Protein AF-A0A9P1EYA3-F1 (afdb_monomer_lite)

Secondary structure (DSSP, 8-state):
---EEPPHHHHHHHHHHHHHHHHHHHHHHHHHHHHHSHHHHHHHHHHHHHHHHHHHHHIIIIITTPPPHHHHHTTEEEEETTBSSPPPHHHHHHHHIIIIIHHHHHHHHHHHHHHHHHSTT--EETTEE-SS-HHHHHHHHHHHHHIIIIIHHHHHHHHHHHHHHH-S-SSHHHHHH-EEEEES-----HHHHHHHHHHHHHHHHHHHHHHHHHHHHHHHHHHHHHHHHHHHHHHTTS---------TT----TT-B-TTT--B--EEE-TTS-EEEHHHHHHHHHHHHT--S----------------------------------HHHHHHHHHHHHHHHHHS-TTS-EEEEE-TTGGGTTSPPPHHHHHHHHHHHHHHHHHTT--TTTEEEEEGGG-HHHHHHHHHHHHT--HHHHTT-HHHHHHHTT-TTS---HHHHHHHHHHHHHHHTTT-SEEE--GGGHHHHHHHHHHHHHHHHHTT---S--PEEEPPP----PBPSS-TTSBP-SSSS-GGGS--TT--HHHHHHHHHTS---S-SB----TTT-HHHHHHHHHHHHHHT--TTT--GGG-BHHHHHHHHHHHHHHHHHHHHHHHHHHHTSTHHHHHHHHHHHHHHHHHHHHHHHHHHHHT--

Structure (mmCIF, N/CA/C/O backbone):
data_AF-A0A9P1EYA3-F1
#
_entry.id   AF-A0A9P1EYA3-F1
#
loop_
_atom_site.group_PDB
_atom_site.id
_atom_site.type_symbol
_atom_site.label_atom_id
_atom_site.label_alt_id
_atom_site.label_comp_id
_atom_site.label_asym_id
_atom_site.label_entity_id
_atom_site.label_seq_id
_atom_site.pdbx_PDB_ins_code
_atom_site.Cartn_x
_atom_site.Cartn_y
_atom_site.Cartn_z
_atom_site.occupancy
_atom_site.B_iso_or_equiv
_atom_site.auth_seq_id
_atom_site.auth_comp_id
_atom_site.auth_asym_id
_atom_site.auth_atom_id
_atom_site.pdbx_PDB_model_num
ATOM 1 N N . MET A 1 1 ? 7.251 -27.767 -47.685 1.00 55.47 1 MET A N 1
ATOM 2 C CA . MET A 1 1 ? 7.977 -27.644 -46.401 1.00 55.47 1 MET A CA 1
ATOM 3 C C . MET A 1 1 ? 7.992 -28.999 -45.717 1.00 55.47 1 MET A C 1
ATOM 5 O O . MET A 1 1 ? 7.011 -29.726 -45.844 1.00 55.47 1 MET A O 1
ATOM 9 N N . ASN A 1 2 ? 9.074 -29.337 -45.012 1.00 66.06 2 ASN A N 1
ATOM 10 C CA . ASN A 1 2 ? 9.066 -30.484 -44.102 1.00 66.06 2 ASN A CA 1
ATOM 11 C C . ASN A 1 2 ? 8.272 -30.111 -42.844 1.00 66.06 2 ASN A C 1
ATOM 13 O O . ASN A 1 2 ? 8.295 -28.961 -42.419 1.00 66.06 2 ASN A O 1
ATOM 17 N N . ALA A 1 3 ? 7.533 -31.074 -42.304 1.00 70.06 3 ALA A N 1
ATOM 18 C CA . ALA A 1 3 ? 6.559 -30.870 -41.238 1.00 70.06 3 ALA A CA 1
ATOM 19 C C . ALA A 1 3 ? 6.845 -31.860 -40.106 1.00 70.06 3 ALA A C 1
ATOM 21 O O . ALA A 1 3 ? 6.745 -33.076 -40.322 1.00 70.06 3 ALA A O 1
ATOM 22 N N . TYR A 1 4 ? 7.194 -31.322 -38.938 1.00 81.12 4 TYR A N 1
ATOM 23 C CA . TYR A 1 4 ? 7.652 -32.044 -37.752 1.00 81.12 4 TYR A CA 1
ATOM 24 C C . TYR A 1 4 ? 6.606 -31.978 -36.629 1.00 81.12 4 TYR A C 1
ATOM 26 O O . TYR A 1 4 ? 5.705 -31.140 -36.641 1.00 81.12 4 TYR A O 1
ATOM 34 N N . VAL A 1 5 ? 6.697 -32.877 -35.648 1.00 80.81 5 VAL A N 1
ATOM 35 C CA . VAL A 1 5 ? 5.820 -32.831 -34.465 1.00 80.81 5 VAL A CA 1
ATOM 36 C C . VAL A 1 5 ? 6.222 -31.630 -33.609 1.00 80.81 5 VAL A C 1
ATOM 38 O O . VAL A 1 5 ? 7.392 -31.515 -33.260 1.00 80.81 5 VAL A O 1
ATOM 41 N N . ALA A 1 6 ? 5.268 -30.755 -33.280 1.00 83.00 6 ALA A N 1
ATOM 42 C CA . ALA A 1 6 ? 5.535 -29.557 -32.485 1.00 83.00 6 ALA A CA 1
ATOM 43 C C . ALA A 1 6 ? 6.043 -29.889 -31.075 1.00 83.00 6 ALA A C 1
ATOM 45 O O . ALA A 1 6 ? 5.561 -30.826 -30.428 1.00 83.00 6 ALA A O 1
ATOM 46 N N . GLU A 1 7 ? 6.997 -29.103 -30.581 1.00 85.88 7 GLU A N 1
ATOM 47 C CA . GLU A 1 7 ? 7.578 -29.322 -29.261 1.00 85.88 7 GLU A CA 1
ATOM 48 C C . GLU A 1 7 ? 6.689 -28.764 -28.136 1.00 85.88 7 GLU A C 1
ATOM 50 O O . GLU A 1 7 ? 5.997 -27.755 -28.288 1.00 85.88 7 GLU A O 1
ATOM 55 N N . ILE A 1 8 ? 6.763 -29.367 -26.945 1.00 86.38 8 ILE A N 1
ATOM 56 C CA . ILE A 1 8 ? 6.041 -28.894 -25.754 1.00 86.38 8 ILE A CA 1
ATOM 57 C C . ILE A 1 8 ? 6.416 -27.436 -25.437 1.00 86.38 8 ILE A C 1
ATOM 59 O O . ILE A 1 8 ? 5.530 -26.621 -25.169 1.00 86.38 8 ILE A O 1
ATOM 63 N N . GLY A 1 9 ? 7.706 -27.085 -25.519 1.00 84.00 9 GLY A N 1
ATOM 64 C CA . GLY A 1 9 ? 8.182 -25.722 -25.292 1.00 84.00 9 GLY A CA 1
ATOM 65 C C . GLY A 1 9 ? 7.769 -24.723 -26.379 1.00 84.00 9 GLY A C 1
ATOM 66 O O . GLY A 1 9 ? 7.661 -23.528 -26.101 1.00 84.00 9 GLY A O 1
ATOM 67 N N . GLU A 1 10 ? 7.505 -25.172 -27.609 1.00 86.94 10 GLU A N 1
ATOM 68 C CA . GLU A 1 10 ? 6.945 -24.328 -28.672 1.00 86.94 10 GLU A CA 1
ATOM 69 C C . GLU A 1 10 ? 5.468 -24.021 -28.399 1.00 86.94 10 GLU A C 1
ATOM 71 O O . GLU A 1 10 ? 5.084 -22.853 -28.334 1.00 86.94 10 GLU A O 1
ATOM 76 N N . ILE A 1 11 ? 4.664 -25.058 -28.135 1.00 88.31 11 ILE A N 1
ATOM 77 C CA . ILE A 1 11 ? 3.221 -24.941 -27.870 1.00 88.31 11 ILE A CA 1
ATOM 78 C C . ILE A 1 11 ? 2.951 -24.046 -26.649 1.00 88.31 11 ILE A C 1
ATOM 80 O O . ILE A 1 11 ? 2.064 -23.193 -26.686 1.00 88.31 11 ILE A O 1
ATOM 84 N N . VAL A 1 12 ? 3.732 -24.197 -25.572 1.00 87.94 12 VAL A N 1
ATOM 85 C CA . VAL A 1 12 ? 3.595 -23.368 -24.359 1.00 87.94 12 VAL A CA 1
ATOM 86 C C . VAL A 1 12 ? 3.966 -21.902 -24.620 1.00 87.94 12 VAL A C 1
ATOM 88 O O . VAL A 1 12 ? 3.306 -21.009 -24.088 1.00 87.94 12 VAL A O 1
ATOM 91 N N . ARG A 1 13 ? 4.990 -21.627 -25.444 1.00 88.06 13 ARG A N 1
ATOM 92 C CA . ARG A 1 13 ? 5.365 -20.248 -25.814 1.00 88.06 13 ARG A CA 1
ATOM 93 C C . ARG A 1 13 ? 4.307 -19.589 -26.695 1.00 88.06 13 ARG A C 1
ATOM 95 O O . ARG A 1 13 ? 3.943 -18.450 -26.414 1.00 88.06 13 ARG A O 1
ATOM 102 N N . ALA A 1 14 ? 3.787 -20.308 -27.689 1.00 90.19 14 ALA A N 1
ATOM 103 C CA . ALA A 1 14 ? 2.703 -19.835 -28.545 1.00 90.19 14 ALA A CA 1
ATOM 104 C C . ALA A 1 14 ? 1.459 -19.467 -27.718 1.00 90.19 14 ALA A C 1
ATOM 106 O O . ALA A 1 14 ? 0.992 -18.334 -27.769 1.00 90.19 14 ALA A O 1
ATOM 107 N N . GLN A 1 15 ? 0.991 -20.375 -26.857 1.00 89.81 15 GLN A N 1
ATOM 108 C CA . GLN A 1 15 ? -0.204 -20.137 -26.038 1.00 89.81 15 GLN A CA 1
ATOM 109 C C . GLN A 1 15 ? -0.029 -18.999 -25.026 1.00 89.81 15 GLN A C 1
ATOM 111 O O . GLN A 1 15 ? -0.929 -18.179 -24.877 1.00 89.81 15 GLN A O 1
ATOM 116 N N . ARG A 1 16 ? 1.144 -18.870 -24.391 1.00 90.94 16 ARG A N 1
ATOM 117 C CA . ARG A 1 16 ? 1.440 -17.706 -23.539 1.00 90.94 16 ARG A CA 1
ATOM 118 C C . ARG A 1 16 ? 1.390 -16.393 -24.327 1.00 90.94 16 ARG A C 1
ATOM 120 O O . ARG A 1 16 ? 0.923 -15.384 -23.806 1.00 90.94 16 ARG A O 1
ATOM 127 N N . ARG A 1 17 ? 1.871 -16.395 -25.572 1.00 92.44 17 ARG A N 1
ATOM 128 C CA . ARG A 1 17 ? 1.858 -15.209 -26.431 1.00 92.44 17 ARG A CA 1
ATOM 129 C C . ARG A 1 17 ? 0.440 -14.840 -26.877 1.00 92.44 17 ARG A C 1
ATOM 131 O O . ARG A 1 17 ? 0.107 -13.658 -26.889 1.00 92.44 17 ARG A O 1
ATOM 138 N N . ASP A 1 18 ? -0.405 -15.831 -27.155 1.00 92.69 18 ASP A N 1
ATOM 139 C CA . ASP A 1 18 ? -1.839 -15.628 -27.404 1.00 92.69 18 ASP A CA 1
ATOM 140 C C . ASP A 1 18 ? -2.551 -15.036 -26.174 1.00 92.69 18 ASP A C 1
ATOM 142 O O . ASP A 1 18 ? -3.337 -14.098 -26.308 1.00 92.69 18 ASP A O 1
ATOM 146 N N . GLU A 1 19 ? -2.246 -15.520 -24.962 1.00 92.00 19 GLU A N 1
ATOM 147 C CA . GLU A 1 19 ? -2.790 -14.970 -23.710 1.00 92.00 19 GLU A CA 1
ATOM 148 C C . GLU A 1 19 ? -2.414 -13.491 -23.504 1.00 92.00 19 GLU A C 1
ATOM 150 O O . GLU A 1 19 ? -3.284 -12.691 -23.148 1.00 92.00 19 GLU A O 1
ATOM 155 N N . GLU A 1 20 ? -1.160 -13.109 -23.780 1.00 91.62 20 GLU A N 1
ATOM 156 C CA . GLU A 1 20 ? -0.689 -11.715 -23.716 1.00 91.62 20 GLU A CA 1
ATOM 157 C C . GLU A 1 20 ? -1.497 -10.795 -24.654 1.00 91.62 20 GLU A C 1
ATOM 159 O O . GLU A 1 20 ? -1.969 -9.737 -24.227 1.00 91.62 20 GLU A O 1
ATOM 164 N N . PHE A 1 21 ? -1.727 -11.213 -25.906 1.00 93.31 21 PHE A N 1
ATOM 165 C CA . PHE A 1 21 ? -2.528 -10.441 -26.864 1.00 93.31 21 PHE A CA 1
ATOM 166 C C . PHE A 1 21 ? -4.019 -10.390 -26.501 1.00 93.31 21 PHE A C 1
ATOM 168 O O . PHE A 1 21 ? -4.646 -9.337 -26.634 1.00 93.31 21 PHE A O 1
ATOM 175 N N . ILE A 1 22 ? -4.601 -11.489 -26.011 1.00 93.06 22 ILE A N 1
ATOM 176 C CA . ILE A 1 22 ? -6.000 -11.521 -25.558 1.00 93.06 22 ILE A CA 1
ATOM 177 C C . ILE A 1 22 ? -6.209 -10.565 -24.376 1.00 93.06 22 ILE A C 1
ATOM 179 O O . ILE A 1 22 ? -7.222 -9.861 -24.340 1.00 93.06 22 ILE A O 1
ATOM 183 N N . ASP A 1 23 ? -5.263 -10.494 -23.435 1.00 91.50 23 ASP A N 1
ATOM 184 C CA . ASP A 1 23 ? -5.342 -9.556 -22.312 1.00 91.50 23 ASP A CA 1
ATOM 185 C C . ASP A 1 23 ? -5.154 -8.096 -22.747 1.00 91.50 23 ASP A C 1
ATOM 187 O O . ASP A 1 23 ? -5.855 -7.219 -22.233 1.00 91.50 23 ASP A O 1
ATOM 191 N N . GLU A 1 24 ? -4.313 -7.813 -23.746 1.00 93.19 24 GLU A N 1
ATOM 192 C CA . GLU A 1 24 ? -4.226 -6.473 -24.338 1.00 93.19 24 GLU A CA 1
ATOM 193 C C . GLU A 1 24 ? -5.542 -6.065 -25.032 1.00 93.19 24 GLU A C 1
ATOM 195 O O . GLU A 1 24 ? -6.061 -4.967 -24.802 1.00 93.19 24 GLU A O 1
ATOM 200 N N . ILE A 1 25 ? -6.135 -6.962 -25.830 1.00 93.31 25 ILE A N 1
ATOM 201 C CA . ILE A 1 25 ? -7.436 -6.739 -26.480 1.00 93.31 25 ILE A CA 1
ATOM 202 C C . ILE A 1 25 ? -8.526 -6.518 -25.422 1.00 93.31 25 ILE A C 1
ATOM 204 O O . ILE A 1 25 ? -9.317 -5.584 -25.550 1.00 93.31 25 ILE A O 1
ATOM 208 N N . ALA A 1 26 ? -8.548 -7.308 -24.344 1.00 92.69 26 ALA A N 1
ATOM 209 C CA . ALA A 1 26 ? -9.502 -7.144 -23.248 1.00 92.69 26 ALA A CA 1
ATOM 210 C C . ALA A 1 26 ? -9.344 -5.789 -22.532 1.00 92.69 26 ALA A C 1
ATOM 212 O O . ALA A 1 26 ? -10.347 -5.146 -22.211 1.00 92.69 26 ALA A O 1
ATOM 213 N N . GLN A 1 27 ? -8.113 -5.308 -22.324 1.00 90.12 27 GLN A N 1
ATOM 214 C CA . GLN A 1 27 ? -7.853 -3.978 -21.759 1.00 90.12 27 GLN A CA 1
ATOM 215 C C . GLN A 1 27 ? -8.310 -2.852 -22.697 1.00 90.12 27 GLN A C 1
ATOM 217 O O . GLN A 1 27 ? -8.984 -1.920 -22.248 1.00 90.12 27 GLN A O 1
ATOM 222 N N . ARG A 1 28 ? -8.015 -2.951 -24.000 1.00 93.62 28 ARG A N 1
ATOM 223 C CA . ARG A 1 28 ? -8.471 -1.985 -25.016 1.00 93.62 28 ARG A CA 1
ATOM 224 C C . ARG A 1 28 ? -10.004 -1.954 -25.105 1.00 93.62 28 ARG A C 1
ATOM 226 O O . ARG A 1 28 ? -10.589 -0.877 -25.024 1.00 93.62 28 ARG A O 1
ATOM 233 N N . LEU A 1 29 ? -10.663 -3.116 -25.163 1.00 92.06 29 LEU A N 1
ATOM 234 C CA . LEU A 1 29 ? -12.128 -3.236 -25.126 1.00 92.06 29 LEU A CA 1
ATOM 235 C C . LEU A 1 29 ? -12.725 -2.673 -23.829 1.00 92.06 29 LEU A C 1
ATOM 237 O O . LEU A 1 29 ? -13.755 -2.004 -23.873 1.00 92.06 29 LEU A O 1
ATOM 241 N N . SER A 1 30 ? -12.078 -2.890 -22.682 1.00 90.31 30 SER A N 1
ATOM 242 C CA . SER A 1 30 ? -12.482 -2.322 -21.388 1.00 90.31 30 SER A CA 1
ATOM 243 C C . SER A 1 30 ? -12.419 -0.794 -21.380 1.00 90.31 30 SER A C 1
ATOM 245 O O . SER A 1 30 ? -13.357 -0.149 -20.915 1.00 90.31 30 SER A O 1
ATOM 247 N N . LYS A 1 31 ? -11.370 -0.199 -21.961 1.00 88.31 31 LYS A N 1
ATOM 248 C CA . LYS A 1 31 ? -11.269 1.257 -22.119 1.00 88.31 31 LYS A CA 1
ATOM 249 C C . LYS A 1 31 ? -12.369 1.798 -23.042 1.00 88.31 31 LYS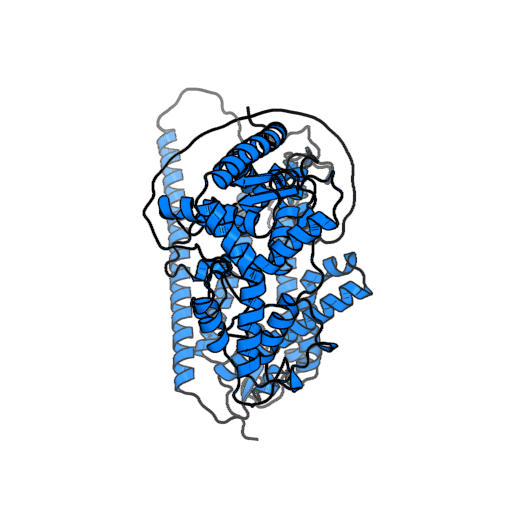 A C 1
ATOM 251 O O . LYS A 1 31 ? -13.142 2.654 -22.621 1.00 88.31 31 LYS A O 1
ATOM 256 N N . VAL A 1 32 ? -12.498 1.239 -24.247 1.00 91.75 32 VAL A N 1
ATOM 257 C CA . VAL A 1 32 ? -13.478 1.680 -25.259 1.00 91.75 32 VAL A CA 1
ATOM 258 C C . VAL A 1 32 ? -14.919 1.540 -24.760 1.00 91.75 32 VAL A C 1
ATOM 260 O O . VAL A 1 32 ? -15.712 2.465 -24.904 1.00 91.75 32 VAL A O 1
ATOM 263 N N . SER A 1 33 ? -15.274 0.423 -24.121 1.00 86.56 33 SER A N 1
ATOM 264 C CA . SER A 1 33 ? -16.628 0.231 -23.574 1.00 86.56 33 SER A CA 1
ATOM 265 C C . SER A 1 33 ? -16.932 1.153 -22.389 1.00 86.56 33 SER A C 1
ATOM 267 O O . SER A 1 33 ? -18.075 1.584 -22.246 1.00 86.56 33 SER A O 1
ATOM 269 N N . LYS A 1 34 ? -15.930 1.522 -21.578 1.00 84.81 34 LYS A N 1
ATOM 270 C CA . LYS A 1 34 ? -16.078 2.527 -20.513 1.00 84.81 34 LYS A CA 1
ATOM 271 C C . LYS A 1 34 ? -16.269 3.945 -21.063 1.00 84.81 34 LYS A C 1
ATOM 273 O O . LYS A 1 34 ? -17.052 4.698 -20.488 1.00 84.81 34 LYS A O 1
ATOM 278 N N . GLU A 1 35 ? -15.572 4.291 -22.144 1.00 89.12 35 GLU A N 1
ATOM 279 C CA . GLU A 1 35 ? -15.636 5.608 -22.793 1.00 89.12 35 GLU A CA 1
ATOM 280 C C . GLU A 1 35 ? -16.916 5.788 -23.631 1.00 89.12 35 GLU A C 1
ATOM 282 O O . GLU A 1 35 ? -17.561 6.826 -23.522 1.00 89.12 35 GLU A O 1
ATOM 287 N N . LEU A 1 36 ? -17.337 4.775 -24.402 1.00 92.25 36 LEU A N 1
ATOM 288 C CA . LEU A 1 36 ? -18.507 4.861 -25.294 1.00 92.25 36 LEU A CA 1
ATOM 289 C C . LEU A 1 36 ? -19.847 4.537 -24.620 1.00 92.25 36 LEU A C 1
ATOM 291 O O . LEU A 1 36 ? -20.833 5.230 -24.846 1.00 92.25 36 LEU A O 1
ATOM 295 N N . LEU A 1 37 ? -19.918 3.463 -23.824 1.00 86.81 37 LEU A N 1
ATOM 296 C CA . LEU A 1 37 ? -21.190 2.962 -23.269 1.00 86.81 37 LEU A C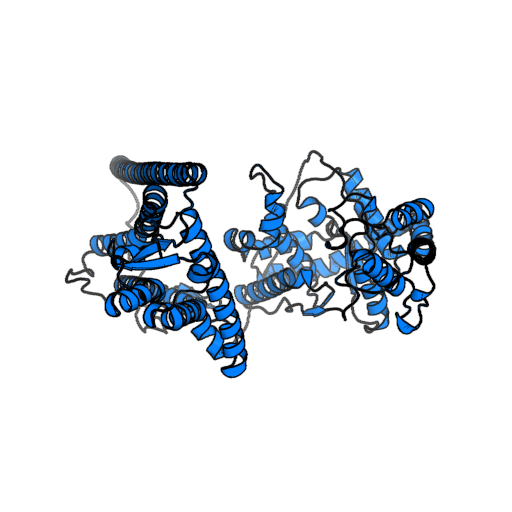A 1
ATOM 297 C C . LEU A 1 37 ? -21.465 3.477 -21.849 1.00 86.81 37 LEU A C 1
ATOM 299 O O . LEU A 1 37 ? -22.461 3.100 -21.221 1.00 86.81 37 LEU A O 1
ATOM 303 N N . GLY A 1 38 ? -20.567 4.316 -21.332 1.00 79.62 38 GLY A N 1
ATOM 304 C CA . GLY A 1 38 ? -20.596 4.829 -19.974 1.00 79.62 38 GLY A CA 1
ATOM 305 C C . GLY A 1 38 ? -20.293 3.768 -18.914 1.00 79.62 38 GLY A C 1
ATOM 306 O O . GLY A 1 38 ? -20.351 2.551 -19.119 1.00 79.62 38 GLY A O 1
ATOM 307 N N . GLN A 1 39 ? -19.989 4.248 -17.710 1.00 76.38 39 GLN A N 1
ATOM 308 C CA . GLN A 1 39 ? -19.462 3.393 -16.650 1.00 76.38 39 GLN A CA 1
ATOM 309 C C . GLN A 1 39 ? -20.456 2.313 -16.188 1.00 76.38 39 GLN A C 1
ATOM 311 O O . GLN A 1 39 ? -20.020 1.205 -15.897 1.00 76.38 39 GLN A O 1
ATOM 316 N N . ARG A 1 40 ? -21.773 2.596 -16.193 1.00 71.44 40 ARG A N 1
ATOM 317 C CA . ARG A 1 40 ? -22.840 1.634 -15.833 1.00 71.44 40 ARG A CA 1
ATOM 318 C C . ARG A 1 40 ? -22.843 0.392 -16.729 1.00 71.44 40 ARG A C 1
ATOM 320 O O . ARG A 1 40 ? -22.866 -0.733 -16.233 1.00 71.44 40 ARG A O 1
ATOM 327 N N . THR A 1 41 ? -22.793 0.593 -18.044 1.00 74.81 41 THR A N 1
ATOM 328 C CA . THR A 1 41 ? -22.810 -0.500 -19.025 1.00 74.81 41 THR A CA 1
ATOM 329 C C . THR A 1 41 ? -21.513 -1.298 -18.970 1.00 74.81 41 THR A C 1
ATOM 331 O O . THR A 1 41 ? -21.552 -2.526 -18.973 1.00 74.81 41 THR A O 1
ATOM 334 N N . TRP A 1 42 ? -20.374 -0.611 -18.836 1.00 85.25 42 TRP A N 1
ATOM 335 C CA . TRP A 1 42 ? -19.057 -1.237 -18.723 1.00 85.25 42 TRP A CA 1
ATOM 336 C C . TRP A 1 42 ? -18.992 -2.303 -17.619 1.00 85.25 42 TRP A C 1
ATOM 338 O O . TRP A 1 42 ? -18.542 -3.410 -17.889 1.00 85.25 42 TRP A O 1
ATOM 348 N N . ILE A 1 43 ? -19.514 -2.039 -16.414 1.00 71.88 43 ILE A N 1
ATOM 349 C CA . ILE A 1 43 ? -19.471 -3.006 -15.294 1.00 71.88 43 ILE A CA 1
ATOM 350 C C . ILE A 1 43 ? -20.270 -4.268 -15.612 1.00 71.88 43 ILE A C 1
ATOM 352 O O . ILE A 1 43 ? -19.787 -5.371 -15.379 1.00 71.88 43 ILE A O 1
ATOM 356 N N . ARG A 1 44 ? -21.482 -4.108 -16.165 1.00 81.62 44 ARG A N 1
ATOM 357 C CA . ARG A 1 44 ? -22.368 -5.229 -16.518 1.00 81.62 44 ARG A CA 1
ATOM 358 C C . ARG A 1 44 ? -21.695 -6.185 -17.504 1.00 81.62 44 ARG A C 1
ATOM 360 O O . ARG A 1 44 ? -21.954 -7.385 -17.463 1.00 81.62 44 ARG A O 1
ATOM 367 N N . TRP A 1 45 ? -20.845 -5.652 -18.379 1.00 81.75 45 TRP A N 1
ATOM 368 C CA . TRP A 1 45 ? -20.110 -6.425 -19.375 1.00 81.75 45 TRP A CA 1
ATOM 369 C C . TRP A 1 45 ? -18.686 -6.807 -18.947 1.00 81.75 45 TRP A C 1
ATOM 371 O O . TRP A 1 45 ? -18.127 -7.731 -19.531 1.00 81.75 45 TRP A O 1
ATOM 381 N N . PHE A 1 46 ? -18.116 -6.178 -17.913 1.00 82.44 46 PHE A N 1
ATOM 382 C CA . PHE A 1 46 ? -16.727 -6.367 -17.478 1.00 82.44 46 PHE A CA 1
ATOM 383 C C . PHE A 1 46 ? -16.323 -7.838 -17.248 1.00 82.44 46 PHE A C 1
ATOM 385 O O . PHE A 1 46 ? -15.291 -8.234 -17.794 1.00 82.44 46 PHE A O 1
ATOM 392 N N . PRO A 1 47 ? -17.115 -8.691 -16.556 1.00 82.38 47 PRO A N 1
ATOM 393 C CA . PRO A 1 47 ? -16.787 -10.113 -16.394 1.00 82.38 47 PRO A CA 1
ATOM 394 C C . PRO A 1 47 ? -16.694 -10.877 -17.722 1.00 82.38 47 PRO A C 1
ATOM 396 O O . PRO A 1 47 ? -15.983 -11.874 -17.818 1.00 82.38 47 PRO A O 1
ATOM 399 N N . TYR A 1 48 ? -17.399 -10.403 -18.750 1.00 88.44 48 TYR A N 1
ATOM 400 C CA . TYR A 1 48 ? -17.472 -11.025 -20.066 1.00 88.44 48 TYR A CA 1
ATOM 401 C C . TYR A 1 48 ? -16.431 -10.476 -21.046 1.00 88.44 48 TYR A C 1
ATOM 403 O O . TYR A 1 48 ? -16.167 -11.128 -22.051 1.00 88.44 48 TYR A O 1
ATOM 411 N N . LEU A 1 49 ? -15.794 -9.328 -20.772 1.00 88.62 49 LEU A N 1
ATOM 412 C CA . LEU A 1 49 ? -14.856 -8.691 -21.708 1.00 88.62 49 LEU A CA 1
ATOM 413 C C . LEU A 1 49 ? -13.668 -9.587 -22.085 1.00 88.62 49 LEU A C 1
ATOM 415 O O . LEU A 1 49 ? -13.285 -9.595 -23.251 1.00 88.62 49 LEU A O 1
ATOM 419 N N . LYS A 1 50 ? -13.118 -10.383 -21.153 1.00 90.06 50 LYS A N 1
ATOM 420 C CA . LYS A 1 50 ? -12.045 -11.345 -21.478 1.00 90.06 50 LYS A CA 1
ATOM 421 C C . LYS A 1 50 ? -12.555 -12.505 -22.346 1.00 90.06 50 LYS A C 1
ATOM 423 O O . LYS A 1 50 ? -11.869 -12.908 -23.282 1.00 90.06 50 LYS A O 1
ATOM 428 N N . THR A 1 51 ? -13.777 -12.992 -22.111 1.00 91.06 51 THR A N 1
ATOM 429 C CA . THR A 1 51 ? -14.421 -13.992 -22.982 1.00 91.06 51 THR A CA 1
ATOM 430 C C . THR A 1 51 ? -14.714 -13.426 -24.370 1.00 91.06 51 THR A C 1
ATOM 432 O O . THR A 1 51 ? -14.463 -14.107 -25.360 1.00 91.06 51 THR A O 1
ATOM 435 N N . VAL A 1 52 ? -15.186 -12.181 -24.467 1.00 92.06 52 VAL A N 1
ATOM 436 C CA . VAL A 1 52 ? -15.422 -11.484 -25.740 1.00 92.06 52 VAL A CA 1
ATOM 437 C C . VAL A 1 52 ? -14.103 -11.267 -26.485 1.00 92.06 52 VAL A C 1
ATOM 439 O O . VAL A 1 52 ? -14.024 -11.628 -27.652 1.00 92.06 52 VAL A O 1
ATOM 442 N N . ALA A 1 53 ? -13.051 -10.781 -25.817 1.00 93.69 53 ALA A N 1
ATOM 443 C CA . ALA A 1 53 ? -11.714 -10.627 -26.399 1.00 93.69 53 ALA A CA 1
ATOM 444 C C . ALA A 1 53 ? -11.164 -11.954 -26.946 1.00 93.69 53 ALA A C 1
ATOM 446 O O . ALA A 1 53 ? -10.751 -12.017 -28.099 1.00 93.69 53 ALA A O 1
ATOM 447 N N . SER A 1 54 ? -11.227 -13.026 -26.149 1.00 93.00 54 SER A N 1
ATOM 448 C CA . SER A 1 54 ? -10.803 -14.371 -26.557 1.00 93.00 54 SER A CA 1
ATOM 449 C C . SER A 1 54 ? -11.632 -14.912 -27.728 1.00 93.00 54 SER A C 1
ATOM 451 O O . SER A 1 54 ? -11.067 -15.448 -28.678 1.00 93.00 54 SER A O 1
ATOM 453 N N . THR A 1 55 ? -12.956 -14.732 -27.696 1.00 93.50 55 THR A N 1
ATOM 454 C CA . THR A 1 55 ? -13.852 -15.182 -28.772 1.00 93.50 55 THR A CA 1
ATOM 455 C C . THR A 1 55 ? -13.568 -14.420 -30.063 1.00 93.50 55 THR A C 1
ATOM 457 O O . THR A 1 55 ? -13.437 -15.048 -31.106 1.00 93.50 55 THR A O 1
ATOM 460 N N . LEU A 1 56 ? -13.420 -13.091 -30.009 1.00 93.38 56 LEU A N 1
ATOM 461 C CA . LEU A 1 56 ? -13.063 -12.263 -31.166 1.00 93.38 56 LEU A CA 1
ATOM 462 C C . LEU A 1 56 ? -11.706 -12.677 -31.742 1.00 93.38 56 LEU A C 1
ATOM 464 O O . LEU A 1 56 ? -11.623 -12.926 -32.940 1.00 93.38 56 LEU A O 1
ATOM 468 N N . TYR A 1 57 ? -10.688 -12.827 -30.890 1.00 95.06 57 TYR A N 1
ATOM 469 C CA . TYR A 1 57 ? -9.334 -13.213 -31.286 1.00 95.06 57 TYR A CA 1
ATOM 470 C C . TYR A 1 57 ? -9.285 -14.580 -31.979 1.00 95.06 57 TYR A C 1
ATOM 472 O O . TYR A 1 57 ? -8.760 -14.697 -33.084 1.00 95.06 57 TYR A O 1
ATOM 480 N N . TYR A 1 58 ? -9.877 -15.616 -31.376 1.00 93.12 58 TYR A N 1
ATOM 481 C CA . TYR A 1 58 ? -9.897 -16.951 -31.980 1.00 93.12 58 TYR A CA 1
ATOM 482 C C . TYR A 1 58 ? -10.889 -17.073 -33.150 1.00 93.12 58 TYR A C 1
ATOM 484 O O . TYR A 1 58 ? -10.729 -17.944 -34.002 1.00 93.12 58 TYR A O 1
ATOM 492 N N . THR A 1 59 ? -11.887 -16.190 -33.256 1.00 93.19 59 THR A N 1
ATOM 493 C CA . THR A 1 59 ? -12.752 -16.136 -34.447 1.00 93.19 59 THR A CA 1
ATOM 494 C C . THR A 1 59 ? -12.028 -15.480 -35.625 1.00 93.19 59 THR A C 1
ATOM 496 O O . THR A 1 59 ? -12.090 -16.009 -36.730 1.00 93.19 59 THR A O 1
ATOM 499 N N . SER A 1 60 ? -11.296 -14.378 -35.415 1.00 92.00 60 SER A N 1
ATOM 500 C CA . SER A 1 60 ? -10.548 -13.700 -36.487 1.00 92.00 60 SER A CA 1
ATOM 501 C C . SER A 1 60 ? -9.307 -14.468 -36.961 1.00 92.00 60 SER A C 1
ATOM 503 O O . SER A 1 60 ? -8.859 -14.254 -38.086 1.00 92.00 60 SER A O 1
ATOM 505 N N . THR A 1 61 ? -8.770 -15.367 -36.131 1.00 92.44 61 THR A N 1
ATOM 506 C CA . THR A 1 61 ? -7.638 -16.249 -36.463 1.00 92.44 61 THR A CA 1
ATOM 507 C C . THR A 1 61 ? -8.128 -17.652 -36.845 1.00 92.44 61 THR A C 1
ATOM 509 O O . THR A 1 61 ? -8.331 -17.945 -38.027 1.00 92.44 61 THR A O 1
ATOM 512 N N . VAL A 1 62 ? -8.412 -18.493 -35.848 1.00 89.38 62 VAL A N 1
ATOM 513 C CA . VAL A 1 62 ? -8.684 -19.932 -35.992 1.00 89.38 62 VAL A CA 1
ATOM 514 C C . VAL A 1 62 ? -9.945 -20.223 -36.813 1.00 89.38 62 VAL A C 1
ATOM 516 O O . VAL A 1 62 ? -9.916 -21.097 -37.676 1.00 89.38 62 VAL A O 1
ATOM 519 N N . VAL A 1 63 ? -11.062 -19.504 -36.631 1.00 89.38 63 VAL A N 1
ATOM 520 C CA . VAL A 1 63 ? -12.282 -19.784 -37.430 1.00 89.38 63 VAL A CA 1
ATOM 521 C C . VAL A 1 63 ? -12.093 -19.412 -38.903 1.00 89.38 63 VAL A C 1
ATOM 523 O O . VAL A 1 63 ? -12.491 -20.197 -39.765 1.00 89.38 63 VAL A O 1
ATOM 526 N N . VAL A 1 64 ? -11.422 -18.292 -39.200 1.00 88.25 64 VAL A N 1
ATOM 527 C CA . VAL A 1 64 ? -11.017 -17.913 -40.570 1.00 88.25 64 VAL A CA 1
ATOM 528 C C . VAL A 1 64 ? -10.040 -18.941 -41.161 1.00 88.25 64 VAL A C 1
ATOM 530 O O . VAL A 1 64 ? -10.146 -19.291 -42.336 1.00 88.25 64 VAL A O 1
ATOM 533 N N . GLY A 1 65 ? -9.175 -19.528 -40.331 1.00 83.12 65 GLY A N 1
ATOM 534 C CA . GLY A 1 65 ? -8.158 -20.505 -40.734 1.00 83.12 65 GLY A CA 1
ATOM 535 C C . GLY A 1 65 ? -6.761 -19.910 -40.885 1.00 83.12 65 GLY A C 1
ATOM 536 O O . GLY A 1 65 ? -5.910 -20.527 -41.520 1.00 83.12 65 GLY A O 1
ATOM 537 N N . ASN A 1 66 ? -6.541 -18.730 -40.306 1.00 88.19 66 ASN A N 1
ATOM 538 C CA . ASN A 1 66 ? -5.223 -18.131 -40.144 1.00 88.19 66 ASN A CA 1
ATOM 539 C C . ASN A 1 66 ? -4.577 -18.654 -38.852 1.00 88.19 66 ASN A C 1
ATOM 541 O O . ASN A 1 66 ? -5.282 -19.024 -37.911 1.00 88.19 66 ASN A O 1
ATOM 545 N N . GLN A 1 67 ? -3.246 -18.624 -38.792 1.00 89.44 67 GLN A N 1
ATOM 546 C CA . GLN A 1 67 ? -2.499 -18.865 -37.554 1.00 89.44 67 GLN A CA 1
ATOM 547 C C . GLN A 1 67 ? -2.849 -17.798 -36.503 1.00 89.44 67 GLN A C 1
ATOM 549 O O . GLN A 1 67 ? -3.162 -16.652 -36.846 1.00 89.44 67 GLN A O 1
ATOM 554 N N . THR A 1 68 ? -2.785 -18.153 -35.219 1.00 93.06 68 THR A N 1
ATOM 555 C CA . THR A 1 68 ? -2.739 -17.145 -34.147 1.00 93.06 68 THR A CA 1
ATOM 556 C C . THR A 1 68 ? -1.400 -16.398 -34.160 1.00 93.06 68 THR A C 1
ATOM 558 O O . THR A 1 68 ? -0.418 -16.858 -34.743 1.00 93.06 68 THR A O 1
ATOM 561 N N . LEU A 1 69 ? -1.321 -15.244 -33.491 1.00 91.56 69 LEU A N 1
ATOM 562 C CA . LEU A 1 69 ? -0.063 -14.485 -33.395 1.00 91.56 69 LEU A CA 1
ATOM 563 C C . LEU A 1 69 ? 0.988 -15.235 -32.557 1.00 91.56 69 LEU A C 1
ATOM 565 O O . LEU A 1 69 ? 2.187 -15.068 -32.772 1.00 91.56 69 LEU A O 1
ATOM 569 N N . GLY A 1 70 ? 0.560 -16.062 -31.599 1.00 90.62 70 GLY A N 1
ATOM 570 C CA . GLY A 1 70 ? 1.432 -16.979 -30.874 1.00 90.62 70 GLY A CA 1
ATOM 571 C C . GLY A 1 70 ? 1.906 -18.154 -31.729 1.00 90.62 70 GLY A C 1
ATOM 572 O O . GLY A 1 70 ? 3.071 -18.537 -31.639 1.00 90.62 70 GLY A O 1
ATOM 573 N N . GLU A 1 71 ? 1.042 -18.701 -32.584 1.00 90.50 71 GLU A N 1
ATOM 574 C CA . GLU A 1 71 ? 1.397 -19.741 -33.557 1.00 90.50 71 GLU A CA 1
ATOM 575 C C . GLU A 1 71 ? 2.377 -19.213 -34.616 1.00 90.50 71 GLU A C 1
ATOM 577 O O . GLU A 1 71 ? 3.382 -19.867 -34.892 1.00 90.50 71 GLU A O 1
ATOM 582 N N . GLU A 1 72 ? 2.157 -18.003 -35.141 1.00 89.75 72 GLU A N 1
ATOM 583 C CA . GLU A 1 72 ? 3.066 -17.317 -36.068 1.00 89.75 72 GLU A CA 1
ATOM 584 C C . GLU A 1 72 ? 4.444 -17.069 -35.429 1.00 89.75 72 GLU A C 1
ATOM 586 O O . GLU A 1 72 ? 5.467 -17.402 -36.031 1.00 89.75 72 GLU A O 1
ATOM 591 N N . TYR A 1 73 ? 4.474 -16.580 -34.180 1.00 89.00 73 TYR A N 1
ATOM 592 C CA . TYR A 1 73 ? 5.698 -16.301 -33.412 1.00 89.00 73 TYR A CA 1
ATOM 593 C C . TYR A 1 73 ? 6.618 -17.523 -33.223 1.00 89.00 73 TYR A C 1
ATOM 595 O O . TYR A 1 73 ? 7.821 -17.358 -33.010 1.00 89.00 73 TYR A O 1
ATOM 603 N N . VAL A 1 74 ? 6.077 -18.744 -33.297 1.00 86.81 74 VAL A N 1
ATOM 604 C CA . VAL A 1 74 ? 6.840 -20.000 -33.153 1.00 86.81 74 VAL A CA 1
ATOM 605 C C . VAL A 1 74 ? 6.753 -20.886 -34.411 1.00 86.81 74 VAL A C 1
ATOM 607 O O . VAL A 1 74 ? 7.207 -22.025 -34.403 1.00 86.81 74 VAL A O 1
ATOM 610 N N . HIS A 1 75 ? 6.196 -20.373 -35.514 1.00 87.31 75 HIS A N 1
ATOM 611 C CA . HIS A 1 75 ? 5.984 -21.099 -36.775 1.00 87.31 75 HIS A CA 1
ATOM 612 C C . HIS A 1 75 ? 5.261 -22.458 -36.614 1.00 87.31 75 HIS A C 1
ATOM 614 O O . HIS A 1 75 ? 5.627 -23.462 -37.239 1.00 87.31 75 HIS A O 1
ATOM 620 N N . LEU A 1 76 ? 4.219 -22.478 -35.776 1.00 88.25 76 LEU A N 1
ATOM 621 C CA . LEU A 1 76 ? 3.338 -23.626 -35.555 1.00 88.25 76 LEU A CA 1
ATOM 622 C C . LEU A 1 76 ? 2.110 -23.580 -36.467 1.00 88.25 76 LEU A C 1
ATOM 624 O O . LEU A 1 76 ? 1.519 -22.526 -36.681 1.00 88.25 76 LEU A O 1
ATOM 628 N N . PHE A 1 77 ? 1.683 -24.743 -36.950 1.00 88.06 77 PHE A N 1
ATOM 629 C CA . PHE A 1 77 ? 0.519 -24.903 -37.820 1.00 88.06 77 PHE A CA 1
ATOM 630 C C . PHE A 1 77 ? -0.493 -25.865 -37.194 1.00 88.06 77 PHE A C 1
ATOM 632 O O . PHE A 1 77 ? -0.121 -26.935 -36.701 1.00 88.06 77 PHE A O 1
ATOM 639 N N . GLU A 1 78 ? -1.777 -25.507 -37.232 1.00 87.06 78 GLU A N 1
ATOM 640 C CA . GLU A 1 78 ? -2.858 -26.406 -36.824 1.00 87.06 78 GLU A CA 1
ATOM 641 C C . GLU A 1 78 ? -3.074 -27.542 -37.838 1.00 87.06 78 GLU A C 1
ATOM 643 O O . GLU A 1 78 ? -3.006 -27.354 -39.054 1.00 87.06 78 GLU A O 1
ATOM 648 N N . SER A 1 79 ? -3.392 -28.731 -37.329 1.00 85.25 79 SER A N 1
ATOM 649 C CA . SER A 1 79 ? -3.623 -29.941 -38.120 1.00 85.25 79 SER A CA 1
ATOM 650 C C . SER A 1 79 ? -4.696 -30.834 -37.500 1.00 85.25 79 SER A C 1
ATOM 652 O O . SER A 1 79 ? -4.865 -30.869 -36.277 1.00 85.25 79 SER A O 1
ATOM 654 N N . ASP A 1 80 ? -5.420 -31.570 -38.343 1.00 81.88 80 ASP A N 1
ATOM 655 C CA . ASP A 1 80 ? -6.407 -32.553 -37.896 1.00 81.88 80 ASP A CA 1
ATOM 656 C C . ASP A 1 80 ? -5.737 -33.899 -37.543 1.00 81.88 80 ASP A C 1
ATOM 658 O O . ASP A 1 80 ? -5.379 -34.718 -38.401 1.00 81.88 80 ASP A O 1
ATOM 662 N N . GLY A 1 81 ? -5.515 -34.125 -36.245 1.00 73.56 81 GLY A N 1
ATOM 663 C CA . GLY A 1 81 ? -4.862 -35.327 -35.730 1.00 73.56 81 GLY A CA 1
ATOM 664 C C . GLY A 1 81 ? -3.406 -35.469 -36.194 1.00 73.56 81 GLY A C 1
ATOM 665 O O . GLY A 1 81 ? -2.544 -34.688 -35.810 1.00 73.56 81 GLY A O 1
ATOM 666 N N . LEU A 1 82 ? -3.106 -36.526 -36.956 1.00 63.12 82 LEU A N 1
ATOM 667 C CA . LEU A 1 82 ? -1.792 -36.747 -37.593 1.00 63.12 82 LEU A CA 1
ATOM 668 C C . LEU A 1 82 ? -1.819 -36.474 -39.107 1.00 63.12 82 LEU A C 1
ATOM 670 O O . LEU A 1 82 ? -0.813 -36.667 -39.790 1.00 63.12 82 LEU A O 1
ATOM 674 N N . ARG A 1 83 ? -2.970 -36.069 -39.657 1.00 64.44 83 ARG A N 1
ATOM 675 C CA . ARG A 1 83 ? -3.109 -35.770 -41.082 1.00 64.44 83 ARG A CA 1
ATOM 676 C C . ARG A 1 83 ? -2.659 -34.330 -41.308 1.00 64.44 83 ARG A C 1
ATOM 678 O O . ARG A 1 83 ? -3.071 -33.426 -40.590 1.00 64.44 83 ARG A O 1
ATOM 685 N N . ARG A 1 84 ? -1.826 -34.104 -42.328 1.00 69.75 84 ARG A N 1
ATOM 686 C CA . ARG A 1 84 ? -1.328 -32.771 -42.728 1.00 69.75 84 ARG A CA 1
ATOM 687 C C . ARG A 1 84 ? -2.407 -31.973 -43.477 1.00 69.75 84 ARG A C 1
ATOM 689 O O . ARG A 1 84 ? -2.199 -31.543 -44.605 1.00 69.75 84 ARG A O 1
ATOM 696 N N . VAL A 1 85 ? -3.582 -31.859 -42.868 1.00 79.69 85 VAL A N 1
ATOM 697 C CA . VAL A 1 85 ? -4.772 -31.200 -43.407 1.00 79.69 85 VAL A CA 1
ATOM 698 C C . VAL A 1 85 ? -5.231 -30.174 -42.378 1.00 79.69 85 VAL A C 1
ATOM 700 O O . VAL A 1 85 ? -5.250 -30.464 -41.180 1.00 79.69 85 VAL A O 1
ATOM 703 N N . VAL A 1 86 ? -5.580 -28.979 -42.853 1.00 80.31 86 VAL A N 1
ATOM 704 C CA . VAL A 1 86 ? -6.122 -27.899 -42.020 1.00 80.31 86 VAL A CA 1
ATOM 705 C C . VAL A 1 86 ? -7.410 -28.389 -41.338 1.00 80.31 86 VAL A C 1
ATOM 707 O O . VAL A 1 86 ? -8.249 -28.979 -42.026 1.00 80.31 86 VAL A O 1
ATOM 710 N N . PRO A 1 87 ? -7.610 -28.157 -40.025 1.00 86.19 87 PRO A N 1
ATOM 711 C CA . PRO A 1 87 ? -8.820 -28.592 -39.336 1.00 86.19 87 PRO A CA 1
ATOM 712 C C . PRO A 1 87 ? -10.098 -28.070 -39.996 1.00 86.19 87 PRO A C 1
ATOM 714 O O . PRO A 1 87 ? -10.162 -26.921 -40.446 1.00 86.19 87 PRO A O 1
ATOM 717 N N . SER A 1 88 ? -11.131 -28.917 -40.020 1.00 88.06 88 SER A N 1
ATOM 718 C CA . SER A 1 88 ? -12.426 -28.575 -40.612 1.00 88.06 88 SER A CA 1
ATOM 719 C C . SER A 1 88 ? -13.048 -27.343 -39.940 1.00 88.06 88 SER A C 1
ATOM 721 O O . SER A 1 88 ? -12.892 -27.146 -38.733 1.00 88.06 88 SER A O 1
ATOM 723 N N . VAL A 1 89 ? -13.798 -26.527 -40.692 1.00 89.00 89 VAL A N 1
ATOM 724 C CA . VAL A 1 89 ? -14.484 -25.346 -40.131 1.00 89.00 89 VAL A CA 1
ATOM 725 C C . VAL A 1 89 ? -15.366 -25.714 -38.921 1.00 89.00 89 VAL A C 1
ATOM 727 O O . VAL A 1 89 ? -15.251 -25.022 -37.908 1.00 89.00 89 VAL A O 1
ATOM 730 N N . PRO A 1 90 ? -16.152 -26.816 -38.928 1.00 90.12 90 PRO A N 1
ATOM 731 C CA . PRO A 1 90 ? -16.840 -27.296 -37.728 1.00 90.12 90 PRO A CA 1
ATOM 732 C C . PRO A 1 90 ? -15.905 -27.549 -36.538 1.00 90.12 90 PRO A C 1
ATOM 734 O O . PRO A 1 90 ? -16.194 -27.065 -35.448 1.00 90.12 90 PRO A O 1
ATOM 737 N N . SER A 1 91 ? -14.759 -28.217 -36.732 1.00 88.06 91 SER A N 1
ATOM 738 C CA . SER A 1 91 ? -13.773 -28.455 -35.661 1.00 88.06 91 SER A CA 1
ATOM 739 C C . SER A 1 91 ? -13.233 -27.144 -35.076 1.00 88.06 91 SER A C 1
ATOM 741 O O . SER A 1 91 ? -13.133 -27.010 -33.855 1.00 88.06 91 SER A O 1
ATOM 743 N N . ARG A 1 92 ? -12.926 -26.158 -35.932 1.00 90.62 92 ARG A N 1
ATOM 744 C CA . ARG A 1 92 ? -12.409 -24.836 -35.530 1.00 90.62 92 ARG A CA 1
ATOM 745 C C . ARG A 1 92 ? -13.456 -24.024 -34.763 1.00 90.62 92 ARG A C 1
ATOM 747 O O . ARG A 1 92 ? -13.156 -23.483 -33.701 1.00 90.62 92 ARG A O 1
ATOM 754 N N . VAL A 1 93 ? -14.707 -24.013 -35.228 1.00 92.19 93 VAL A N 1
ATOM 755 C CA . VAL A 1 93 ? -15.835 -23.386 -34.511 1.00 92.19 93 VAL A CA 1
ATOM 756 C C . VAL A 1 93 ? -16.086 -24.082 -33.169 1.00 92.19 93 VAL A C 1
ATOM 758 O O . VAL A 1 93 ? -16.196 -23.411 -32.143 1.00 92.19 93 VAL A O 1
ATOM 761 N N . SER A 1 94 ? -16.107 -25.420 -33.134 1.00 91.75 94 SER A N 1
ATOM 762 C CA . SER A 1 94 ? -16.239 -26.187 -31.889 1.00 91.75 94 SER A CA 1
ATOM 763 C C . SER A 1 94 ? -15.113 -25.893 -30.897 1.00 91.75 94 SER A C 1
ATOM 765 O O . SER A 1 94 ? -15.378 -25.830 -29.697 1.00 91.75 94 SER A O 1
ATOM 767 N N . PHE A 1 95 ? -13.881 -25.659 -31.364 1.00 92.25 95 PHE A N 1
ATOM 768 C CA . PHE A 1 95 ? -12.772 -25.263 -30.497 1.00 92.25 95 PHE A CA 1
ATOM 769 C C . PHE A 1 95 ? -13.055 -23.919 -29.816 1.00 92.25 95 PHE A C 1
ATOM 771 O O . PHE A 1 95 ? -12.966 -23.857 -28.591 1.00 92.25 95 PHE A O 1
ATOM 778 N N . VAL A 1 96 ? -13.462 -22.882 -30.558 1.00 92.12 96 VAL A N 1
ATOM 779 C CA . VAL A 1 96 ? -13.764 -21.557 -29.978 1.00 92.12 96 VAL A CA 1
ATOM 780 C C . VAL A 1 96 ? -14.937 -21.627 -28.995 1.00 92.12 96 VAL A C 1
ATOM 782 O O . VAL A 1 96 ? -14.849 -21.091 -27.887 1.00 92.12 96 VAL A O 1
ATOM 785 N N . LEU A 1 97 ? -16.002 -22.360 -29.340 1.00 91.44 97 LEU A N 1
ATOM 786 C CA . LEU A 1 97 ? -17.142 -22.586 -28.443 1.00 91.44 97 LEU A CA 1
ATOM 787 C C . LEU A 1 97 ? -16.713 -23.275 -27.134 1.00 91.44 97 LEU A C 1
ATOM 789 O O . LEU A 1 97 ? -17.087 -22.824 -26.050 1.00 91.44 97 LEU A O 1
ATOM 793 N N . LEU A 1 98 ? -15.904 -24.337 -27.211 1.00 90.75 98 LEU A N 1
ATOM 794 C CA . LEU A 1 98 ? -15.434 -25.092 -26.042 1.00 90.75 98 LEU A CA 1
ATOM 795 C C . LEU A 1 98 ? -14.349 -24.369 -25.233 1.00 90.75 98 LEU A C 1
ATOM 797 O O . LEU A 1 98 ? -14.219 -24.618 -24.037 1.00 90.75 98 LEU A O 1
ATOM 801 N N . HIS A 1 99 ? -13.548 -23.513 -25.865 1.00 89.25 99 HIS A N 1
ATOM 802 C CA . HIS A 1 99 ? -12.437 -22.826 -25.213 1.00 89.25 99 HIS A CA 1
ATOM 803 C C . HIS A 1 99 ? -12.888 -21.534 -24.522 1.00 89.25 99 HIS A C 1
ATOM 805 O O . HIS A 1 99 ? -12.586 -21.330 -23.349 1.00 89.25 99 HIS A O 1
ATOM 811 N N . SER A 1 100 ? -13.643 -20.684 -25.225 1.00 88.69 100 SER A N 1
ATOM 812 C CA . SER A 1 100 ? -13.997 -19.343 -24.745 1.00 88.69 100 SER A CA 1
ATOM 813 C C . SER A 1 100 ? -15.383 -19.294 -24.091 1.00 88.69 100 SER A C 1
ATOM 815 O O . SER A 1 100 ? -15.547 -18.658 -23.050 1.00 88.69 100 SER A O 1
ATOM 817 N N . ILE A 1 101 ? -16.386 -19.973 -24.664 1.00 87.88 101 ILE A N 1
ATOM 818 C CA . ILE A 1 101 ? -17.801 -19.828 -24.263 1.00 87.88 101 ILE A CA 1
ATOM 819 C C . ILE A 1 101 ? -18.238 -20.890 -23.242 1.00 87.88 101 ILE A C 1
ATOM 821 O O . ILE A 1 101 ? -18.944 -20.569 -22.284 1.00 87.88 101 ILE A O 1
ATOM 825 N N . PHE A 1 102 ? -17.799 -22.143 -23.380 1.00 87.81 102 PHE A N 1
ATOM 826 C CA . PHE A 1 102 ? -18.168 -23.227 -22.460 1.00 87.81 102 PHE A CA 1
ATOM 827 C C . PHE A 1 102 ? -17.810 -22.963 -20.979 1.00 87.81 102 PHE A C 1
ATOM 829 O O . PHE A 1 102 ? -18.651 -23.263 -20.127 1.00 87.81 102 PHE A O 1
ATOM 836 N N . PRO A 1 103 ? -16.656 -22.364 -20.609 1.00 85.00 103 PRO A N 1
ATOM 837 C CA . PRO A 1 103 ? -16.372 -22.019 -19.211 1.00 85.00 103 PRO A CA 1
ATOM 838 C C . PRO A 1 103 ? -17.374 -21.019 -18.611 1.00 85.00 103 PRO A C 1
ATOM 840 O O . PRO A 1 103 ? -17.682 -21.088 -17.424 1.00 85.00 103 PRO A O 1
ATOM 843 N N . LEU A 1 104 ? -17.922 -20.111 -19.421 1.00 84.75 104 LEU A N 1
ATOM 844 C CA . LEU A 1 104 ? -18.951 -19.156 -19.001 1.00 84.75 104 LEU A CA 1
ATOM 845 C C . LEU A 1 104 ? -20.308 -19.861 -18.864 1.00 84.75 104 LEU A C 1
ATOM 847 O O . LEU A 1 104 ? -20.962 -19.763 -17.825 1.00 84.75 104 LEU A O 1
ATOM 851 N N . LEU A 1 105 ? -20.701 -20.626 -19.887 1.00 85.31 105 LEU A N 1
ATOM 852 C CA . LEU A 1 105 ? -21.981 -21.333 -19.923 1.00 85.31 105 LEU A CA 1
ATOM 853 C C . LEU A 1 105 ? -22.095 -22.399 -18.820 1.00 85.31 105 LEU A C 1
ATOM 855 O O . LEU A 1 105 ? -23.136 -22.500 -18.179 1.00 85.31 105 LEU A O 1
ATOM 859 N N . SER A 1 106 ? -21.032 -23.164 -18.563 1.00 81.12 106 SER A N 1
ATOM 860 C CA . SER A 1 106 ? -21.007 -24.186 -17.505 1.00 81.12 106 SER A CA 1
ATOM 861 C C . SER A 1 106 ? -21.163 -23.574 -16.111 1.00 81.12 106 SER A C 1
ATOM 863 O O . SER A 1 106 ? -21.997 -24.046 -15.342 1.00 81.12 106 SER A O 1
ATOM 865 N N . ASN A 1 107 ? -20.459 -22.478 -15.805 1.00 79.06 107 ASN A N 1
ATOM 866 C CA . ASN A 1 107 ? -20.635 -21.756 -14.540 1.00 79.06 107 ASN A CA 1
ATOM 867 C C . ASN A 1 107 ? -22.067 -21.215 -14.377 1.00 79.06 107 ASN A C 1
ATOM 869 O O . ASN A 1 107 ? -22.660 -21.392 -13.314 1.00 79.06 107 ASN A O 1
ATOM 873 N N . TYR A 1 108 ? -22.652 -20.628 -15.429 1.00 82.62 108 TYR A N 1
ATOM 874 C CA . TYR A 1 108 ? -24.046 -20.168 -15.414 1.00 82.62 108 TYR A CA 1
ATOM 875 C C . TYR A 1 108 ? -25.043 -21.319 -15.183 1.00 82.62 108 TYR A C 1
ATOM 877 O O . TYR A 1 108 ? -25.962 -21.195 -14.374 1.00 82.62 108 TYR A O 1
ATOM 885 N N . LEU A 1 109 ? -24.856 -22.460 -15.856 1.00 81.94 109 LEU A N 1
ATOM 886 C CA . LEU A 1 109 ? -25.720 -23.634 -15.702 1.00 81.94 109 LEU A CA 1
ATOM 887 C C . LEU A 1 109 ? -25.616 -24.258 -14.303 1.00 81.94 109 LEU A C 1
ATOM 889 O O . LEU A 1 109 ? -26.646 -24.625 -13.742 1.00 81.94 109 LEU A O 1
ATOM 893 N N . VAL A 1 110 ? -24.413 -24.337 -13.722 1.00 79.56 110 VAL A N 1
ATOM 894 C CA . VAL A 1 110 ? -24.211 -24.833 -12.349 1.00 79.56 110 VAL A CA 1
ATOM 895 C C . VAL A 1 110 ? -24.879 -23.904 -11.336 1.00 79.56 110 VAL A C 1
ATOM 897 O O . VAL A 1 110 ? -25.670 -24.380 -10.530 1.00 79.56 110 VAL A O 1
ATOM 900 N N . GLN A 1 111 ? -24.671 -22.586 -11.427 1.00 77.25 111 GLN A N 1
ATOM 901 C CA . GLN A 1 111 ? -25.339 -21.614 -10.546 1.00 77.25 111 GLN A CA 1
ATOM 902 C C . GLN A 1 111 ? -26.870 -21.694 -10.646 1.00 77.25 111 GLN A C 1
ATOM 904 O O . GLN A 1 111 ? -27.563 -21.629 -9.633 1.00 77.25 111 GLN A O 1
ATOM 909 N N . LYS A 1 112 ? -27.408 -21.889 -11.856 1.00 81.00 112 LYS A N 1
ATOM 910 C CA . LYS A 1 112 ? -28.850 -22.054 -12.099 1.00 81.00 112 LYS A CA 1
ATOM 911 C C . LYS A 1 112 ? -29.402 -23.394 -11.590 1.00 81.00 112 LYS A C 1
ATOM 913 O O . LYS A 1 112 ? -30.578 -23.478 -11.238 1.00 81.00 112 LYS A O 1
ATOM 918 N N . ALA A 1 113 ? -28.582 -24.443 -11.558 1.00 79.69 113 ALA A N 1
ATOM 919 C CA . ALA A 1 113 ? -28.934 -25.725 -10.953 1.00 79.69 113 ALA A CA 1
ATOM 920 C C . ALA A 1 113 ? -28.919 -25.639 -9.417 1.00 79.69 113 ALA A C 1
ATOM 922 O O . ALA A 1 113 ? -29.867 -26.094 -8.778 1.00 79.69 113 ALA A O 1
ATOM 923 N N . GLU A 1 114 ? -27.897 -24.998 -8.841 1.00 76.00 114 GLU A N 1
ATOM 924 C CA . GLU A 1 114 ? -27.788 -24.714 -7.406 1.00 76.00 114 GLU A CA 1
ATOM 925 C C . GLU A 1 114 ? -28.967 -23.856 -6.917 1.00 76.00 114 GLU A C 1
ATOM 927 O O . GLU A 1 114 ? -29.640 -24.257 -5.969 1.00 76.00 114 GLU A O 1
ATOM 932 N N . SER A 1 115 ? -29.301 -22.744 -7.590 1.00 74.25 115 SER A N 1
ATOM 933 C CA . SER A 1 115 ? -30.434 -21.889 -7.189 1.00 74.25 115 SER A CA 1
ATOM 934 C C . SER A 1 115 ? -31.783 -22.610 -7.283 1.00 74.25 115 SER A C 1
ATOM 936 O O . SER A 1 115 ? -32.631 -22.484 -6.398 1.00 74.25 115 SER A O 1
ATOM 938 N N . LYS A 1 116 ? -31.972 -23.459 -8.302 1.00 77.75 116 LYS A N 1
ATOM 939 C CA . LYS A 1 116 ? -33.171 -24.299 -8.411 1.00 77.75 116 LYS A CA 1
ATOM 940 C C . LYS A 1 116 ? -33.247 -25.355 -7.300 1.00 77.75 116 LYS A C 1
ATOM 942 O O . LYS A 1 116 ? -34.347 -25.672 -6.859 1.00 77.75 116 LYS A O 1
ATOM 947 N N . LEU A 1 117 ? -32.119 -25.882 -6.820 1.00 73.12 117 LEU A N 1
ATOM 948 C CA . LEU A 1 117 ? -32.077 -26.816 -5.687 1.00 73.12 117 LEU A CA 1
ATOM 949 C C . LEU A 1 117 ? -32.279 -26.140 -4.328 1.00 73.12 117 LEU A C 1
ATOM 951 O O . LEU A 1 117 ? -32.868 -26.752 -3.433 1.00 73.12 117 LEU A O 1
ATOM 955 N N . THR A 1 118 ? -31.819 -24.902 -4.145 1.00 68.25 118 THR A N 1
ATOM 956 C CA . THR A 1 118 ? -32.014 -24.147 -2.896 1.00 68.25 118 THR A CA 1
ATOM 957 C C . THR A 1 118 ? -33.410 -23.529 -2.787 1.00 68.25 118 THR A C 1
ATOM 959 O O . THR A 1 118 ? -33.879 -23.312 -1.667 1.00 68.25 118 THR A O 1
ATOM 962 N N . HIS A 1 119 ? -34.141 -23.352 -3.894 1.00 70.50 119 HIS A N 1
ATOM 963 C CA . HIS A 1 119 ? -35.516 -22.847 -3.847 1.00 70.50 119 HIS A CA 1
ATOM 964 C C . HIS A 1 119 ? -36.484 -23.816 -3.117 1.00 70.50 119 HIS A C 1
ATOM 966 O O . HIS A 1 119 ? -36.551 -24.993 -3.481 1.00 70.50 119 HIS A O 1
ATOM 972 N N . PRO A 1 120 ? -37.246 -23.377 -2.090 1.00 61.06 120 PRO A N 1
ATOM 973 C CA . PRO A 1 120 ? -38.097 -24.273 -1.290 1.00 61.06 120 PRO A CA 1
ATOM 974 C C . PRO A 1 120 ? -39.279 -24.913 -2.030 1.00 61.06 120 PRO A C 1
ATOM 976 O O . PRO A 1 120 ? -39.717 -25.988 -1.633 1.00 61.06 120 PRO A O 1
ATOM 979 N N . SER A 1 121 ? -39.774 -24.289 -3.103 1.00 64.75 121 SER A N 1
ATOM 980 C CA . SER A 1 121 ? -40.895 -24.794 -3.915 1.00 64.75 121 SER A CA 1
ATOM 981 C C . SER A 1 121 ? -40.496 -25.795 -5.012 1.00 64.75 121 SER A C 1
ATOM 983 O O . SER A 1 121 ? -41.334 -26.196 -5.818 1.00 64.75 121 SER A O 1
ATOM 985 N N . THR A 1 122 ? -39.229 -26.219 -5.079 1.00 70.19 122 THR A N 1
ATOM 986 C CA . THR A 1 122 ? -38.779 -27.210 -6.069 1.00 70.19 122 THR A CA 1
ATOM 987 C C . THR A 1 122 ? -39.215 -28.620 -5.666 1.00 70.19 122 THR A C 1
ATOM 989 O O . THR A 1 122 ? -38.466 -29.370 -5.039 1.00 70.19 122 THR A O 1
ATOM 992 N N . ASP A 1 123 ? -40.429 -29.003 -6.071 1.00 65.88 123 ASP A N 1
ATOM 993 C CA . ASP A 1 123 ? -40.985 -30.336 -5.807 1.00 65.88 123 ASP A CA 1
ATOM 994 C C . ASP A 1 123 ? -40.163 -31.458 -6.463 1.00 65.88 123 ASP A C 1
ATOM 996 O O . ASP A 1 123 ? -39.964 -32.514 -5.859 1.00 65.88 123 ASP A O 1
ATOM 1000 N N . ARG A 1 124 ? -39.655 -31.233 -7.688 1.00 73.06 124 ARG A N 1
ATOM 1001 C CA . ARG A 1 124 ? -38.866 -32.213 -8.456 1.00 73.06 124 ARG A CA 1
ATOM 1002 C C . ARG A 1 124 ? -37.591 -31.625 -9.060 1.00 73.06 124 ARG A C 1
ATOM 1004 O O . ARG A 1 124 ? -37.607 -30.545 -9.654 1.00 73.06 124 ARG A O 1
ATOM 1011 N N . PHE A 1 125 ? -36.512 -32.403 -9.020 1.00 75.19 125 PHE A N 1
ATOM 1012 C CA . PHE A 1 125 ? -35.237 -32.111 -9.681 1.00 75.19 125 PHE A CA 1
ATOM 1013 C C . PHE A 1 125 ? -34.737 -33.386 -10.376 1.00 75.19 125 PHE A C 1
ATOM 1015 O O . PHE A 1 125 ? -34.739 -34.453 -9.770 1.00 75.19 125 PHE A O 1
ATOM 1022 N N . PHE A 1 126 ? -34.413 -33.307 -11.673 1.00 75.75 126 PHE A N 1
ATOM 1023 C CA . PHE A 1 126 ? -34.171 -34.476 -12.546 1.00 75.75 126 PHE A CA 1
ATOM 1024 C C . PHE A 1 126 ? -35.205 -35.617 -12.388 1.00 75.75 126 PHE A C 1
ATOM 1026 O O . PHE A 1 126 ? -34.866 -36.794 -12.389 1.00 75.75 126 PHE A O 1
ATOM 1033 N N . GLY A 1 127 ? -36.487 -35.264 -12.235 1.00 72.06 127 GLY A N 1
ATOM 1034 C CA . GLY A 1 127 ? -37.594 -36.219 -12.087 1.00 72.06 127 GLY A CA 1
ATOM 1035 C C . GLY A 1 127 ? -37.782 -36.802 -10.679 1.00 72.06 127 GLY A C 1
ATOM 1036 O O . GLY A 1 127 ? -38.862 -37.312 -10.391 1.00 72.06 127 GLY A O 1
ATOM 1037 N N . ILE A 1 128 ? -36.799 -36.665 -9.788 1.00 76.62 128 ILE A N 1
ATOM 1038 C CA . ILE A 1 128 ? -36.845 -37.171 -8.409 1.00 76.62 128 ILE A CA 1
ATOM 1039 C C . ILE A 1 128 ? -37.619 -36.182 -7.518 1.00 76.62 128 ILE A C 1
ATOM 1041 O O . ILE A 1 128 ? -37.343 -34.979 -7.595 1.00 76.62 128 ILE A O 1
ATOM 1045 N N . PRO A 1 129 ? -38.564 -36.639 -6.669 1.00 73.25 129 PRO A N 1
ATOM 1046 C CA . PRO A 1 129 ? -39.223 -35.789 -5.681 1.00 73.25 129 PRO A CA 1
ATOM 1047 C C . PRO A 1 129 ? -38.238 -35.395 -4.570 1.00 73.25 129 PRO A C 1
ATOM 1049 O O . PRO A 1 129 ? -37.693 -36.246 -3.868 1.00 73.25 129 PRO A O 1
ATOM 1052 N N . ILE A 1 130 ? -37.990 -34.092 -4.423 1.00 72.69 130 ILE A N 1
ATOM 1053 C CA . ILE A 1 130 ? -36.944 -33.542 -3.538 1.00 72.69 130 ILE A CA 1
ATOM 1054 C C . ILE A 1 130 ? -37.524 -32.898 -2.272 1.00 72.69 130 ILE A C 1
ATOM 1056 O O . ILE A 1 130 ? -36.845 -32.842 -1.247 1.00 72.69 130 ILE A O 1
ATOM 1060 N N . ARG A 1 131 ? -38.782 -32.445 -2.314 1.00 64.56 131 ARG A N 1
ATOM 1061 C CA . ARG A 1 131 ? -39.436 -31.727 -1.208 1.00 64.56 131 ARG A CA 1
ATOM 1062 C C . ARG A 1 131 ? -39.554 -32.550 0.076 1.00 64.56 131 ARG A C 1
ATOM 1064 O O . ARG A 1 131 ? -39.272 -32.035 1.153 1.00 64.56 131 ARG A O 1
ATOM 1071 N N . GLU A 1 132 ? -39.925 -33.821 -0.044 1.00 65.88 132 GLU A N 1
ATOM 1072 C CA . GLU A 1 132 ? -40.058 -34.746 1.091 1.00 65.88 132 GLU A CA 1
ATOM 1073 C C . GLU A 1 132 ? -38.703 -35.360 1.485 1.00 65.88 132 GLU A C 1
ATOM 1075 O O . GLU A 1 132 ? -38.397 -35.533 2.665 1.00 65.88 132 GLU A O 1
ATOM 1080 N N . ASN A 1 133 ? -37.835 -35.636 0.506 1.00 74.88 133 ASN A N 1
ATOM 1081 C CA . ASN A 1 133 ? -36.558 -36.307 0.732 1.00 74.88 133 ASN A CA 1
ATOM 1082 C C . ASN A 1 133 ? -35.406 -35.309 0.963 1.00 74.88 133 ASN A C 1
ATOM 1084 O O . ASN A 1 133 ? -34.556 -35.082 0.095 1.00 74.88 133 ASN A O 1
ATOM 1088 N N . ARG A 1 134 ? -35.341 -34.752 2.184 1.00 67.06 134 ARG A N 1
ATOM 1089 C CA . ARG A 1 134 ? -34.260 -33.838 2.616 1.00 67.06 134 ARG A CA 1
ATOM 1090 C C . ARG A 1 134 ? -32.852 -34.414 2.388 1.00 67.06 134 ARG A C 1
ATOM 1092 O O . ARG A 1 134 ? -31.956 -33.662 2.010 1.00 67.06 134 ARG A O 1
ATOM 1099 N N . LYS A 1 135 ? -32.660 -35.733 2.553 1.00 73.31 135 LYS A N 1
ATOM 1100 C CA . LYS A 1 135 ? -31.365 -36.404 2.318 1.00 73.31 135 LYS A CA 1
ATOM 1101 C C . LYS A 1 135 ? -30.949 -36.315 0.850 1.00 73.31 135 LYS A C 1
ATOM 1103 O O . LYS A 1 135 ? -29.846 -35.861 0.571 1.00 73.31 135 LYS A O 1
ATOM 1108 N N . ALA A 1 136 ? -31.845 -36.651 -0.083 1.00 73.62 136 ALA A N 1
ATOM 1109 C CA . ALA A 1 136 ? -31.574 -36.521 -1.517 1.00 73.62 136 ALA A CA 1
ATOM 1110 C C . ALA A 1 136 ? -31.235 -35.071 -1.907 1.00 73.62 136 ALA A C 1
ATOM 1112 O O . ALA A 1 136 ? -30.299 -34.843 -2.672 1.00 73.62 136 ALA A O 1
ATOM 1113 N N . ARG A 1 137 ? -31.940 -34.083 -1.332 1.00 76.19 137 ARG A N 1
ATOM 1114 C CA . ARG A 1 137 ? -31.658 -32.654 -1.548 1.00 76.19 137 ARG A CA 1
ATOM 1115 C C . ARG A 1 137 ? -30.228 -32.271 -1.158 1.00 76.19 137 ARG A C 1
ATOM 1117 O O . ARG A 1 137 ? -29.544 -31.618 -1.944 1.00 76.19 137 ARG A O 1
ATOM 1124 N N . GLN A 1 138 ? -29.781 -32.691 0.028 1.00 75.19 138 GLN A N 1
ATOM 1125 C CA . GLN A 1 138 ? -28.406 -32.478 0.490 1.00 75.19 138 GLN A CA 1
ATOM 1126 C C . GLN A 1 138 ? -27.396 -33.198 -0.406 1.00 75.19 138 GLN A C 1
ATOM 1128 O O . GLN A 1 138 ? -26.465 -32.558 -0.879 1.00 75.19 138 GLN A O 1
ATOM 1133 N N . SER A 1 139 ? -27.630 -34.469 -0.751 1.00 79.12 139 SER A N 1
ATOM 1134 C CA . SER A 1 139 ? -26.732 -35.226 -1.633 1.00 79.12 139 SER A CA 1
ATOM 1135 C C . SER A 1 139 ? -26.532 -34.573 -3.006 1.00 79.12 139 SER A C 1
ATOM 1137 O O . SER A 1 139 ? -25.424 -34.612 -3.532 1.00 79.12 139 SER A O 1
ATOM 1139 N N . PHE A 1 140 ? -27.556 -33.933 -3.586 1.00 80.06 140 PHE A N 1
ATOM 1140 C CA . PHE A 1 140 ? -27.382 -33.173 -4.829 1.00 80.06 140 PHE A CA 1
ATOM 1141 C C . PHE A 1 140 ? -26.553 -31.896 -4.642 1.00 80.06 140 PHE A C 1
ATOM 1143 O O . PHE A 1 140 ? -25.714 -31.598 -5.489 1.00 80.06 140 PHE A O 1
ATOM 1150 N N . LEU A 1 141 ? -26.749 -31.150 -3.551 1.00 79.19 141 LEU A N 1
ATOM 1151 C CA . LEU A 1 141 ? -25.951 -29.952 -3.257 1.00 79.19 141 LEU A CA 1
ATOM 1152 C C . LEU A 1 141 ? -24.482 -30.307 -2.974 1.00 79.19 141 LEU A C 1
ATOM 1154 O O . LEU A 1 141 ? -23.586 -29.683 -3.544 1.00 79.19 141 LEU A O 1
ATOM 1158 N N . ASP A 1 142 ? -24.240 -31.354 -2.183 1.00 77.94 142 ASP A N 1
ATOM 1159 C CA . ASP A 1 142 ? -22.904 -31.893 -1.914 1.00 77.94 142 ASP A CA 1
ATOM 1160 C C . ASP A 1 142 ? -22.231 -32.375 -3.210 1.00 77.94 142 ASP A C 1
ATOM 1162 O O . ASP A 1 142 ? -21.048 -32.108 -3.430 1.00 77.94 142 ASP A O 1
ATOM 1166 N N . LEU A 1 143 ? -22.989 -33.007 -4.117 1.00 81.12 143 LEU A N 1
ATOM 1167 C CA . LEU A 1 143 ? -22.507 -33.407 -5.439 1.00 81.12 143 LEU A CA 1
ATOM 1168 C C . LEU A 1 143 ? -22.093 -32.197 -6.291 1.00 81.12 143 LEU A C 1
ATOM 1170 O O . LEU A 1 143 ? -20.993 -32.206 -6.836 1.00 81.12 143 LEU A O 1
ATOM 1174 N N . PHE A 1 144 ? -22.911 -31.143 -6.402 1.00 80.62 144 PHE A N 1
ATOM 1175 C CA . PHE A 1 144 ? -22.530 -29.942 -7.166 1.00 80.62 144 PHE A CA 1
ATOM 1176 C C . PHE A 1 144 ? -21.324 -29.221 -6.554 1.00 80.62 144 PHE A C 1
ATOM 1178 O O . PHE A 1 144 ? -20.396 -28.839 -7.278 1.00 80.62 144 PHE A O 1
ATOM 1185 N N . PHE A 1 145 ? -21.273 -29.121 -5.223 1.00 77.56 145 PHE A N 1
ATOM 1186 C CA . PHE A 1 145 ? -20.121 -28.579 -4.512 1.00 77.56 145 PHE A CA 1
ATOM 1187 C C . PHE A 1 145 ? -18.848 -29.395 -4.789 1.00 77.56 145 PHE A C 1
ATOM 1189 O O . PHE A 1 145 ? -17.808 -28.817 -5.120 1.00 77.56 145 PHE A O 1
ATOM 1196 N N . TRP A 1 146 ? -18.923 -30.727 -4.726 1.00 80.44 146 TRP A N 1
ATOM 1197 C CA . TRP A 1 146 ? -17.812 -31.635 -5.017 1.00 80.44 146 TRP A CA 1
ATOM 1198 C C . TRP A 1 146 ? -17.375 -31.581 -6.487 1.00 80.44 146 TRP A C 1
ATOM 1200 O O . TRP A 1 146 ? -16.178 -31.495 -6.769 1.00 80.44 146 TRP A O 1
ATOM 1210 N N . LEU A 1 147 ? -18.316 -31.538 -7.437 1.00 78.62 147 LEU A N 1
ATOM 1211 C CA . LEU A 1 147 ? -18.020 -31.381 -8.866 1.00 78.62 147 LEU A CA 1
ATOM 1212 C C . LEU A 1 147 ? -17.207 -30.104 -9.127 1.00 78.62 147 LEU A C 1
ATOM 1214 O O . LEU A 1 147 ? -16.182 -30.146 -9.813 1.00 78.62 147 LEU A O 1
ATOM 1218 N N . ARG A 1 148 ? -17.627 -28.980 -8.529 1.00 78.81 148 ARG A N 1
ATOM 1219 C CA . ARG A 1 148 ? -16.994 -27.667 -8.712 1.00 78.81 148 ARG A CA 1
ATOM 1220 C C . ARG A 1 148 ? -15.645 -27.536 -8.004 1.00 78.81 148 ARG A C 1
ATOM 1222 O O . ARG A 1 148 ? -14.715 -26.971 -8.574 1.00 78.81 148 ARG A O 1
ATOM 1229 N N . THR A 1 149 ? -15.540 -28.011 -6.764 1.00 74.56 149 THR A N 1
ATOM 1230 C CA . THR A 1 149 ? -14.341 -27.822 -5.922 1.00 74.56 149 THR A CA 1
ATOM 1231 C C . THR A 1 149 ? -13.294 -28.914 -6.099 1.00 74.56 149 THR A C 1
ATOM 1233 O O . THR A 1 149 ? -12.105 -28.644 -5.943 1.00 74.56 149 THR A O 1
ATOM 1236 N N . THR A 1 150 ? -13.723 -30.132 -6.437 1.00 76.38 150 THR A N 1
ATOM 1237 C CA . THR A 1 150 ? -12.869 -31.321 -6.476 1.00 76.38 150 THR A CA 1
ATOM 1238 C C . THR A 1 150 ? -12.758 -31.882 -7.889 1.00 76.38 150 THR A C 1
ATOM 1240 O O . THR A 1 150 ? -11.645 -31.953 -8.405 1.00 76.38 150 THR A O 1
ATOM 1243 N N . LEU A 1 151 ? -13.859 -32.236 -8.565 1.00 82.00 151 LEU A N 1
ATOM 1244 C CA . LEU A 1 151 ? -13.747 -32.941 -9.851 1.00 82.00 151 LEU A CA 1
ATOM 1245 C C . LEU A 1 151 ? -13.114 -32.083 -10.959 1.00 82.00 151 LEU A C 1
ATOM 1247 O O . LEU A 1 151 ? -12.107 -32.493 -11.537 1.00 82.00 151 LEU A O 1
ATOM 1251 N N . PHE A 1 152 ? -13.664 -30.902 -11.268 1.00 82.81 152 PHE A N 1
ATOM 1252 C CA . PHE A 1 152 ? -13.162 -30.100 -12.395 1.00 82.81 152 PHE A CA 1
ATOM 1253 C C . PHE A 1 152 ? -11.692 -29.656 -12.235 1.00 82.81 152 PHE A C 1
ATOM 1255 O O . PHE A 1 152 ? -10.932 -29.832 -13.193 1.00 82.81 152 PHE A O 1
ATOM 1262 N N . PRO A 1 153 ? -11.223 -29.173 -11.062 1.00 83.12 153 PRO A N 1
ATOM 1263 C CA . PRO A 1 153 ? -9.810 -28.834 -10.879 1.00 83.12 153 PRO A CA 1
ATOM 1264 C C . PRO A 1 153 ? -8.872 -30.039 -11.036 1.00 83.12 153 PRO A C 1
ATOM 1266 O O . PRO A 1 153 ? -7.780 -29.904 -11.590 1.00 83.12 153 PRO A O 1
ATOM 1269 N N . GLN A 1 154 ? -9.290 -31.227 -10.587 1.00 83.69 154 GLN A N 1
ATOM 1270 C CA . GLN A 1 154 ? -8.482 -32.444 -10.698 1.00 83.69 154 GLN A CA 1
ATOM 1271 C C . GLN A 1 154 ? -8.463 -32.983 -12.139 1.00 83.69 154 GLN A C 1
ATOM 1273 O O . GLN A 1 154 ? -7.403 -33.394 -12.609 1.00 83.69 154 GLN A O 1
ATOM 1278 N N . LEU A 1 155 ? -9.570 -32.886 -12.889 1.00 86.50 155 LEU A N 1
ATOM 1279 C CA . LEU A 1 155 ? -9.600 -33.175 -14.332 1.00 86.50 155 LEU A CA 1
ATOM 1280 C C . LEU A 1 155 ? -8.685 -32.232 -15.129 1.00 86.50 155 LEU A C 1
ATOM 1282 O O . LEU A 1 155 ? -7.950 -32.684 -16.009 1.00 86.50 155 LEU A O 1
ATOM 1286 N N . GLN A 1 156 ? -8.672 -30.936 -14.801 1.00 86.56 156 GLN A N 1
ATOM 1287 C CA . GLN A 1 156 ? -7.770 -29.970 -15.434 1.00 86.56 156 GLN A CA 1
ATOM 1288 C C . GLN A 1 156 ? -6.296 -30.293 -15.138 1.00 86.56 156 GLN A C 1
ATOM 1290 O O . GLN A 1 156 ? -5.470 -30.293 -16.052 1.00 86.56 156 GLN A O 1
ATOM 1295 N N . ARG A 1 157 ? -5.962 -30.642 -13.888 1.00 87.12 157 ARG A N 1
ATOM 1296 C CA . ARG A 1 157 ? -4.611 -31.093 -13.504 1.00 87.12 157 ARG A CA 1
ATOM 1297 C C . ARG A 1 157 ? -4.201 -32.380 -14.220 1.00 87.12 157 ARG A C 1
ATOM 1299 O O . ARG A 1 157 ? -3.092 -32.441 -14.742 1.00 87.12 157 ARG A O 1
ATOM 1306 N N . ALA A 1 158 ? -5.093 -33.368 -14.308 1.00 88.88 158 ALA A N 1
ATOM 1307 C CA . ALA A 1 158 ? -4.855 -34.614 -15.037 1.00 88.88 158 ALA A CA 1
ATOM 1308 C C . ALA A 1 158 ? -4.583 -34.363 -16.530 1.00 88.88 158 ALA A C 1
ATOM 1310 O O . ALA A 1 158 ? -3.657 -34.936 -17.102 1.00 88.88 158 ALA A O 1
ATOM 1311 N N . HIS A 1 159 ? -5.348 -33.461 -17.154 1.00 90.62 159 HIS A N 1
ATOM 1312 C CA . HIS A 1 159 ? -5.132 -33.055 -18.540 1.00 90.62 159 HIS A CA 1
ATOM 1313 C C . HIS A 1 159 ? -3.761 -32.391 -18.750 1.00 90.62 159 HIS A C 1
ATOM 1315 O O . HIS A 1 159 ? -3.068 -32.741 -19.704 1.00 90.62 159 HIS A O 1
ATOM 1321 N N . ILE A 1 160 ? -3.359 -31.474 -17.861 1.00 88.06 160 ILE A N 1
ATOM 1322 C CA . ILE A 1 160 ? -2.061 -30.781 -17.928 1.00 88.06 160 ILE A CA 1
ATOM 1323 C C . ILE A 1 160 ? -0.898 -31.762 -17.705 1.00 88.06 160 ILE A C 1
ATOM 1325 O O . ILE A 1 160 ? 0.080 -31.729 -18.450 1.00 88.06 160 ILE A O 1
ATOM 1329 N N . ALA A 1 161 ? -1.015 -32.688 -16.748 1.00 89.00 161 ALA A N 1
ATOM 1330 C CA . ALA A 1 161 ? -0.032 -33.754 -16.547 1.00 89.00 161 ALA A CA 1
ATOM 1331 C C . ALA A 1 161 ? 0.117 -34.620 -17.813 1.00 89.00 161 ALA A C 1
ATOM 1333 O O . ALA A 1 161 ? 1.226 -34.854 -18.296 1.00 89.00 161 ALA A O 1
ATOM 1334 N N . LEU A 1 162 ? -1.007 -35.025 -18.417 1.00 90.25 162 LEU A N 1
ATOM 1335 C CA . LEU A 1 162 ? -1.019 -35.795 -19.661 1.00 90.25 162 LEU A CA 1
ATOM 1336 C C . LEU A 1 162 ? -0.456 -34.999 -20.852 1.00 90.25 162 LEU A C 1
ATOM 1338 O O . LEU A 1 162 ? 0.195 -35.590 -21.716 1.00 90.25 162 LEU A O 1
ATOM 1342 N N . PHE A 1 163 ? -0.663 -33.680 -20.910 1.00 91.06 163 PHE A N 1
ATOM 1343 C CA . PHE A 1 163 ? -0.009 -32.805 -21.889 1.00 91.06 163 PHE A CA 1
ATOM 1344 C C . PHE A 1 163 ? 1.513 -32.827 -21.723 1.00 91.06 163 PHE A C 1
ATOM 1346 O O . PHE A 1 163 ? 2.208 -33.113 -22.691 1.00 91.06 163 PHE A O 1
ATOM 1353 N N . TYR A 1 164 ? 2.040 -32.633 -20.514 1.00 88.88 164 TYR A N 1
ATOM 1354 C CA . TYR A 1 164 ? 3.488 -32.660 -20.276 1.00 88.88 164 TYR A CA 1
ATOM 1355 C C . TYR A 1 164 ? 4.144 -34.028 -20.547 1.00 88.88 164 TYR A C 1
ATOM 1357 O O . TYR A 1 164 ? 5.323 -34.089 -20.896 1.00 88.88 164 TYR A O 1
ATOM 1365 N N . ILE A 1 165 ? 3.392 -35.129 -20.441 1.00 87.12 165 ILE A N 1
ATOM 1366 C CA . ILE A 1 165 ? 3.872 -36.478 -20.786 1.00 87.12 165 ILE A CA 1
ATOM 1367 C C . ILE A 1 165 ? 3.863 -36.716 -22.312 1.00 87.12 165 ILE A C 1
ATOM 1369 O O . ILE A 1 165 ? 4.829 -37.255 -22.864 1.00 87.12 165 ILE A O 1
ATOM 1373 N N . THR A 1 166 ? 2.776 -36.331 -22.996 1.00 85.06 166 THR A N 1
ATOM 1374 C CA . THR A 1 166 ? 2.493 -36.720 -24.398 1.00 85.06 166 THR A CA 1
ATOM 1375 C C . THR A 1 166 ? 2.760 -35.641 -25.449 1.00 85.06 166 THR A C 1
ATOM 1377 O O . THR A 1 166 ? 2.889 -35.973 -26.622 1.00 85.06 166 THR A O 1
ATOM 1380 N N . GLY A 1 167 ? 2.787 -34.366 -25.063 1.00 81.62 167 GLY A N 1
ATOM 1381 C CA . GLY A 1 167 ? 2.911 -33.191 -25.934 1.00 81.62 167 GLY A CA 1
ATOM 1382 C C . GLY A 1 167 ? 1.716 -32.891 -26.851 1.00 81.62 167 GLY A C 1
ATOM 1383 O O . GLY A 1 167 ? 1.721 -31.877 -27.536 1.00 81.62 167 GLY A O 1
ATOM 1384 N N . ALA A 1 168 ? 0.676 -33.732 -26.874 1.00 76.94 168 ALA A N 1
ATOM 1385 C CA . ALA A 1 168 ? -0.299 -33.722 -27.969 1.00 76.94 168 ALA A CA 1
ATOM 1386 C C . ALA A 1 168 ? -1.352 -32.595 -27.926 1.00 76.94 168 ALA A C 1
ATOM 1388 O O . ALA A 1 168 ? -1.761 -32.113 -28.979 1.00 76.94 168 ALA A O 1
ATOM 1389 N N . TYR A 1 169 ? -1.835 -32.209 -26.737 1.00 83.81 169 TYR A N 1
ATOM 1390 C CA . TYR A 1 169 ? -2.962 -31.274 -26.582 1.00 83.81 169 TYR A CA 1
ATOM 1391 C C . TYR A 1 169 ? -2.804 -30.411 -25.327 1.00 83.81 169 TYR A C 1
ATOM 1393 O O . TYR A 1 169 ? -2.946 -30.940 -24.225 1.00 83.81 169 TYR A O 1
ATOM 1401 N N . TYR A 1 170 ? -2.542 -29.111 -25.497 1.00 82.62 170 TYR A N 1
ATOM 1402 C CA . TYR A 1 170 ? -2.373 -28.152 -24.391 1.00 82.62 170 TYR A CA 1
ATOM 1403 C C . TYR A 1 170 ? -3.683 -27.816 -23.665 1.00 82.62 170 TYR A C 1
ATOM 1405 O O . TYR A 1 170 ? -3.696 -27.666 -22.446 1.00 82.62 170 TYR A O 1
ATOM 1413 N N . SER A 1 171 ? -4.786 -27.702 -24.413 1.00 86.94 171 SER A N 1
ATOM 1414 C CA . SER A 1 171 ? -6.105 -27.370 -23.877 1.00 86.94 171 SER A CA 1
ATOM 1415 C C . SER A 1 171 ? -7.110 -28.507 -24.071 1.00 86.94 171 SER A C 1
ATOM 1417 O O . SER A 1 171 ? -7.054 -29.284 -25.032 1.00 86.94 171 SER A O 1
ATOM 1419 N N . ILE A 1 172 ? -8.072 -28.602 -23.147 1.00 86.94 172 ILE A N 1
ATOM 1420 C CA . ILE A 1 172 ? -9.134 -29.620 -23.181 1.00 86.94 172 ILE A CA 1
ATOM 1421 C C . ILE A 1 172 ? -9.993 -29.458 -24.446 1.00 86.94 172 ILE A C 1
ATOM 1423 O O . ILE A 1 172 ? -10.336 -30.454 -25.078 1.00 86.94 172 ILE A O 1
ATOM 1427 N N . SER A 1 173 ? -10.261 -28.221 -24.877 1.00 88.88 173 SER A N 1
ATOM 1428 C CA . SER A 1 173 ? -10.984 -27.927 -26.120 1.00 88.88 173 SER A CA 1
ATOM 1429 C C . SER A 1 173 ? -10.262 -28.458 -27.367 1.00 88.88 173 SER A C 1
ATOM 1431 O O . SER A 1 173 ? -10.907 -29.086 -28.207 1.00 88.88 173 SER A O 1
ATOM 1433 N N . ARG A 1 174 ? -8.930 -28.302 -27.470 1.00 88.00 174 ARG A N 1
ATOM 1434 C CA . ARG A 1 174 ? -8.126 -28.903 -28.558 1.00 88.00 174 ARG A CA 1
ATOM 1435 C C . ARG A 1 174 ? -8.116 -30.436 -28.491 1.00 88.00 174 ARG A C 1
ATOM 1437 O O . ARG A 1 174 ? -8.209 -31.091 -29.523 1.00 88.00 174 ARG A O 1
ATOM 1444 N N . ARG A 1 175 ? -8.107 -31.027 -27.286 1.00 89.25 175 ARG A N 1
ATOM 1445 C CA . ARG A 1 175 ? -8.221 -32.490 -27.105 1.00 89.25 175 ARG A CA 1
ATOM 1446 C C . ARG A 1 175 ? -9.564 -33.049 -27.583 1.00 89.25 175 ARG A C 1
ATOM 1448 O O . ARG A 1 175 ? -9.571 -34.102 -28.207 1.00 89.25 175 ARG A O 1
ATOM 1455 N N . ILE A 1 176 ? -10.673 -32.362 -27.298 1.00 88.00 176 ILE A N 1
ATOM 1456 C CA . ILE A 1 176 ? -12.022 -32.774 -27.729 1.00 88.00 176 ILE A CA 1
ATOM 1457 C C . ILE A 1 176 ? -12.185 -32.635 -29.250 1.00 88.00 176 ILE A C 1
ATOM 1459 O O . ILE A 1 176 ? -12.797 -33.488 -29.880 1.00 88.00 176 ILE A O 1
ATOM 1463 N N . THR A 1 177 ? -11.622 -31.580 -29.844 1.00 86.81 177 THR A N 1
ATOM 1464 C CA . THR A 1 177 ? -11.741 -31.287 -31.287 1.00 86.81 177 THR A CA 1
ATOM 1465 C C . THR A 1 177 ? -10.702 -31.981 -32.168 1.00 86.81 177 THR A C 1
ATOM 1467 O O . THR A 1 177 ? -10.784 -31.879 -33.387 1.00 86.81 177 THR A O 1
ATOM 1470 N N . GLY A 1 178 ? -9.724 -32.674 -31.578 1.00 84.94 178 GLY A N 1
ATOM 1471 C CA . GLY A 1 178 ? -8.690 -33.418 -32.303 1.00 84.94 178 GLY A CA 1
ATOM 1472 C C . GLY A 1 178 ? -7.521 -32.578 -32.835 1.00 84.94 178 GLY A C 1
ATOM 1473 O O . GLY A 1 178 ? -6.530 -33.166 -33.273 1.00 84.94 178 GLY A O 1
ATOM 1474 N N . ILE A 1 179 ? -7.584 -31.245 -32.725 1.00 86.62 179 ILE A N 1
ATOM 1475 C CA . ILE A 1 179 ? -6.614 -30.299 -33.302 1.00 86.62 179 ILE A CA 1
ATOM 1476 C C . ILE A 1 179 ? -5.235 -30.435 -32.636 1.00 86.62 179 ILE A C 1
ATOM 1478 O O . ILE A 1 179 ? -5.110 -30.288 -31.417 1.00 86.62 179 ILE A O 1
ATOM 1482 N N . ARG A 1 180 ? -4.196 -30.678 -33.445 1.00 87.12 180 ARG A N 1
ATOM 1483 C CA . ARG A 1 180 ? -2.786 -30.776 -33.025 1.00 87.12 180 ARG A CA 1
ATOM 1484 C C . ARG A 1 180 ? -1.905 -29.758 -33.736 1.00 87.12 180 ARG A C 1
ATOM 1486 O O . ARG A 1 180 ? -2.245 -29.286 -34.819 1.00 87.12 180 ARG A O 1
ATOM 1493 N N . PHE A 1 181 ? -0.740 -29.496 -33.153 1.00 87.88 181 PHE A N 1
ATOM 1494 C CA . PHE A 1 181 ? 0.280 -28.626 -33.729 1.00 87.88 181 PHE A CA 1
ATOM 1495 C C . PHE A 1 181 ? 1.366 -29.401 -34.479 1.00 87.88 181 PHE A C 1
ATOM 1497 O O . PHE A 1 181 ? 1.842 -30.447 -34.030 1.00 87.88 181 PHE A O 1
ATOM 1504 N N . ILE A 1 182 ? 1.783 -28.831 -35.605 1.00 87.31 182 ILE A N 1
ATOM 1505 C CA . ILE A 1 182 ? 2.927 -29.237 -36.423 1.00 87.31 182 ILE A CA 1
ATOM 1506 C C . ILE A 1 182 ? 3.904 -28.058 -36.453 1.00 87.31 182 ILE A C 1
ATOM 1508 O O . ILE A 1 182 ? 3.477 -26.927 -36.673 1.00 87.31 182 ILE A O 1
ATOM 1512 N N . SER A 1 183 ? 5.197 -28.309 -36.247 1.00 84.81 183 SER A N 1
ATOM 1513 C CA . SER A 1 183 ? 6.247 -27.290 -36.384 1.00 84.81 183 SER A CA 1
ATOM 1514 C C . SER A 1 183 ? 6.891 -27.368 -37.769 1.00 84.81 183 SER A C 1
ATOM 1516 O O . SER A 1 183 ? 7.074 -28.456 -38.332 1.00 84.81 183 SER A O 1
ATOM 1518 N N . ALA A 1 184 ? 7.248 -26.210 -38.327 1.00 79.62 184 ALA A N 1
ATOM 1519 C CA . ALA A 1 184 ? 8.124 -26.132 -39.498 1.00 79.62 184 ALA A CA 1
ATOM 1520 C C . ALA A 1 184 ? 9.609 -26.350 -39.139 1.00 79.62 184 ALA A C 1
ATOM 1522 O O . ALA A 1 184 ? 10.423 -26.622 -40.025 1.00 79.62 184 ALA A O 1
ATOM 1523 N N . SER A 1 185 ? 9.966 -26.249 -37.854 1.00 76.12 185 SER A N 1
ATOM 1524 C CA . SER A 1 185 ? 11.326 -26.451 -37.355 1.00 76.12 185 SER A CA 1
ATOM 1525 C C . SER A 1 185 ? 11.626 -27.928 -37.105 1.00 76.12 185 SER A C 1
ATOM 1527 O O . SER A 1 185 ? 10.793 -28.666 -36.584 1.00 76.12 185 SER A O 1
ATOM 1529 N N . ALA A 1 186 ? 12.845 -28.354 -37.441 1.00 68.50 186 ALA A N 1
ATOM 1530 C CA . ALA A 1 186 ? 13.340 -29.706 -37.173 1.00 68.50 186 ALA A CA 1
ATOM 1531 C C . ALA A 1 186 ? 13.927 -29.875 -35.757 1.00 68.50 186 ALA A C 1
ATOM 1533 O O . ALA A 1 186 ? 14.394 -30.962 -35.418 1.00 68.50 186 ALA A O 1
ATOM 1534 N N . ASN A 1 187 ? 13.976 -28.805 -34.953 1.00 64.75 187 ASN A N 1
ATOM 1535 C CA . ASN A 1 187 ? 14.636 -28.833 -33.650 1.00 64.75 187 ASN A CA 1
ATOM 1536 C C . ASN A 1 187 ? 13.909 -29.754 -32.666 1.00 64.75 187 ASN A C 1
ATOM 1538 O O . ASN A 1 187 ? 12.739 -29.560 -32.353 1.00 64.75 187 ASN A O 1
ATOM 1542 N N . THR A 1 188 ? 14.650 -30.712 -32.114 1.00 63.53 188 THR A N 1
ATOM 1543 C CA . THR A 1 188 ? 14.203 -31.542 -30.994 1.00 63.53 188 THR A CA 1
ATOM 1544 C C . THR A 1 188 ? 15.090 -31.272 -29.782 1.00 63.53 188 THR A C 1
ATOM 1546 O O . THR A 1 188 ? 16.164 -31.870 -29.663 1.00 63.53 188 THR A O 1
ATOM 1549 N N . ASP A 1 189 ? 14.661 -30.405 -28.862 1.00 69.50 189 ASP A N 1
ATOM 1550 C CA . ASP A 1 189 ? 15.362 -30.207 -27.588 1.00 69.50 189 ASP A CA 1
ATOM 1551 C C . ASP A 1 189 ? 15.055 -31.381 -26.633 1.00 69.50 189 ASP A C 1
ATOM 1553 O O . ASP A 1 189 ? 14.182 -31.351 -25.760 1.00 69.50 189 ASP A O 1
ATOM 1557 N N . ILE A 1 190 ? 15.756 -32.498 -26.859 1.00 69.56 190 ILE A N 1
ATOM 1558 C CA . ILE A 1 190 ? 15.632 -33.732 -26.069 1.00 69.56 190 ILE A CA 1
ATOM 1559 C C . ILE A 1 190 ? 15.875 -33.476 -24.561 1.00 69.56 190 ILE A C 1
ATOM 1561 O O . ILE A 1 190 ? 15.148 -34.065 -23.750 1.00 69.56 190 ILE A O 1
ATOM 1565 N N . PRO A 1 191 ? 16.840 -32.628 -24.138 1.00 78.12 191 PRO A N 1
ATOM 1566 C CA . PRO A 1 191 ? 16.933 -32.147 -22.758 1.00 78.12 191 PRO A CA 1
ATOM 1567 C C . PRO A 1 191 ? 15.641 -31.506 -22.227 1.00 78.12 191 PRO A C 1
ATOM 1569 O O . PRO A 1 191 ? 15.143 -31.952 -21.188 1.00 78.12 191 PRO A O 1
ATOM 1572 N N . ALA A 1 192 ? 15.060 -30.528 -22.931 1.00 77.88 192 ALA A N 1
ATOM 1573 C CA . ALA A 1 192 ? 13.823 -29.868 -22.498 1.00 77.88 192 ALA A CA 1
ATOM 1574 C C . ALA A 1 192 ? 12.648 -30.857 -22.384 1.00 77.88 192 ALA A C 1
ATOM 1576 O O . ALA A 1 192 ? 11.922 -30.862 -21.384 1.00 77.88 192 ALA A O 1
ATOM 1577 N N . LEU A 1 193 ? 12.513 -31.783 -23.341 1.00 80.44 193 LEU A N 1
ATOM 1578 C CA . LEU A 1 193 ? 11.488 -32.832 -23.320 1.00 80.44 193 LEU A CA 1
ATOM 1579 C C . LEU A 1 193 ? 11.566 -33.721 -22.064 1.00 80.44 193 LEU A C 1
ATOM 1581 O O . LEU A 1 193 ? 10.528 -34.119 -21.526 1.00 80.44 193 LEU A O 1
ATOM 1585 N N . LYS A 1 194 ? 12.774 -34.025 -21.563 1.00 83.25 194 LYS A N 1
ATOM 1586 C CA . LYS A 1 194 ? 12.950 -34.773 -20.302 1.00 83.25 194 LYS A CA 1
ATOM 1587 C C . LYS A 1 194 ? 12.435 -33.979 -19.099 1.00 83.25 194 LYS A C 1
ATOM 1589 O O . LYS A 1 194 ? 11.764 -34.562 -18.249 1.00 83.25 194 LYS A O 1
ATOM 1594 N N . VAL A 1 195 ? 12.696 -32.670 -19.048 1.00 87.12 195 VAL A N 1
ATOM 1595 C CA . VAL A 1 195 ? 12.223 -31.782 -17.969 1.00 87.12 195 VAL A CA 1
ATOM 1596 C C . VAL A 1 195 ? 10.697 -31.673 -17.977 1.00 87.12 195 VAL A C 1
ATOM 1598 O O . VAL A 1 195 ? 10.071 -31.835 -16.929 1.00 87.12 195 VAL A O 1
ATOM 1601 N N . TYR A 1 196 ? 10.077 -31.486 -19.147 1.00 88.12 196 TYR A N 1
ATOM 1602 C CA . TYR A 1 196 ? 8.616 -31.458 -19.257 1.00 88.12 196 TYR A CA 1
ATOM 1603 C C . TYR A 1 196 ? 7.983 -32.790 -18.842 1.00 88.12 196 TYR A C 1
ATOM 1605 O O . TYR A 1 196 ? 7.080 -32.796 -18.009 1.00 88.12 196 TYR A O 1
ATOM 1613 N N . ARG A 1 197 ? 8.496 -33.931 -19.319 1.00 89.44 197 ARG A N 1
ATOM 1614 C CA . ARG A 1 197 ? 7.985 -35.250 -18.902 1.00 89.44 197 ARG A CA 1
ATOM 1615 C C . ARG A 1 197 ? 8.133 -35.487 -17.400 1.00 89.44 197 ARG A C 1
ATOM 1617 O O . ARG A 1 197 ? 7.202 -35.993 -16.780 1.00 89.44 197 ARG A O 1
ATOM 1624 N N . PHE A 1 198 ? 9.253 -35.080 -16.801 1.00 90.88 198 PHE A N 1
ATOM 1625 C CA . PHE A 1 198 ? 9.463 -35.137 -15.352 1.00 90.88 198 PHE A CA 1
ATOM 1626 C C . PHE A 1 198 ? 8.425 -34.302 -14.583 1.00 90.88 198 PHE A C 1
ATOM 1628 O O . PHE A 1 198 ? 7.821 -34.802 -13.635 1.00 90.88 198 PHE A O 1
ATOM 1635 N N . LEU A 1 199 ? 8.130 -33.079 -15.040 1.00 88.94 199 LEU A N 1
ATOM 1636 C CA . LEU A 1 199 ? 7.061 -32.242 -14.481 1.00 88.94 199 LEU A CA 1
ATOM 1637 C C . LEU A 1 199 ? 5.669 -32.888 -14.643 1.00 88.94 199 LEU A C 1
ATOM 1639 O O . LEU A 1 199 ? 4.845 -32.836 -13.727 1.00 88.94 199 LEU A O 1
ATOM 1643 N N . GLY A 1 200 ? 5.416 -33.551 -15.774 1.00 90.06 200 GLY A N 1
ATOM 1644 C CA . GLY A 1 200 ? 4.206 -34.343 -16.016 1.00 90.06 200 GLY A CA 1
ATOM 1645 C C . GLY A 1 200 ? 4.043 -35.509 -15.034 1.00 90.06 200 GLY A C 1
ATOM 1646 O O . GLY A 1 200 ? 2.968 -35.695 -14.467 1.00 90.06 200 GLY A O 1
ATOM 1647 N N . TYR A 1 201 ? 5.118 -36.250 -14.751 1.00 92.75 201 TYR A N 1
ATOM 1648 C CA . TYR A 1 201 ? 5.091 -37.312 -13.741 1.00 92.75 201 TYR A CA 1
ATOM 1649 C C . TYR A 1 201 ? 4.943 -36.767 -12.313 1.00 92.75 201 TYR A C 1
ATOM 1651 O O . TYR A 1 201 ? 4.153 -37.316 -11.550 1.00 92.75 201 TYR A O 1
ATOM 1659 N N . ILE A 1 202 ? 5.611 -35.663 -11.952 1.00 93.19 202 ILE A N 1
ATOM 1660 C CA . ILE A 1 202 ? 5.422 -35.010 -10.643 1.00 93.19 202 ILE A CA 1
ATOM 1661 C C . ILE A 1 202 ? 3.970 -34.568 -10.454 1.00 93.19 202 ILE A C 1
ATOM 1663 O O . ILE A 1 202 ? 3.384 -34.832 -9.407 1.00 93.19 202 ILE A O 1
ATOM 1667 N N . THR A 1 203 ? 3.369 -33.921 -11.455 1.00 90.25 203 THR A N 1
ATOM 1668 C CA . THR A 1 203 ? 1.974 -33.459 -11.365 1.00 90.25 203 THR A CA 1
ATOM 1669 C C . THR A 1 203 ? 0.983 -34.623 -11.294 1.00 90.25 203 THR A C 1
ATOM 1671 O O . THR A 1 203 ? -0.004 -34.527 -10.565 1.00 90.25 203 THR A O 1
ATOM 1674 N N . LEU A 1 204 ? 1.273 -35.756 -11.945 1.00 91.81 204 LEU A N 1
ATOM 1675 C CA . LEU A 1 204 ? 0.507 -36.996 -11.789 1.00 91.81 204 LEU A CA 1
ATOM 1676 C C . LEU A 1 204 ? 0.657 -37.608 -10.382 1.00 91.81 204 LEU A C 1
ATOM 1678 O O . LEU A 1 204 ? -0.342 -37.984 -9.774 1.00 91.81 204 LEU A O 1
ATOM 1682 N N . ILE A 1 205 ? 1.870 -37.656 -9.823 1.00 91.81 205 ILE A N 1
ATOM 1683 C CA . ILE A 1 205 ? 2.116 -38.128 -8.447 1.00 91.81 205 ILE A CA 1
ATOM 1684 C C . ILE A 1 205 ? 1.410 -37.216 -7.434 1.00 91.81 205 ILE A C 1
ATOM 1686 O O . ILE A 1 205 ? 0.728 -37.701 -6.535 1.00 91.81 205 ILE A O 1
ATOM 1690 N N . GLN A 1 206 ? 1.497 -35.895 -7.607 1.00 91.06 206 GLN A N 1
ATOM 1691 C CA . GLN A 1 206 ? 0.793 -34.920 -6.774 1.00 91.06 206 GLN A CA 1
ATOM 1692 C C . GLN A 1 206 ? -0.730 -35.094 -6.860 1.00 91.06 206 GLN A C 1
ATOM 1694 O O . GLN A 1 206 ? -1.414 -34.956 -5.845 1.00 91.06 206 GLN A O 1
ATOM 1699 N N . LEU A 1 207 ? -1.268 -35.416 -8.041 1.00 89.81 207 LEU A N 1
ATOM 1700 C CA . LEU A 1 207 ? -2.684 -35.730 -8.230 1.00 89.81 207 LEU A CA 1
ATOM 1701 C C . LEU A 1 207 ? -3.083 -37.004 -7.468 1.00 89.81 207 LEU A C 1
ATOM 1703 O O . LEU A 1 207 ? -4.084 -36.977 -6.757 1.00 89.81 207 LEU A O 1
ATOM 1707 N N . VAL A 1 208 ? -2.283 -38.074 -7.549 1.00 89.38 208 VAL A N 1
ATOM 1708 C CA . VAL A 1 208 ? -2.505 -39.328 -6.802 1.00 89.38 208 VAL A CA 1
ATOM 1709 C C . VAL A 1 208 ? -2.438 -39.096 -5.290 1.00 89.38 208 VAL A C 1
ATOM 1711 O O . VAL A 1 208 ? -3.334 -39.537 -4.577 1.00 89.38 208 VAL A O 1
ATOM 1714 N N . ILE A 1 209 ? -1.450 -38.344 -4.793 1.00 89.44 209 ILE A N 1
ATOM 1715 C CA . ILE A 1 209 ? -1.350 -37.979 -3.368 1.00 89.44 209 ILE A CA 1
ATOM 1716 C C . ILE A 1 209 ? -2.552 -37.127 -2.941 1.00 89.44 209 ILE A C 1
ATOM 1718 O O . ILE A 1 209 ? -3.146 -37.386 -1.901 1.00 89.44 209 ILE A O 1
ATOM 1722 N N . SER A 1 210 ? -2.958 -36.144 -3.750 1.00 84.88 210 SER A N 1
ATOM 1723 C CA . SER A 1 210 ? -4.120 -35.293 -3.448 1.00 84.88 210 SER A CA 1
ATOM 1724 C C . SER A 1 210 ? -5.424 -36.093 -3.415 1.00 84.88 210 SER A C 1
ATOM 1726 O O . SER A 1 210 ? -6.271 -35.844 -2.562 1.00 84.88 210 SER A O 1
ATOM 1728 N N . ALA A 1 211 ? -5.590 -37.057 -4.325 1.00 83.06 211 ALA A N 1
ATOM 1729 C CA . ALA A 1 211 ? -6.726 -37.972 -4.331 1.00 83.06 211 ALA A CA 1
ATOM 1730 C C . ALA A 1 211 ? -6.689 -38.918 -3.120 1.00 83.06 211 ALA A C 1
ATOM 1732 O O . ALA A 1 211 ? -7.706 -39.089 -2.459 1.00 83.06 211 ALA A O 1
ATOM 1733 N N . GLY A 1 212 ? -5.517 -39.462 -2.778 1.00 84.19 212 GLY A N 1
ATOM 1734 C CA . GLY A 1 212 ? -5.317 -40.296 -1.592 1.00 84.19 212 GLY A CA 1
ATOM 1735 C C . GLY A 1 212 ? -5.628 -39.557 -0.290 1.00 84.19 212 GLY A C 1
ATOM 1736 O O . GLY A 1 212 ? -6.330 -40.099 0.556 1.00 84.19 212 GLY A O 1
ATOM 1737 N N . LEU A 1 213 ? -5.194 -38.299 -0.155 1.00 84.50 213 LEU A N 1
ATOM 1738 C CA . LEU A 1 213 ? -5.525 -37.439 0.986 1.00 84.50 213 LEU A CA 1
ATOM 1739 C C . LEU A 1 213 ? -7.017 -37.086 1.038 1.00 84.50 213 LEU A C 1
ATOM 1741 O O . LEU A 1 213 ? -7.588 -37.092 2.121 1.00 84.50 213 LEU A O 1
ATOM 1745 N N . ALA A 1 214 ? -7.662 -36.827 -0.104 1.00 78.12 214 ALA A N 1
ATOM 1746 C CA . ALA A 1 214 ? -9.103 -36.571 -0.156 1.00 78.12 214 ALA A CA 1
ATOM 1747 C C . ALA A 1 214 ? -9.929 -37.818 0.218 1.00 78.12 214 ALA A C 1
ATOM 1749 O O . ALA A 1 214 ? -10.902 -37.717 0.961 1.00 78.12 214 ALA A O 1
ATOM 1750 N N . VAL A 1 215 ? -9.523 -39.004 -0.252 1.00 81.00 215 VAL A N 1
ATOM 1751 C CA . VAL A 1 215 ? -10.127 -40.286 0.147 1.00 81.00 215 VAL A CA 1
ATOM 1752 C C . VAL A 1 215 ? -9.874 -40.557 1.629 1.00 81.00 215 VAL A C 1
ATOM 1754 O O . VAL A 1 215 ? -10.799 -40.941 2.335 1.00 81.00 215 VAL A O 1
ATOM 1757 N N . PHE A 1 216 ? -8.662 -40.305 2.131 1.00 82.81 216 PHE A N 1
ATOM 1758 C CA . PHE A 1 216 ? -8.342 -40.443 3.551 1.00 82.81 216 PHE A CA 1
ATOM 1759 C C . PHE A 1 216 ? -9.206 -39.517 4.415 1.00 82.81 216 PHE A C 1
ATOM 1761 O O . PHE A 1 216 ? -9.838 -39.999 5.349 1.00 82.81 216 PHE A O 1
ATOM 1768 N N . SER A 1 217 ? -9.327 -38.231 4.065 1.00 77.06 217 SER A N 1
ATOM 1769 C CA . SER A 1 217 ? -10.160 -37.287 4.818 1.00 77.06 217 SER A CA 1
ATOM 1770 C C . SER A 1 217 ? -11.651 -37.623 4.735 1.00 77.06 217 SER A C 1
ATOM 1772 O O . SER A 1 217 ? -12.373 -37.403 5.700 1.00 77.06 217 SER A O 1
ATOM 1774 N N . PHE A 1 218 ? -12.125 -38.183 3.615 1.00 77.81 218 PHE A N 1
ATOM 1775 C CA . PHE A 1 218 ? -13.501 -38.672 3.485 1.00 77.81 218 PHE A CA 1
ATOM 1776 C C . PHE A 1 218 ? -13.756 -39.903 4.371 1.00 77.81 218 PHE A C 1
ATOM 1778 O O . PHE A 1 218 ? -14.724 -39.925 5.127 1.00 77.81 218 PHE A O 1
ATOM 1785 N N . LEU A 1 219 ? -12.857 -40.894 4.347 1.00 78.81 219 LEU A N 1
ATOM 1786 C CA . LEU A 1 219 ? -12.928 -42.083 5.206 1.00 78.81 219 LEU A CA 1
ATOM 1787 C C . LEU A 1 219 ? -12.793 -41.732 6.694 1.00 78.81 219 LEU A C 1
ATOM 1789 O O . LEU A 1 219 ? -13.413 -42.369 7.541 1.00 78.81 219 LEU A O 1
ATOM 1793 N N . GLU A 1 220 ? -11.984 -40.730 7.030 1.00 78.81 220 GLU A N 1
ATOM 1794 C CA . GLU A 1 220 ? -11.868 -40.208 8.389 1.00 78.81 220 GLU A CA 1
ATOM 1795 C C . GLU A 1 220 ? -13.144 -39.465 8.799 1.00 78.81 220 GLU A C 1
ATOM 1797 O O . GLU A 1 220 ? -13.666 -39.718 9.878 1.00 78.81 220 GLU A O 1
ATOM 1802 N N . GLN A 1 221 ? -13.748 -38.672 7.908 1.00 74.81 221 GLN A N 1
ATOM 1803 C CA . GLN A 1 221 ? -15.050 -38.048 8.154 1.00 74.81 221 GLN A CA 1
ATOM 1804 C C . GLN A 1 221 ? -16.182 -39.079 8.332 1.00 74.81 221 GLN A C 1
ATOM 1806 O O . GLN A 1 221 ? -17.064 -38.869 9.163 1.00 74.81 221 GLN A O 1
ATOM 1811 N N . GLU A 1 222 ? -16.174 -40.203 7.605 1.00 77.62 222 GLU A N 1
ATOM 1812 C CA . GLU A 1 222 ? -17.105 -41.314 7.855 1.00 77.62 222 GLU A CA 1
ATOM 1813 C C . GLU A 1 222 ? -16.831 -42.017 9.190 1.00 77.62 222 GLU A C 1
ATOM 1815 O O . GLU A 1 222 ? -17.776 -42.324 9.917 1.00 77.62 222 GLU A O 1
ATOM 1820 N N . LYS A 1 223 ? -15.560 -42.221 9.564 1.00 77.56 223 LYS A N 1
ATOM 1821 C CA . LYS A 1 223 ? -15.190 -42.769 10.879 1.00 77.56 223 LYS A CA 1
ATOM 1822 C C . LYS A 1 223 ? -15.619 -41.852 12.021 1.00 77.56 223 LYS A C 1
ATOM 1824 O O . LYS A 1 223 ? -16.168 -42.356 12.993 1.00 77.56 223 LYS A O 1
ATOM 1829 N N . GLU A 1 224 ? -15.424 -40.541 11.906 1.00 72.06 224 GLU A N 1
ATOM 1830 C CA . GLU A 1 224 ? -15.871 -39.570 12.910 1.00 72.06 224 GLU A CA 1
ATOM 1831 C C . GLU A 1 224 ? -17.401 -39.499 12.981 1.00 72.06 224 GLU A C 1
ATOM 1833 O O . GLU A 1 224 ? -17.948 -39.533 14.077 1.00 72.06 224 GLU A O 1
ATOM 1838 N N . LYS A 1 225 ? -18.124 -39.537 11.851 1.00 72.06 225 LYS A N 1
ATOM 1839 C CA . LYS A 1 225 ? -19.595 -39.687 11.856 1.00 72.06 225 LYS A CA 1
ATOM 1840 C C . LYS A 1 225 ? -20.038 -40.994 12.529 1.00 72.06 225 LYS A C 1
ATOM 1842 O O . LYS A 1 225 ? -20.998 -41.001 13.293 1.00 72.06 225 LYS A O 1
ATOM 1847 N N . ALA A 1 226 ? -19.334 -42.101 12.290 1.00 70.31 226 ALA A N 1
ATOM 1848 C CA . ALA A 1 226 ? -19.629 -43.390 12.914 1.00 70.31 226 ALA A CA 1
ATOM 1849 C C . ALA A 1 226 ? -19.266 -43.439 14.412 1.00 70.31 226 ALA A C 1
ATOM 1851 O O . ALA A 1 226 ? -19.927 -44.152 15.166 1.00 70.31 226 ALA A O 1
ATOM 1852 N N . LYS A 1 227 ? -18.246 -42.690 14.856 1.00 71.69 227 LYS A N 1
ATOM 1853 C CA . LYS A 1 227 ? -17.933 -42.476 16.279 1.00 71.69 227 LYS A CA 1
ATOM 1854 C C . LYS A 1 227 ? -18.983 -41.593 16.941 1.00 71.69 227 LYS A C 1
ATOM 1856 O O . LYS A 1 227 ? -19.538 -42.022 17.940 1.00 71.69 227 LYS A O 1
ATOM 1861 N N . ALA A 1 228 ? -19.320 -40.449 16.346 1.00 62.16 228 ALA A N 1
ATOM 1862 C CA . ALA A 1 228 ? -20.342 -39.534 16.847 1.00 62.16 228 ALA A CA 1
ATOM 1863 C C . ALA A 1 228 ? -21.691 -40.248 17.023 1.00 62.16 228 ALA A C 1
ATOM 1865 O O . ALA A 1 228 ? -22.253 -40.214 18.110 1.00 62.16 228 ALA A O 1
ATOM 1866 N N . ASN A 1 229 ? -22.148 -41.017 16.026 1.00 65.38 229 ASN A N 1
ATOM 1867 C CA . ASN A 1 229 ? -23.371 -41.823 16.146 1.00 65.38 229 ASN A CA 1
ATOM 1868 C C . ASN A 1 229 ? -23.286 -42.885 17.266 1.00 65.38 229 ASN A C 1
ATOM 1870 O O . ASN A 1 229 ? -24.297 -43.204 17.892 1.00 65.38 229 ASN A O 1
ATOM 1874 N N . LYS A 1 230 ? -22.096 -43.444 17.537 1.00 65.31 230 LYS A N 1
ATOM 1875 C CA . LYS A 1 230 ? -21.873 -44.397 18.641 1.00 65.31 230 LYS A CA 1
ATOM 1876 C C . LYS A 1 230 ? -21.802 -43.711 20.005 1.00 65.31 230 LYS A C 1
ATOM 1878 O O . LYS A 1 230 ? -22.289 -44.280 20.975 1.00 65.31 230 LYS A O 1
ATOM 1883 N N . GLU A 1 231 ? -21.222 -42.520 20.100 1.00 57.78 231 GLU A N 1
ATOM 1884 C CA . GLU A 1 231 ? -21.205 -41.708 21.323 1.00 57.78 231 GLU A CA 1
ATOM 1885 C C . GLU A 1 231 ? -22.599 -41.159 21.638 1.00 57.78 231 GLU A C 1
ATOM 1887 O O . GLU A 1 231 ? -23.017 -41.200 22.790 1.00 57.78 231 GLU A O 1
ATOM 1892 N N . GLU A 1 232 ? -23.378 -40.775 20.626 1.00 53.75 232 GLU A N 1
ATOM 1893 C CA . GLU A 1 232 ? -24.779 -40.379 20.776 1.00 53.75 232 GLU A CA 1
ATOM 1894 C C . GLU A 1 232 ? -25.651 -41.550 21.269 1.00 53.75 232 GLU A C 1
ATOM 1896 O O . GLU A 1 232 ? -26.462 -41.380 22.180 1.00 53.75 232 GLU A O 1
ATOM 1901 N N . GLN A 1 233 ? -25.439 -42.769 20.751 1.00 55.28 233 GLN A N 1
ATOM 1902 C CA . GLN A 1 233 ? -26.077 -43.978 21.294 1.00 55.28 233 GLN A CA 1
ATOM 1903 C C . GLN A 1 233 ? -25.610 -44.320 22.718 1.00 55.28 233 GLN A C 1
ATOM 1905 O O . GLN A 1 233 ? -26.410 -44.806 23.511 1.00 55.28 233 GLN A O 1
ATOM 1910 N N . LYS A 1 234 ? -24.345 -44.055 23.065 1.00 50.31 234 LYS A N 1
ATOM 1911 C CA . LYS A 1 234 ? -23.781 -44.354 24.392 1.00 50.31 234 LYS A CA 1
ATOM 1912 C C . LYS A 1 234 ? -24.208 -43.339 25.461 1.00 50.31 234 LYS A C 1
ATOM 1914 O O . LYS A 1 234 ? -24.431 -43.721 26.610 1.00 50.31 234 LYS A O 1
ATOM 1919 N N . ASN A 1 235 ? -24.395 -42.076 25.081 1.00 46.94 235 ASN A N 1
ATOM 1920 C CA . ASN A 1 235 ? -24.959 -41.037 25.946 1.00 46.94 235 ASN A CA 1
ATOM 1921 C C . ASN A 1 235 ? -26.469 -41.236 26.166 1.00 46.94 235 ASN A C 1
ATOM 1923 O O . ASN A 1 235 ? -26.956 -40.970 27.261 1.00 46.94 235 ASN A O 1
ATOM 1927 N N . LYS A 1 236 ? -27.196 -41.811 25.195 1.00 46.53 236 LYS A N 1
ATOM 1928 C CA . LYS A 1 236 ? -28.615 -42.198 25.349 1.00 46.53 236 LYS A CA 1
ATOM 1929 C C . LYS A 1 236 ? -28.874 -43.298 26.392 1.00 46.53 236 LYS A C 1
ATOM 1931 O O . LYS A 1 236 ? -30.019 -43.492 26.773 1.00 46.53 236 LYS A O 1
ATOM 1936 N N . THR A 1 237 ? -27.843 -43.986 26.888 1.00 42.84 237 THR A N 1
ATOM 1937 C CA . THR A 1 237 ? -27.969 -44.995 27.962 1.00 42.84 237 THR A CA 1
ATOM 1938 C C . THR A 1 237 ? -27.705 -44.479 29.381 1.00 42.84 237 THR A C 1
ATOM 1940 O O . THR A 1 237 ? -27.756 -45.285 30.304 1.00 42.84 237 THR A O 1
ATOM 1943 N N . ASN A 1 238 ? -27.393 -43.189 29.589 1.00 40.78 238 ASN A N 1
ATOM 1944 C CA . ASN A 1 238 ? -26.910 -42.722 30.899 1.00 40.78 238 ASN A CA 1
ATOM 1945 C C . ASN A 1 238 ? -27.410 -41.333 31.360 1.00 40.78 238 ASN A C 1
ATOM 1947 O O . ASN A 1 238 ? -26.688 -40.630 32.063 1.00 40.78 238 ASN A O 1
ATOM 1951 N N . SER A 1 239 ? -28.653 -40.965 31.026 1.00 32.88 239 SER A N 1
ATOM 1952 C CA . SER A 1 239 ? -29.486 -40.077 31.863 1.00 32.88 239 SER A CA 1
ATOM 1953 C C . SER A 1 239 ? -30.950 -40.094 31.403 1.00 32.88 239 SER A C 1
ATOM 1955 O O . SER A 1 239 ? -31.287 -39.486 30.388 1.00 32.88 239 SER A O 1
ATOM 1957 N N . GLU A 1 240 ? -31.828 -40.740 32.170 1.00 37.56 240 GLU A N 1
ATOM 1958 C CA . GLU A 1 240 ? -33.273 -40.486 32.118 1.00 37.56 240 GLU A CA 1
ATOM 1959 C C . GLU A 1 240 ? -33.664 -39.583 33.297 1.00 37.56 240 GLU A C 1
ATOM 1961 O O . GLU A 1 240 ? -33.177 -39.785 34.410 1.00 37.56 240 GLU A O 1
ATOM 1966 N N . ARG A 1 241 ? -34.588 -38.640 33.044 1.00 31.59 241 ARG A N 1
ATOM 1967 C CA . ARG A 1 241 ? -34.976 -37.483 33.886 1.00 31.59 241 ARG A CA 1
ATOM 1968 C C . ARG A 1 241 ? -33.912 -36.367 33.948 1.00 31.59 241 ARG A C 1
ATOM 1970 O O . ARG A 1 241 ? -32.766 -36.624 34.287 1.00 31.59 241 ARG A O 1
ATOM 1977 N N . SER A 1 242 ? -34.247 -35.105 33.680 1.00 29.52 242 SER A N 1
ATOM 1978 C CA . SER A 1 242 ? -35.554 -34.528 33.312 1.00 29.52 242 SER A CA 1
ATOM 1979 C C . SER A 1 242 ? -35.387 -33.154 32.667 1.00 29.52 242 SER A C 1
ATOM 1981 O O . SER A 1 242 ? -34.737 -32.314 33.275 1.00 29.52 242 SER A O 1
ATOM 1983 N N . GLU A 1 243 ? -36.028 -32.927 31.519 1.00 29.91 243 GLU A N 1
ATOM 1984 C CA . GLU A 1 243 ? -36.812 -31.728 31.158 1.00 29.91 243 GLU A CA 1
ATOM 1985 C C . GLU A 1 243 ? -37.371 -31.905 29.733 1.00 29.91 243 GLU A C 1
ATOM 1987 O O . GLU A 1 243 ? -36.985 -32.837 29.028 1.00 29.91 243 GLU A O 1
ATOM 1992 N N . GLU A 1 244 ? -38.371 -31.103 29.367 1.00 32.94 244 GLU A N 1
ATOM 1993 C CA . GLU A 1 244 ? -39.210 -31.307 28.178 1.00 32.94 244 GLU A CA 1
ATOM 1994 C C . GLU A 1 244 ? -38.464 -31.041 26.856 1.00 32.94 244 GLU A C 1
ATOM 1996 O O . GLU A 1 244 ? -37.634 -30.134 26.759 1.00 32.94 244 GLU A O 1
ATOM 2001 N N . ASP A 1 245 ? -38.795 -31.814 25.813 1.00 29.88 245 ASP A N 1
ATOM 2002 C CA . ASP A 1 245 ? -38.216 -31.682 24.472 1.00 29.88 245 ASP A CA 1
ATOM 2003 C C . ASP A 1 245 ? -38.547 -30.317 23.837 1.00 29.88 245 ASP A C 1
ATOM 2005 O O . ASP A 1 245 ? -39.600 -30.119 23.223 1.00 29.88 245 ASP A O 1
ATOM 2009 N N . LEU A 1 246 ? -37.610 -29.369 23.921 1.00 29.25 246 LEU A N 1
ATOM 2010 C CA . LEU A 1 246 ? -37.629 -28.162 23.097 1.00 29.25 246 LEU A CA 1
ATOM 2011 C C . LEU A 1 246 ? -37.221 -28.509 21.660 1.00 29.25 246 LEU A C 1
ATOM 2013 O O . LEU A 1 246 ? -36.052 -28.733 21.351 1.00 29.25 246 LEU A O 1
ATOM 2017 N N . ASP A 1 247 ? -38.212 -28.527 20.773 1.00 30.80 247 ASP A N 1
ATOM 2018 C CA . ASP A 1 247 ? -38.084 -28.868 19.355 1.00 30.80 247 ASP A CA 1
ATOM 2019 C C . ASP A 1 247 ? -37.259 -27.823 18.565 1.00 30.80 247 ASP A C 1
ATOM 2021 O O . ASP A 1 247 ? -37.784 -26.831 18.051 1.00 30.80 247 ASP A O 1
ATOM 2025 N N . VAL A 1 248 ? -35.943 -28.049 18.433 1.00 30.88 248 VAL A N 1
ATOM 2026 C CA . VAL A 1 248 ? -34.971 -27.133 17.778 1.00 30.88 248 VAL A CA 1
ATOM 2027 C C . VAL A 1 248 ? -35.135 -27.058 16.238 1.00 30.88 248 VAL A C 1
ATOM 2029 O O . VAL A 1 248 ? -34.275 -26.537 15.523 1.00 30.88 248 VAL A O 1
ATOM 2032 N N . HIS A 1 249 ? -36.252 -27.533 15.678 1.00 34.19 249 HIS A N 1
ATOM 2033 C CA . HIS A 1 249 ? -36.577 -27.398 14.252 1.00 34.19 249 HIS A CA 1
ATOM 2034 C C . HIS A 1 249 ? -37.926 -26.724 13.939 1.00 34.19 249 HIS A C 1
ATOM 2036 O O . HIS A 1 249 ? -38.317 -26.685 12.770 1.00 34.19 249 HIS A O 1
ATOM 2042 N N . SER A 1 250 ? -38.589 -26.115 14.931 1.00 31.92 250 SER A N 1
ATOM 2043 C CA . SER A 1 250 ? -39.914 -25.484 14.772 1.00 31.92 250 SER A CA 1
ATOM 2044 C C . SER A 1 250 ? -39.943 -23.941 14.806 1.00 31.92 250 SER A C 1
ATOM 2046 O O . SER A 1 250 ? -41.018 -23.347 14.750 1.00 31.92 250 SER A O 1
ATOM 2048 N N . LEU A 1 251 ? -38.792 -23.252 14.788 1.00 34.88 251 LEU A N 1
ATOM 2049 C CA . LEU A 1 251 ? -38.723 -21.778 14.697 1.00 34.88 251 LEU A CA 1
ATOM 2050 C C . LEU A 1 251 ? -38.825 -21.210 13.266 1.00 34.88 251 LEU A C 1
ATOM 2052 O O . LEU A 1 251 ? -38.188 -20.209 12.941 1.00 34.88 251 LEU A O 1
ATOM 2056 N N . SER A 1 252 ? -39.708 -21.771 12.434 1.00 42.34 252 SER A N 1
ATOM 2057 C CA . SER A 1 252 ? -40.211 -21.022 11.278 1.00 42.34 252 SER A CA 1
ATOM 2058 C C . SER A 1 252 ? -41.180 -19.947 11.770 1.00 42.34 252 SER A C 1
ATOM 2060 O O . SER A 1 252 ? -42.336 -20.239 12.085 1.00 42.34 252 SER A O 1
ATOM 2062 N N . HIS A 1 253 ? -40.714 -18.702 11.872 1.00 44.16 253 HIS A N 1
ATOM 2063 C CA . HIS A 1 253 ? -41.519 -17.582 12.362 1.00 44.16 253 HIS A CA 1
ATOM 2064 C C . HIS A 1 253 ? -42.713 -17.290 11.434 1.00 44.16 253 HIS A C 1
ATOM 2066 O O . HIS A 1 253 ? -42.598 -16.568 10.445 1.00 44.16 253 HIS A O 1
ATOM 2072 N N . SER A 1 254 ? -43.888 -17.817 11.792 1.00 49.09 254 SER A N 1
ATOM 2073 C CA . SER A 1 254 ? -45.144 -17.723 11.026 1.00 49.09 254 SER A CA 1
ATOM 2074 C C . SER A 1 254 ? -45.689 -16.302 10.842 1.00 49.09 254 SER A C 1
ATOM 2076 O O . SER A 1 254 ? -46.606 -16.103 10.054 1.00 49.09 254 SER A O 1
ATOM 2078 N N . TRP A 1 255 ? -45.126 -15.319 11.547 1.00 48.62 255 TRP A N 1
ATOM 2079 C CA . TRP A 1 255 ? -45.505 -13.906 11.494 1.00 48.62 255 TRP A CA 1
ATOM 2080 C C . TRP A 1 255 ? -44.636 -13.065 10.545 1.00 48.62 255 TRP A C 1
ATOM 2082 O O . TRP A 1 255 ? -44.995 -11.926 10.250 1.00 48.62 255 TRP A O 1
ATOM 2092 N N . PHE A 1 256 ? -43.494 -13.583 10.076 1.00 52.22 256 PHE A N 1
ATOM 2093 C CA . PHE A 1 256 ? -42.582 -12.835 9.212 1.00 52.22 256 PHE A CA 1
ATOM 2094 C C . PHE A 1 256 ? -42.704 -13.278 7.746 1.00 52.22 256 PHE A C 1
ATOM 2096 O O . PHE A 1 256 ? -42.269 -14.363 7.355 1.00 52.22 256 PHE A O 1
ATOM 2103 N N . GLN A 1 257 ? -43.264 -12.394 6.920 1.00 60.62 257 GLN A N 1
ATOM 2104 C CA . GLN A 1 257 ? -43.356 -12.550 5.471 1.00 60.62 257 GLN A CA 1
ATOM 2105 C C . GLN A 1 257 ? -42.241 -11.736 4.797 1.00 60.62 257 GLN A C 1
ATOM 2107 O O . GLN A 1 257 ? -42.162 -10.519 4.960 1.00 60.62 257 GLN A O 1
ATOM 2112 N N . CYS A 1 258 ? -41.365 -12.387 4.027 1.00 63.19 258 CYS A N 1
ATOM 2113 C CA . CYS A 1 258 ? -40.255 -11.695 3.367 1.00 63.19 258 CYS A CA 1
ATOM 2114 C C . CYS A 1 258 ? -40.778 -10.732 2.288 1.00 63.19 258 CYS A C 1
ATOM 2116 O O . CYS A 1 258 ? -41.360 -11.175 1.304 1.00 63.19 258 CYS A O 1
ATOM 2118 N N . SER A 1 259 ? -40.502 -9.432 2.394 1.00 53.22 259 SER A N 1
ATOM 2119 C CA . SER A 1 259 ? -41.024 -8.412 1.466 1.00 53.22 259 SER A CA 1
ATOM 2120 C C . SER A 1 259 ? -40.488 -8.485 0.024 1.00 53.22 259 SER A C 1
ATOM 2122 O O . SER A 1 259 ? -41.019 -7.802 -0.846 1.00 53.22 259 SER A O 1
ATOM 2124 N N . ILE A 1 260 ? -39.481 -9.326 -0.258 1.00 59.91 260 ILE A N 1
ATOM 2125 C CA . ILE A 1 260 ? -38.975 -9.581 -1.624 1.00 59.91 260 ILE A CA 1
ATOM 2126 C C . ILE A 1 260 ? -39.723 -10.735 -2.311 1.00 59.91 260 ILE A C 1
ATOM 2128 O O . ILE A 1 260 ? -40.092 -10.606 -3.474 1.00 59.91 260 ILE A O 1
ATOM 2132 N N . CYS A 1 261 ? -39.925 -11.869 -1.628 1.00 69.19 261 CYS A N 1
ATOM 2133 C CA . CYS A 1 261 ? -40.549 -13.067 -2.221 1.00 69.19 261 CYS A CA 1
ATOM 2134 C C . CYS A 1 261 ? -41.968 -13.365 -1.721 1.00 69.19 261 CYS A C 1
ATOM 2136 O O . CYS A 1 261 ? -42.598 -14.291 -2.218 1.00 69.19 261 CYS A O 1
ATOM 2138 N N . LEU A 1 262 ? -42.464 -12.599 -0.747 1.00 55.66 262 LEU A N 1
ATOM 2139 C CA . LEU A 1 262 ? -43.780 -12.721 -0.111 1.00 55.66 262 LEU A CA 1
ATOM 2140 C C . LEU A 1 262 ? -44.073 -14.100 0.517 1.00 55.66 262 LEU A C 1
ATOM 2142 O O . LEU A 1 262 ? -45.221 -14.418 0.817 1.00 55.66 262 LEU A O 1
ATOM 2146 N N . GLU A 1 263 ? -43.042 -14.901 0.789 1.00 58.53 263 GLU A N 1
ATOM 2147 C CA . GLU A 1 263 ? -43.153 -16.187 1.486 1.00 58.53 263 GLU A CA 1
ATOM 2148 C C . GLU A 1 263 ? -42.752 -16.057 2.968 1.00 58.53 263 GLU A C 1
ATOM 2150 O O . GLU A 1 263 ? -41.844 -15.294 3.318 1.00 58.53 263 GLU A O 1
ATOM 2155 N N . HIS A 1 264 ? -43.418 -16.831 3.830 1.00 62.28 264 HIS A N 1
ATOM 2156 C CA . HIS A 1 264 ? -43.110 -16.933 5.259 1.00 62.28 264 HIS A CA 1
ATOM 2157 C C . HIS A 1 264 ? -41.913 -17.869 5.454 1.00 62.28 264 HIS A C 1
ATOM 2159 O O . HIS A 1 264 ? -41.983 -19.054 5.123 1.00 62.28 264 HIS A O 1
ATOM 2165 N N . LYS A 1 265 ? -40.787 -17.316 5.909 1.00 66.69 265 LYS A N 1
ATOM 2166 C CA . LYS A 1 265 ? -39.476 -17.982 6.002 1.00 66.69 265 LYS A CA 1
ATOM 2167 C C . LYS A 1 265 ? -38.654 -17.340 7.104 1.00 66.69 265 LYS A C 1
ATOM 2169 O O . LYS A 1 265 ? -38.888 -16.185 7.431 1.00 66.69 265 LYS A O 1
ATOM 2174 N N . ASP A 1 266 ? -37.632 -18.036 7.578 1.00 60.16 266 ASP A N 1
ATOM 2175 C CA . ASP A 1 266 ? -36.773 -17.542 8.652 1.00 60.16 266 ASP A CA 1
ATOM 2176 C C . ASP A 1 266 ? -36.160 -16.169 8.291 1.00 60.16 266 ASP A C 1
ATOM 2178 O O . ASP A 1 266 ? -35.494 -16.038 7.249 1.00 60.16 266 ASP A O 1
ATOM 2182 N N . PRO A 1 267 ? -36.409 -15.123 9.103 1.00 53.34 267 PRO A N 1
ATOM 2183 C CA . PRO A 1 267 ? -35.861 -13.800 8.877 1.00 53.34 267 PRO A CA 1
ATOM 2184 C C . PRO A 1 267 ? -34.341 -13.804 9.016 1.00 53.34 267 PRO A C 1
ATOM 2186 O O . PRO A 1 267 ? -33.742 -14.479 9.848 1.00 53.34 267 PRO A O 1
ATOM 2189 N N . SER A 1 268 ? -33.702 -12.989 8.198 1.00 53.66 268 SER A N 1
ATOM 2190 C CA . SER A 1 268 ? -32.280 -12.691 8.234 1.00 53.66 268 SER A CA 1
ATOM 2191 C C . SER A 1 268 ? -32.112 -11.198 7.977 1.00 53.66 268 SER A C 1
ATOM 2193 O O . SER A 1 268 ? -32.808 -10.617 7.146 1.00 53.66 268 SER A O 1
ATOM 2195 N N . ALA A 1 269 ? -31.219 -10.546 8.713 1.00 47.62 269 ALA A N 1
ATOM 2196 C CA . ALA A 1 269 ? -31.020 -9.107 8.590 1.00 47.62 269 ALA A CA 1
ATOM 2197 C C . ALA A 1 269 ? -29.911 -8.785 7.578 1.00 47.62 269 ALA A C 1
ATOM 2199 O O . ALA A 1 269 ? -28.839 -9.393 7.594 1.00 47.62 269 ALA A O 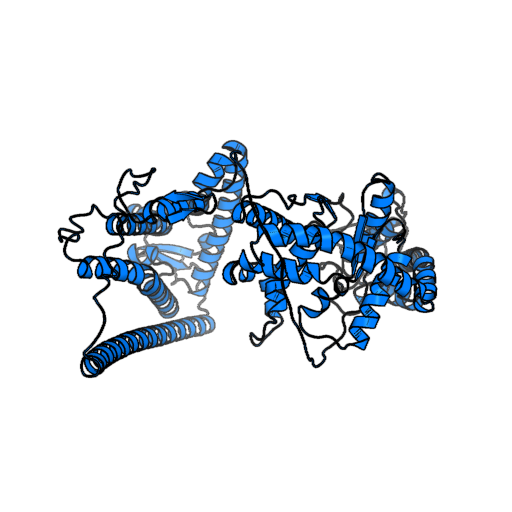1
ATOM 2200 N N . LEU A 1 270 ? -30.144 -7.786 6.727 1.00 47.03 270 LEU A N 1
ATOM 2201 C CA . LEU A 1 270 ? -29.060 -7.070 6.054 1.00 47.03 270 LEU A CA 1
ATOM 2202 C C . LEU A 1 270 ? -28.489 -5.993 6.987 1.00 47.03 270 LEU A C 1
ATOM 2204 O O . LEU A 1 270 ? -29.190 -5.468 7.846 1.00 47.03 270 LEU A O 1
ATOM 2208 N N . PHE A 1 271 ? -27.235 -5.587 6.758 1.00 34.28 271 PHE A N 1
ATOM 2209 C CA . PHE A 1 271 ? -26.551 -4.538 7.538 1.00 34.28 271 PHE A CA 1
ATOM 2210 C C . PHE A 1 271 ? -27.266 -3.167 7.559 1.00 34.28 271 PHE A C 1
ATOM 2212 O O . PHE A 1 271 ? -26.912 -2.312 8.356 1.00 34.28 271 PHE A O 1
ATOM 2219 N N . CYS A 1 272 ? -28.279 -2.950 6.713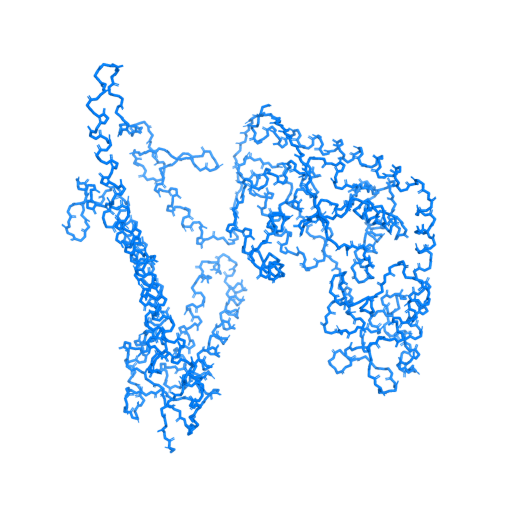 1.00 40.03 272 CYS A N 1
ATOM 2220 C CA . CYS A 1 272 ? -29.157 -1.774 6.735 1.00 40.03 272 CYS A CA 1
ATOM 2221 C C . CYS A 1 272 ? -30.430 -1.957 7.594 1.00 40.03 272 CYS A C 1
ATOM 2223 O O . CYS A 1 272 ? -31.421 -1.270 7.357 1.00 40.03 272 CYS A O 1
ATOM 2225 N N . GLY A 1 273 ? -30.463 -2.928 8.513 1.00 34.69 273 GLY A N 1
ATOM 2226 C CA . GLY A 1 273 ? -31.566 -3.156 9.462 1.00 34.69 273 GLY A CA 1
ATOM 2227 C C . GLY A 1 273 ? -32.830 -3.811 8.886 1.00 34.69 273 GLY A C 1
ATOM 2228 O O . GLY A 1 273 ? -33.725 -4.181 9.640 1.00 34.69 273 GLY A O 1
ATOM 2229 N N . HIS A 1 274 ? -32.913 -3.995 7.568 1.00 47.88 274 HIS A N 1
ATOM 2230 C CA . HIS A 1 274 ? -34.067 -4.613 6.918 1.00 47.88 274 HIS A CA 1
ATOM 2231 C C . HIS A 1 274 ? -34.006 -6.147 6.999 1.00 47.88 274 HIS A C 1
ATOM 2233 O O . HIS A 1 274 ? -32.966 -6.757 6.729 1.00 47.88 274 HIS A O 1
ATOM 2239 N N . LEU A 1 275 ? -35.143 -6.760 7.339 1.00 50.31 275 L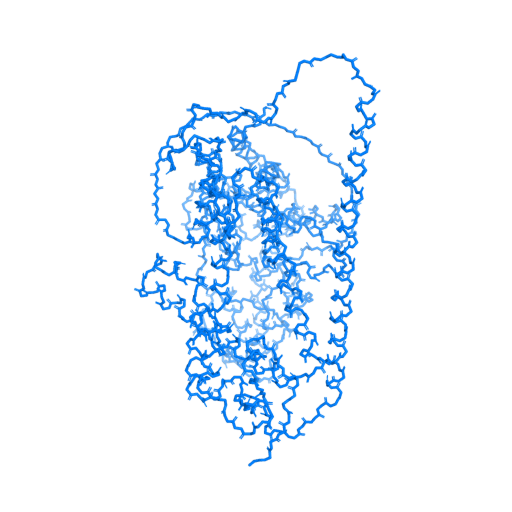EU A N 1
ATOM 2240 C CA . LEU A 1 275 ? -35.319 -8.207 7.463 1.00 50.31 275 LEU A CA 1
ATOM 2241 C C . LEU A 1 275 ? -35.837 -8.794 6.141 1.00 50.31 275 LEU A C 1
ATOM 2243 O O . LEU A 1 275 ? -36.840 -8.335 5.599 1.00 50.31 275 LEU A O 1
ATOM 2247 N N . PHE A 1 276 ? -35.176 -9.842 5.650 1.00 72.88 276 PHE A N 1
ATOM 2248 C CA . PHE A 1 276 ? -35.542 -10.625 4.462 1.00 72.88 276 PHE A CA 1
ATOM 2249 C C . PHE A 1 276 ? -35.179 -12.099 4.698 1.00 72.88 276 PHE A C 1
ATOM 2251 O O . PHE A 1 276 ? -34.397 -12.398 5.591 1.00 72.88 276 PHE A O 1
ATOM 2258 N N . CYS A 1 277 ? -35.676 -13.053 3.910 1.00 77.38 277 CYS A N 1
ATOM 2259 C CA . CYS A 1 277 ? -35.209 -14.438 4.054 1.00 77.38 277 CYS A CA 1
ATOM 2260 C C . CYS A 1 277 ? -33.778 -14.614 3.503 1.00 77.38 277 CYS A C 1
ATOM 2262 O O . CYS A 1 277 ? -33.404 -13.984 2.505 1.00 77.38 277 CYS A O 1
ATOM 2264 N N . TRP A 1 278 ? -32.987 -15.502 4.119 1.00 59.38 278 TRP A N 1
ATOM 2265 C CA . TRP A 1 278 ? -31.574 -15.716 3.761 1.00 59.38 278 TRP A CA 1
ATOM 2266 C C . TRP A 1 278 ? -31.352 -16.014 2.270 1.00 59.38 278 TRP A C 1
ATOM 2268 O O . TRP A 1 278 ? -30.398 -15.519 1.674 1.00 59.38 278 TRP A O 1
ATOM 2278 N N . ALA A 1 279 ? -32.264 -16.760 1.636 1.00 62.31 279 ALA A N 1
ATOM 2279 C CA . ALA A 1 279 ? -32.192 -17.069 0.208 1.00 62.31 279 ALA A CA 1
ATOM 2280 C C . ALA A 1 279 ? -32.245 -15.803 -0.668 1.00 62.31 279 ALA A C 1
ATOM 2282 O O . ALA A 1 279 ? -31.378 -15.617 -1.519 1.00 62.31 279 ALA A O 1
ATOM 2283 N N . CYS A 1 280 ? -33.195 -14.892 -0.414 1.00 63.69 280 CYS A N 1
ATOM 2284 C CA . CYS A 1 280 ? -33.283 -13.622 -1.140 1.00 63.69 280 CYS A CA 1
ATOM 2285 C C . CYS A 1 280 ? -32.081 -12.713 -0.849 1.00 63.69 280 CYS A C 1
ATOM 2287 O O . CYS A 1 280 ? -31.597 -12.046 -1.759 1.00 63.69 280 CYS A O 1
ATOM 2289 N N . ILE A 1 281 ? -31.555 -12.717 0.381 1.00 57.28 281 ILE A N 1
ATOM 2290 C CA . ILE A 1 281 ? -30.312 -12.005 0.723 1.00 57.28 281 ILE A CA 1
ATOM 2291 C C . ILE A 1 281 ? -29.135 -12.538 -0.089 1.00 57.28 281 ILE A C 1
ATOM 2293 O O . ILE A 1 281 ? -28.388 -11.757 -0.674 1.00 57.28 281 ILE A O 1
ATOM 2297 N N . GLN A 1 282 ? -28.967 -13.857 -0.145 1.00 55.62 282 GLN A N 1
ATOM 2298 C CA . GLN A 1 282 ? -27.849 -14.491 -0.830 1.00 55.62 282 GLN A CA 1
ATOM 2299 C C . GLN A 1 282 ? -27.946 -14.293 -2.349 1.00 55.62 282 GLN A C 1
ATOM 2301 O O . GLN A 1 282 ? -26.950 -13.955 -2.983 1.00 55.62 282 GLN A O 1
ATOM 2306 N N . GLU A 1 283 ? -29.141 -14.404 -2.929 1.00 51.03 283 GLU A N 1
ATOM 2307 C CA . GLU A 1 283 ? -29.394 -14.154 -4.352 1.00 51.03 283 GLU A CA 1
ATOM 2308 C C . GLU A 1 283 ? -29.191 -12.671 -4.721 1.00 51.03 283 GLU A C 1
ATOM 2310 O O . GLU A 1 283 ? -28.546 -12.356 -5.727 1.00 51.03 283 GLU A O 1
ATOM 2315 N N . HIS A 1 284 ? -29.610 -11.741 -3.855 1.00 49.66 284 HIS A N 1
ATOM 2316 C CA . HIS A 1 284 ? -29.353 -10.308 -4.016 1.00 49.66 284 HIS A CA 1
ATOM 2317 C C . HIS A 1 284 ? -27.871 -9.942 -3.784 1.00 49.66 284 HIS A C 1
ATOM 2319 O O . HIS A 1 284 ? -27.362 -9.025 -4.427 1.00 49.66 284 HIS A O 1
ATOM 2325 N N . ALA A 1 285 ? -27.138 -10.653 -2.921 1.00 42.25 285 ALA A N 1
ATOM 2326 C CA . ALA A 1 285 ? -25.704 -10.445 -2.682 1.00 42.25 285 ALA A CA 1
ATOM 2327 C C . ALA A 1 285 ? -24.824 -11.021 -3.808 1.00 42.25 285 ALA A C 1
ATOM 2329 O O . ALA A 1 285 ? -23.831 -10.405 -4.207 1.00 42.25 285 ALA A O 1
ATOM 2330 N N . VAL A 1 286 ? -25.205 -12.171 -4.370 1.00 43.69 286 VAL A N 1
ATOM 2331 C CA . VAL A 1 286 ? -24.597 -12.733 -5.588 1.00 43.69 286 VAL A CA 1
ATOM 2332 C C . VAL A 1 286 ? -24.878 -11.818 -6.785 1.00 43.69 286 VAL A C 1
ATOM 2334 O O . VAL A 1 286 ? -23.969 -11.523 -7.557 1.00 43.69 286 VAL A O 1
ATOM 2337 N N . SER A 1 287 ? -26.085 -11.253 -6.879 1.00 41.41 287 SER A N 1
ATOM 2338 C CA . SER A 1 287 ? -26.407 -10.229 -7.884 1.00 41.41 287 SER A CA 1
ATOM 2339 C C . SER A 1 287 ? -25.609 -8.931 -7.674 1.00 41.41 287 SER A C 1
ATOM 2341 O O . SER A 1 287 ? -25.043 -8.398 -8.624 1.00 41.41 287 SER A O 1
ATOM 2343 N N . ALA A 1 288 ? -25.473 -8.453 -6.432 1.00 38.78 288 ALA A N 1
ATOM 2344 C CA . ALA A 1 288 ? -24.730 -7.230 -6.109 1.00 38.78 288 ALA A CA 1
ATOM 2345 C C . ALA A 1 288 ? -23.209 -7.369 -6.302 1.00 38.78 288 ALA A C 1
ATOM 2347 O O . ALA A 1 288 ? -22.537 -6.395 -6.637 1.00 38.78 288 ALA A O 1
ATOM 2348 N N . THR A 1 289 ? -22.642 -8.570 -6.146 1.00 34.50 289 THR A N 1
ATOM 2349 C CA . THR A 1 289 ? -21.220 -8.819 -6.455 1.00 34.50 289 THR A CA 1
ATOM 2350 C C . THR A 1 289 ? -20.931 -8.881 -7.958 1.00 34.50 289 THR A C 1
ATOM 2352 O O . THR A 1 289 ? -19.786 -8.664 -8.352 1.00 34.50 289 THR A O 1
ATOM 2355 N N . ALA A 1 290 ? -21.951 -9.065 -8.804 1.00 35.44 290 ALA A N 1
ATOM 2356 C CA . ALA A 1 290 ? -21.854 -8.861 -10.251 1.00 35.44 290 ALA A CA 1
ATOM 2357 C C . ALA A 1 290 ? -21.974 -7.377 -10.671 1.00 35.44 290 ALA A C 1
ATOM 2359 O O . ALA A 1 290 ? -21.745 -7.051 -11.837 1.00 35.44 290 ALA A O 1
ATOM 2360 N N . THR A 1 291 ? -22.306 -6.464 -9.748 1.00 32.12 291 THR A N 1
ATOM 2361 C CA . THR A 1 291 ? -22.539 -5.044 -10.051 1.00 32.12 291 THR A CA 1
ATOM 2362 C C . THR A 1 291 ? -21.945 -4.100 -9.004 1.00 32.12 291 THR A C 1
ATOM 2364 O O . THR A 1 291 ? -22.650 -3.670 -8.098 1.00 32.12 291 THR A O 1
ATOM 2367 N N . HIS A 1 292 ? -20.700 -3.649 -9.190 1.00 28.95 292 HIS A N 1
ATOM 2368 C CA . HIS A 1 292 ? -20.325 -2.296 -8.754 1.00 28.95 292 HIS A CA 1
ATOM 2369 C C . HIS A 1 292 ? -19.162 -1.697 -9.547 1.00 28.95 292 HIS A C 1
ATOM 2371 O O . HIS A 1 292 ? -17.996 -1.995 -9.317 1.00 28.95 292 HIS A O 1
ATOM 2377 N N . VAL A 1 293 ? -19.514 -0.728 -10.388 1.00 29.20 293 VAL A N 1
ATOM 2378 C CA . VAL A 1 293 ? -19.182 0.685 -10.153 1.00 29.20 293 VAL A CA 1
ATOM 2379 C C . VAL A 1 293 ? -20.508 1.476 -10.291 1.00 29.20 293 VAL A C 1
ATOM 2381 O O . VAL A 1 293 ? -21.550 0.865 -10.513 1.00 29.20 293 VAL A O 1
ATOM 2384 N N . THR A 1 294 ? -20.510 2.789 -10.058 1.00 28.59 294 THR A N 1
ATOM 2385 C CA . THR A 1 294 ? -21.661 3.707 -10.228 1.00 28.59 294 THR A CA 1
ATOM 2386 C C . THR A 1 294 ? -22.996 3.283 -9.586 1.00 28.59 294 THR A C 1
ATOM 2388 O O . THR A 1 294 ? -23.939 2.843 -10.242 1.00 28.59 294 THR A O 1
ATOM 2391 N N . SER A 1 295 ? -23.055 3.519 -8.271 1.00 30.17 295 SER A N 1
ATOM 2392 C CA . SER A 1 295 ? -24.014 4.403 -7.558 1.00 30.17 295 SER A CA 1
ATOM 2393 C C . SER A 1 295 ? -25.107 5.167 -8.375 1.00 30.17 295 SER A C 1
ATOM 2395 O O . SER A 1 295 ? -25.030 5.263 -9.608 1.00 30.17 295 SER A O 1
ATOM 2397 N N . PRO A 1 296 ? -26.120 5.803 -7.729 1.00 45.12 296 PRO A N 1
ATOM 2398 C CA . PRO A 1 296 ? -26.287 6.067 -6.285 1.00 45.12 296 PRO A CA 1
ATOM 2399 C C . PRO A 1 296 ? -27.681 5.731 -5.704 1.00 45.12 296 PRO A C 1
ATOM 2401 O O . PRO A 1 296 ? -28.614 5.483 -6.458 1.00 45.12 296 PRO A O 1
ATOM 2404 N N . LEU A 1 297 ? -27.836 5.818 -4.372 1.00 22.66 297 LEU A N 1
ATOM 2405 C CA . LEU A 1 297 ? -28.763 6.769 -3.722 1.00 22.66 297 LEU A CA 1
ATOM 2406 C C . LEU A 1 297 ? -28.738 6.681 -2.186 1.00 22.66 297 LEU A C 1
ATOM 2408 O O . LEU A 1 297 ? -28.400 5.661 -1.594 1.00 22.66 297 LEU A O 1
ATOM 2412 N N . SER A 1 298 ? -29.078 7.813 -1.581 1.00 26.58 298 SER A N 1
ATOM 2413 C CA . SER A 1 298 ? -29.261 8.082 -0.154 1.00 26.58 298 SER A CA 1
ATOM 2414 C C . SER A 1 298 ? -30.679 7.765 0.322 1.00 26.58 298 SER A C 1
ATOM 2416 O O . SER A 1 298 ? -31.618 7.993 -0.439 1.00 26.58 298 SER A O 1
ATOM 2418 N N . SER A 1 299 ? -30.845 7.399 1.599 1.00 24.48 299 SER A N 1
ATOM 2419 C CA . SER A 1 299 ? -31.813 7.981 2.565 1.00 24.48 299 SER A CA 1
ATOM 2420 C C . SER A 1 299 ? -32.103 7.019 3.734 1.00 24.48 299 SER A C 1
ATOM 2422 O O . SER A 1 299 ? -31.765 5.843 3.663 1.00 24.48 299 SER A O 1
ATOM 2424 N N . ILE A 1 300 ? -32.776 7.550 4.767 1.00 23.03 300 ILE A N 1
ATOM 2425 C CA . ILE A 1 300 ? -33.414 6.847 5.901 1.00 23.03 300 ILE A CA 1
ATOM 2426 C C . ILE A 1 300 ? -32.496 6.529 7.105 1.00 23.03 300 ILE A C 1
ATOM 2428 O O . ILE A 1 300 ? -31.930 5.455 7.254 1.00 23.03 300 ILE A O 1
ATOM 2432 N N . CYS A 1 301 ? -32.468 7.522 8.000 1.00 21.36 301 CYS A N 1
ATOM 2433 C CA . CYS A 1 301 ? -32.765 7.420 9.435 1.00 21.36 301 CYS A CA 1
ATOM 2434 C C . CYS A 1 301 ? -31.956 6.500 10.383 1.00 21.36 301 CYS A C 1
ATOM 2436 O O . CYS A 1 301 ? -32.188 5.303 10.480 1.00 21.36 301 CYS A O 1
ATOM 2438 N N . ASP A 1 302 ? -31.186 7.183 11.239 1.00 22.78 302 ASP A N 1
ATOM 2439 C CA . ASP A 1 302 ? -31.506 7.433 12.664 1.00 22.78 302 ASP A CA 1
ATOM 2440 C C . ASP A 1 302 ? -31.190 6.369 13.750 1.00 22.78 302 ASP A C 1
ATOM 2442 O O . ASP A 1 302 ? -31.582 5.210 13.672 1.00 22.78 302 ASP A O 1
ATOM 2446 N N . ARG A 1 303 ? -30.626 6.901 14.854 1.00 22.56 303 ARG A N 1
ATOM 2447 C CA . ARG A 1 303 ? -30.624 6.430 16.264 1.00 22.56 303 ARG A CA 1
ATOM 2448 C C . ARG A 1 303 ? -29.679 5.311 16.743 1.00 22.56 303 ARG A C 1
ATOM 2450 O O . ARG A 1 303 ? -29.890 4.142 16.468 1.00 22.56 303 ARG A O 1
ATOM 2457 N N . ASN A 1 304 ? -28.867 5.726 17.734 1.00 23.11 304 ASN A N 1
ATOM 2458 C CA . ASN A 1 304 ? -28.679 5.088 19.057 1.00 23.11 304 ASN A CA 1
ATOM 2459 C C . ASN A 1 304 ? -27.937 3.727 19.128 1.00 23.11 304 ASN A C 1
ATOM 2461 O O . ASN A 1 304 ? -28.188 2.837 18.339 1.00 23.11 304 ASN A O 1
ATOM 2465 N N . HIS A 1 305 ? -27.082 3.435 20.120 1.00 23.52 305 HIS A N 1
ATOM 2466 C CA . HIS A 1 305 ? -26.418 4.233 21.170 1.00 23.52 305 HIS A CA 1
ATOM 2467 C C . HIS A 1 305 ? -25.344 3.339 21.843 1.00 23.52 305 HIS A C 1
ATOM 2469 O O . HIS A 1 305 ? -25.622 2.163 22.026 1.00 23.52 305 HIS A O 1
ATOM 2475 N N . ALA A 1 306 ? -24.251 3.936 22.349 1.00 23.78 306 ALA A N 1
ATOM 2476 C CA . ALA A 1 306 ? -23.451 3.490 23.520 1.00 23.78 306 ALA A CA 1
ATOM 2477 C C . ALA A 1 306 ? -22.713 2.114 23.524 1.00 23.78 306 ALA A C 1
ATOM 2479 O O . ALA A 1 306 ? -23.255 1.125 23.068 1.00 23.78 306 ALA A O 1
ATOM 2480 N N . LEU A 1 307 ? -21.508 1.957 24.123 1.00 21.84 307 LEU A N 1
ATOM 2481 C CA . LEU A 1 307 ? -20.532 2.877 24.781 1.00 21.84 307 LEU A CA 1
ATOM 2482 C C . LEU A 1 307 ? -19.176 2.140 24.994 1.00 21.84 307 LEU A C 1
ATOM 2484 O O . LEU A 1 307 ? -19.217 1.025 25.380 1.00 21.84 307 LEU A O 1
ATOM 2488 N N . TYR A 1 308 ? -17.969 2.708 24.910 1.00 22.12 308 TYR A N 1
ATOM 2489 C CA . TYR A 1 308 ? -16.780 2.270 25.729 1.00 22.12 308 TYR A CA 1
ATOM 2490 C C . TYR A 1 308 ? -16.169 0.801 25.817 1.00 22.12 308 TYR A C 1
ATOM 2492 O O . TYR A 1 308 ? -16.827 -0.197 25.959 1.00 22.12 308 TYR A O 1
ATOM 2500 N N . ASN A 1 309 ? -14.826 0.714 25.929 1.00 21.89 309 ASN A N 1
ATOM 2501 C CA . ASN A 1 309 ? -13.989 -0.196 26.774 1.00 21.89 309 ASN A CA 1
ATOM 2502 C C . ASN A 1 309 ? -13.747 -1.717 26.519 1.00 21.89 309 ASN A C 1
ATOM 2504 O O . ASN A 1 309 ? -14.609 -2.447 26.063 1.00 21.89 309 ASN A O 1
ATOM 2508 N N . SER A 1 310 ? -12.582 -2.297 26.899 1.00 22.97 310 SER A N 1
ATOM 2509 C CA . SER A 1 310 ? -11.186 -1.778 27.032 1.00 22.97 310 SER A CA 1
ATOM 2510 C C . SER A 1 310 ? -10.166 -2.874 27.415 1.00 22.97 310 SER A C 1
ATOM 2512 O O . SER A 1 310 ? -10.521 -3.782 28.155 1.00 22.97 310 SER A O 1
ATOM 2514 N N . SER A 1 311 ? -8.868 -2.629 27.128 1.00 22.67 311 SER A N 1
ATOM 2515 C CA . SER A 1 311 ? -7.676 -3.110 27.892 1.00 22.67 311 SER A CA 1
ATOM 2516 C C . SER A 1 311 ? -7.342 -4.628 27.828 1.00 22.67 311 SER A C 1
ATOM 2518 O O . SER A 1 311 ? -8.234 -5.439 27.660 1.00 22.67 311 SER A O 1
ATOM 2520 N N . SER A 1 312 ? -6.105 -5.144 27.969 1.00 22.47 312 SER A N 1
ATOM 2521 C CA . SER A 1 312 ? -4.717 -4.608 27.974 1.00 22.47 312 SER A CA 1
ATOM 2522 C C . SER A 1 312 ? -3.709 -5.803 27.959 1.00 22.47 312 SER A C 1
ATOM 2524 O O . SER A 1 312 ? -4.018 -6.826 28.550 1.00 22.47 312 SER A O 1
ATOM 2526 N N . LEU A 1 313 ? -2.609 -5.854 27.176 1.00 21.12 313 LEU A N 1
ATOM 2527 C CA . LEU A 1 313 ? -1.219 -5.340 27.368 1.00 21.12 313 LEU A CA 1
ATOM 2528 C C . LEU A 1 313 ? -0.119 -6.429 27.604 1.00 21.12 313 LEU A C 1
ATOM 2530 O O . LEU A 1 313 ? -0.259 -7.252 28.494 1.00 21.12 313 LEU A O 1
ATOM 2534 N N . LYS A 1 314 ? 1.062 -6.232 26.958 1.00 20.95 314 LYS A N 1
ATOM 2535 C CA . LYS A 1 314 ? 2.462 -6.630 27.357 1.00 20.95 314 LYS A CA 1
ATOM 2536 C C . LYS A 1 314 ? 2.898 -8.128 27.239 1.00 20.95 314 LYS A C 1
ATOM 2538 O O . LYS A 1 314 ? 2.110 -9.003 27.539 1.00 20.95 314 LYS A O 1
ATOM 2543 N N . LYS A 1 315 ? 4.161 -8.517 26.908 1.00 21.38 315 LYS A N 1
ATOM 2544 C CA . LYS A 1 315 ? 5.377 -7.863 26.302 1.00 21.38 315 LYS A CA 1
ATOM 2545 C C . LYS A 1 315 ? 6.516 -8.898 25.975 1.00 21.38 315 LYS A C 1
ATOM 2547 O O . LYS A 1 315 ? 6.465 -10.008 26.481 1.00 21.38 315 LYS A O 1
ATOM 2552 N N . ARG A 1 316 ? 7.605 -8.433 25.303 1.00 19.31 316 ARG A N 1
ATOM 2553 C CA . ARG A 1 316 ? 8.952 -9.046 24.981 1.00 19.31 316 ARG A CA 1
ATOM 2554 C C . ARG A 1 316 ? 9.018 -9.981 23.743 1.00 19.31 316 ARG A C 1
ATOM 2556 O O . ARG A 1 316 ? 8.244 -10.919 23.700 1.00 19.31 316 ARG A O 1
ATOM 2563 N N . VAL A 1 317 ? 9.849 -9.846 22.681 1.00 20.34 317 VAL A N 1
ATOM 2564 C CA . VAL A 1 317 ? 11.060 -9.065 22.238 1.00 20.34 317 VAL A CA 1
ATOM 2565 C C . VAL A 1 317 ? 12.411 -9.823 22.233 1.00 20.34 317 VAL A C 1
ATOM 2567 O O . VAL A 1 317 ? 12.932 -10.164 23.291 1.00 20.34 317 VAL A O 1
ATOM 2570 N N . LYS A 1 318 ? 13.030 -9.938 21.036 1.00 18.67 318 LYS A N 1
ATOM 2571 C CA . LYS A 1 318 ? 14.487 -10.051 20.748 1.00 18.67 318 LYS A CA 1
ATOM 2572 C C . LYS A 1 318 ? 14.797 -9.422 19.365 1.00 18.67 318 LYS A C 1
ATOM 2574 O O . LYS A 1 318 ? 13.918 -9.373 18.517 1.00 18.67 318 LYS A O 1
ATOM 2579 N N . ASN A 1 319 ? 16.017 -8.912 19.161 1.00 19.17 319 ASN A N 1
ATOM 2580 C CA . ASN A 1 319 ? 16.360 -7.874 18.163 1.00 19.17 319 ASN A CA 1
ATOM 2581 C C . ASN A 1 319 ? 16.780 -8.359 16.757 1.00 19.17 319 ASN A C 1
ATOM 2583 O O . ASN A 1 319 ? 17.618 -9.254 16.671 1.00 19.17 319 ASN A O 1
ATOM 2587 N N . THR A 1 320 ? 16.423 -7.618 15.687 1.00 19.78 320 THR A N 1
ATOM 2588 C CA . THR A 1 320 ? 17.253 -7.514 14.452 1.00 19.78 320 THR A CA 1
ATOM 2589 C C . THR A 1 320 ? 17.210 -6.137 13.742 1.00 19.78 320 THR A C 1
ATOM 2591 O O . THR A 1 320 ? 16.151 -5.600 13.457 1.00 19.78 320 THR A O 1
ATOM 2594 N N . LYS A 1 321 ? 18.405 -5.603 13.434 1.00 22.80 321 LYS A N 1
ATOM 2595 C CA . LYS A 1 321 ? 18.813 -4.681 12.335 1.00 22.80 321 LYS A CA 1
ATOM 2596 C C . LYS A 1 321 ? 17.880 -3.545 11.833 1.00 22.80 321 LYS A C 1
ATOM 2598 O O . LYS A 1 321 ? 17.293 -3.630 10.762 1.00 22.80 321 LYS A O 1
ATOM 2603 N N . SER A 1 322 ? 17.974 -2.392 12.499 1.00 21.81 322 SER A N 1
ATOM 2604 C CA . SER A 1 322 ? 18.323 -1.073 11.920 1.00 21.81 322 SER A CA 1
ATOM 2605 C C . SER A 1 322 ? 17.736 -0.611 10.571 1.00 21.81 322 SER A C 1
ATOM 2607 O O . SER A 1 322 ? 18.363 -0.759 9.521 1.00 21.81 322 SER A O 1
ATOM 2609 N N . THR A 1 323 ? 16.653 0.168 10.642 1.00 24.69 323 THR A N 1
ATOM 2610 C CA . THR A 1 323 ? 16.238 1.133 9.605 1.00 24.69 323 THR A CA 1
ATOM 2611 C C . THR A 1 323 ? 16.147 2.548 10.191 1.00 24.69 323 THR A C 1
ATOM 2613 O O . THR A 1 323 ? 15.116 2.911 10.753 1.00 24.69 323 THR A O 1
ATOM 2616 N N . SER A 1 324 ? 17.225 3.334 10.083 1.00 27.59 324 SER A N 1
ATOM 2617 C CA . SER A 1 324 ? 17.308 4.731 10.567 1.00 27.59 324 SER A CA 1
ATOM 2618 C C . SER A 1 324 ? 17.652 5.758 9.476 1.00 27.59 324 SER A C 1
ATOM 2620 O O . SER A 1 324 ? 17.727 6.946 9.759 1.00 27.59 324 SER A O 1
ATOM 2622 N N . SER A 1 325 ? 17.869 5.318 8.233 1.00 30.00 325 SER A N 1
ATOM 2623 C CA . SER A 1 325 ? 18.330 6.172 7.131 1.00 30.00 325 SER A CA 1
ATOM 2624 C C . SER A 1 325 ? 17.203 6.968 6.470 1.00 30.00 325 SER A C 1
ATOM 2626 O O . SER A 1 325 ? 16.323 6.405 5.809 1.00 30.00 325 SER A O 1
ATOM 2628 N N . PHE A 1 326 ? 17.270 8.293 6.593 1.00 38.66 326 PHE A N 1
ATOM 2629 C CA . PHE A 1 326 ? 16.465 9.235 5.814 1.00 38.66 326 PHE A CA 1
ATOM 2630 C C . PHE A 1 326 ? 17.060 9.401 4.417 1.00 38.66 326 PHE A C 1
ATOM 2632 O O . PHE A 1 326 ? 18.272 9.480 4.288 1.00 38.66 326 PHE A O 1
ATOM 2639 N N . ASN A 1 327 ? 16.248 9.486 3.358 1.00 35.00 327 ASN A N 1
ATOM 2640 C CA . ASN A 1 327 ? 16.772 9.636 1.999 1.00 35.00 327 ASN A CA 1
ATOM 2641 C C . ASN A 1 327 ? 16.097 10.771 1.223 1.00 35.00 327 ASN A C 1
ATOM 2643 O O . ASN A 1 327 ? 14.874 10.895 1.231 1.00 35.00 327 ASN A O 1
ATOM 2647 N N . CYS A 1 328 ? 16.909 11.544 0.498 1.00 28.53 328 CYS A N 1
ATOM 2648 C CA . CYS A 1 328 ? 16.491 12.759 -0.198 1.00 28.53 328 CYS A CA 1
ATOM 2649 C C . CYS A 1 328 ? 15.218 12.535 -1.038 1.00 28.53 328 CYS A C 1
ATOM 2651 O O . CYS A 1 328 ? 14.241 13.238 -0.849 1.00 28.53 328 CYS A O 1
ATOM 2653 N N . SER A 1 329 ? 15.158 11.469 -1.845 1.00 29.78 329 SER A N 1
ATOM 2654 C CA . SER A 1 329 ? 14.044 11.198 -2.780 1.00 29.78 329 SER A CA 1
ATOM 2655 C C . SER A 1 329 ? 12.618 11.059 -2.229 1.00 29.78 329 SER A C 1
ATOM 2657 O O . SER A 1 329 ? 11.681 11.225 -2.996 1.00 29.78 329 SER A O 1
ATOM 2659 N N . HIS A 1 330 ? 12.426 10.666 -0.966 1.00 34.69 330 HIS A N 1
ATOM 2660 C CA . HIS A 1 330 ? 11.080 10.604 -0.372 1.00 34.69 330 HIS A CA 1
ATOM 2661 C C . HIS A 1 330 ? 10.869 11.741 0.628 1.00 34.69 330 HIS A C 1
ATOM 2663 O O . HIS A 1 330 ? 9.739 12.138 0.872 1.00 34.69 330 HIS A O 1
ATOM 2669 N N . SER A 1 331 ? 11.940 12.263 1.231 1.00 37.81 331 SER A N 1
ATOM 2670 C CA . SER A 1 331 ? 11.826 13.320 2.231 1.00 37.81 331 SER A CA 1
ATOM 2671 C C . SER A 1 331 ? 11.811 14.719 1.632 1.00 37.81 331 SER A C 1
ATOM 2673 O O . SER A 1 331 ? 11.035 15.536 2.098 1.00 37.81 331 SER A O 1
ATOM 2675 N N . SER A 1 332 ? 12.620 15.026 0.613 1.00 36.94 332 SER A N 1
ATOM 2676 C CA . SER A 1 332 ? 12.576 16.353 -0.013 1.00 36.94 332 SER A CA 1
ATOM 2677 C C . SER A 1 332 ? 11.210 16.588 -0.648 1.00 36.94 332 SER A C 1
ATOM 2679 O O . SER A 1 332 ? 10.603 17.626 -0.426 1.00 36.94 332 SER A O 1
ATOM 2681 N N . ASP A 1 333 ? 10.685 15.602 -1.370 1.00 42.72 333 ASP A N 1
ATOM 2682 C CA . ASP A 1 333 ? 9.423 15.737 -2.083 1.00 42.72 333 ASP A CA 1
ATOM 2683 C C . ASP A 1 333 ? 8.214 15.900 -1.145 1.00 42.72 333 ASP A C 1
ATOM 2685 O O . ASP A 1 333 ? 7.500 16.904 -1.244 1.00 42.72 333 ASP A O 1
ATOM 2689 N N . ASP A 1 334 ? 7.999 14.972 -0.209 1.00 44.53 334 ASP A N 1
ATOM 2690 C CA . ASP A 1 334 ? 6.829 15.027 0.676 1.00 44.53 334 ASP A CA 1
ATOM 2691 C C . ASP A 1 334 ? 6.958 16.144 1.738 1.00 44.53 334 ASP A C 1
ATOM 2693 O O . ASP A 1 334 ? 5.955 16.768 2.086 1.00 44.53 334 ASP A O 1
ATOM 2697 N N . LEU A 1 335 ? 8.173 16.488 2.203 1.00 49.19 335 LEU A N 1
ATOM 2698 C CA . LEU A 1 335 ? 8.371 17.556 3.203 1.00 49.19 335 LEU A CA 1
ATOM 2699 C C . LEU A 1 335 ? 8.458 18.959 2.596 1.00 49.19 335 LEU A C 1
ATOM 2701 O O . LEU A 1 335 ? 7.916 19.887 3.190 1.00 49.19 335 LEU A O 1
ATOM 2705 N N . PHE A 1 336 ? 9.049 19.150 1.408 1.00 48.69 336 PHE A N 1
ATOM 2706 C CA . PHE A 1 336 ? 8.891 20.430 0.705 1.00 48.69 336 PHE A CA 1
ATOM 2707 C C . PHE A 1 336 ? 7.450 20.621 0.241 1.00 48.69 336 PHE A C 1
ATOM 2709 O O . PHE A 1 336 ? 6.990 21.760 0.220 1.00 48.69 336 PHE A O 1
ATOM 2716 N N . HIS A 1 337 ? 6.705 19.544 -0.046 1.00 52.62 337 HIS A N 1
ATOM 2717 C CA . HIS A 1 337 ? 5.262 19.665 -0.220 1.00 52.62 337 HIS A CA 1
ATOM 2718 C C . HIS A 1 337 ? 4.577 20.094 1.083 1.00 52.62 337 HIS A C 1
ATOM 2720 O O . HIS A 1 337 ? 3.841 21.076 1.049 1.00 52.62 337 HIS A O 1
ATOM 2726 N N . TRP A 1 338 ? 4.862 19.469 2.230 1.00 54.78 338 TRP A N 1
ATOM 2727 C CA . TRP A 1 338 ? 4.315 19.891 3.529 1.00 54.78 338 TRP A CA 1
ATOM 2728 C C . TRP A 1 338 ? 4.611 21.368 3.837 1.00 54.78 338 TRP A C 1
ATOM 2730 O O . TRP A 1 338 ? 3.699 22.139 4.123 1.00 54.78 338 TRP A O 1
ATOM 2740 N N . HIS A 1 339 ? 5.860 21.803 3.664 1.00 56.09 339 HIS A N 1
ATOM 2741 C CA . HIS A 1 339 ? 6.269 23.197 3.846 1.00 56.09 339 HIS A CA 1
ATOM 2742 C C . HIS A 1 339 ? 5.653 24.153 2.799 1.00 56.09 339 HIS A C 1
ATOM 2744 O O . HIS A 1 339 ? 5.348 25.297 3.116 1.00 56.09 339 HIS A O 1
ATOM 2750 N N . SER A 1 340 ? 5.385 23.702 1.566 1.00 54.25 340 SER A N 1
ATOM 2751 C CA . SER A 1 340 ? 4.601 24.489 0.593 1.00 54.25 340 SER A CA 1
ATOM 2752 C C . SER A 1 340 ? 3.109 24.548 0.942 1.00 54.25 340 SER A C 1
ATOM 2754 O O . SER A 1 340 ? 2.479 25.580 0.752 1.00 54.25 340 SER A O 1
ATOM 2756 N N . THR A 1 341 ? 2.568 23.478 1.532 1.00 52.38 341 THR A N 1
ATOM 2757 C CA . THR A 1 341 ? 1.171 23.361 1.984 1.00 52.38 341 THR A CA 1
ATOM 2758 C C . THR A 1 341 ? 0.910 24.318 3.144 1.00 52.38 341 THR A C 1
ATOM 2760 O O . THR A 1 341 ? -0.143 24.942 3.197 1.00 52.38 341 THR A O 1
ATOM 2763 N N . HIS A 1 342 ? 1.910 24.540 4.007 1.00 55.59 342 HIS A N 1
ATOM 2764 C CA . HIS A 1 342 ? 1.909 25.653 4.960 1.00 55.59 342 HIS A CA 1
ATOM 2765 C C . HIS A 1 342 ? 1.723 27.017 4.263 1.00 55.59 342 HIS A C 1
ATOM 2767 O O . HIS A 1 342 ? 1.048 27.889 4.803 1.00 55.59 342 HIS A O 1
ATOM 2773 N N . GLY A 1 343 ? 2.281 27.232 3.072 1.00 53.62 343 GLY A N 1
ATOM 2774 C CA . GLY A 1 343 ? 2.097 28.479 2.322 1.00 53.62 343 GLY A CA 1
ATOM 2775 C C . GLY A 1 343 ? 0.724 28.630 1.653 1.00 53.62 343 GLY A C 1
ATOM 2776 O O . GLY A 1 343 ? 0.258 29.754 1.500 1.00 53.62 343 GLY A O 1
ATOM 2777 N N . THR A 1 344 ? 0.084 27.527 1.246 1.00 56.28 344 THR A N 1
ATOM 2778 C CA . THR A 1 344 ? -1.118 27.551 0.386 1.00 56.28 344 THR A CA 1
ATOM 2779 C C . THR A 1 344 ? -2.429 27.222 1.092 1.00 56.28 344 THR A C 1
ATOM 2781 O O . THR A 1 344 ? -3.490 27.569 0.583 1.00 56.28 344 THR A O 1
ATOM 2784 N N . VAL A 1 345 ? -2.383 26.499 2.210 1.00 61.41 345 VAL A N 1
ATOM 2785 C CA . VAL A 1 345 ? -3.570 26.157 2.999 1.00 61.41 345 VAL A CA 1
ATOM 2786 C C . VAL A 1 345 ? -3.803 27.245 4.037 1.00 61.41 345 VAL A C 1
ATOM 2788 O O . VAL A 1 345 ? -2.852 27.724 4.663 1.00 61.41 345 VAL A O 1
ATOM 2791 N N . ASP A 1 346 ? -5.070 27.617 4.214 1.00 65.38 346 ASP A N 1
ATOM 2792 C CA . ASP A 1 346 ? -5.475 28.634 5.175 1.00 65.38 346 ASP A CA 1
ATOM 2793 C C . ASP A 1 346 ? -4.951 28.343 6.597 1.00 65.38 346 ASP A C 1
ATOM 2795 O O . ASP A 1 346 ? -4.774 27.188 7.004 1.00 65.38 346 ASP A O 1
ATOM 2799 N N . ARG A 1 347 ? -4.670 29.411 7.352 1.00 63.06 347 ARG A N 1
ATOM 2800 C CA . ARG A 1 347 ? -4.040 29.323 8.674 1.00 63.06 347 ARG A CA 1
ATOM 2801 C C . ARG A 1 347 ? -4.909 28.621 9.716 1.00 63.06 347 ARG A C 1
ATOM 2803 O O . ARG A 1 347 ? -4.338 28.080 10.658 1.00 63.06 347 ARG A O 1
ATOM 2810 N N . GLU A 1 348 ? -6.229 28.583 9.544 1.00 66.31 348 GLU A N 1
ATOM 2811 C CA . GLU A 1 348 ? -7.155 27.922 10.471 1.00 66.31 348 GLU A CA 1
ATOM 2812 C C . GLU A 1 348 ? -7.263 26.405 10.237 1.00 66.31 348 GLU A C 1
ATOM 2814 O O . GLU A 1 348 ? -7.815 25.688 11.072 1.00 66.31 348 GLU A O 1
ATOM 2819 N N . THR A 1 349 ? -6.729 25.875 9.128 1.00 72.50 349 THR A N 1
ATOM 2820 C CA . THR A 1 349 ? -6.839 24.440 8.813 1.00 72.50 349 THR A CA 1
ATOM 2821 C C . THR A 1 349 ? -5.920 23.598 9.712 1.00 72.50 349 THR A C 1
ATOM 2823 O O . THR A 1 349 ? -4.697 23.748 9.629 1.00 72.50 349 THR A O 1
ATOM 2826 N N . PRO A 1 350 ? -6.448 22.645 10.510 1.00 76.31 350 PRO A N 1
ATOM 2827 C CA . PRO A 1 350 ? -5.620 21.806 11.373 1.00 76.31 350 PRO A CA 1
ATOM 2828 C C . PRO A 1 350 ? -4.694 20.888 10.565 1.00 76.31 350 PRO A C 1
ATOM 2830 O O . PRO A 1 350 ? -5.150 20.075 9.758 1.00 76.31 350 PRO A O 1
ATOM 2833 N N . MET A 1 351 ? -3.385 20.985 10.808 1.00 80.81 351 MET A N 1
ATOM 2834 C CA . MET A 1 351 ? -2.366 20.146 10.170 1.00 80.81 351 MET A CA 1
ATOM 2835 C C . MET A 1 351 ? -1.774 19.159 11.179 1.00 80.81 351 MET A C 1
ATOM 2837 O O . MET A 1 351 ? -1.396 19.541 12.284 1.00 80.81 351 MET A O 1
ATOM 2841 N N . MET A 1 352 ? -1.662 17.886 10.796 1.00 84.31 352 MET A N 1
ATOM 2842 C CA . MET A 1 352 ? -1.222 16.802 11.682 1.00 84.31 352 MET A CA 1
ATOM 2843 C C . MET A 1 352 ? -0.169 15.932 11.002 1.00 84.31 352 MET A C 1
ATOM 2845 O O . MET A 1 352 ? -0.377 15.489 9.874 1.00 84.31 352 MET A O 1
ATOM 2849 N N . LEU A 1 353 ? 0.937 15.648 11.692 1.00 85.38 353 LEU A N 1
ATOM 2850 C CA . LEU A 1 353 ? 2.014 14.819 11.158 1.00 85.38 353 LEU A CA 1
ATOM 2851 C C . LEU A 1 353 ? 2.510 13.833 12.221 1.00 85.38 353 LEU A C 1
ATOM 2853 O O . LEU A 1 353 ? 2.921 14.224 13.309 1.00 85.38 353 LEU A O 1
ATOM 2857 N N . SER A 1 354 ? 2.458 12.537 11.907 1.00 84.44 354 SER A N 1
ATOM 2858 C CA . SER A 1 354 ? 2.754 11.476 12.874 1.00 84.44 354 SER A CA 1
ATOM 2859 C C . SER A 1 354 ? 4.082 10.779 12.593 1.00 84.44 354 SER A C 1
ATOM 2861 O O . SER A 1 354 ? 4.352 10.335 11.474 1.00 84.44 354 SER A O 1
ATOM 2863 N N . VAL A 1 355 ? 4.897 10.614 13.635 1.00 86.62 355 VAL A N 1
ATOM 2864 C CA . VAL A 1 355 ? 6.047 9.709 13.628 1.00 86.62 355 VAL A CA 1
ATOM 2865 C C . VAL A 1 355 ? 5.554 8.288 13.902 1.00 86.62 355 VAL A C 1
ATOM 2867 O O . VAL A 1 355 ? 5.288 7.908 15.042 1.00 86.62 355 VAL A O 1
ATOM 2870 N N . VAL A 1 356 ? 5.430 7.511 12.826 1.00 86.44 356 VAL A N 1
ATOM 2871 C CA . VAL A 1 356 ? 4.813 6.174 12.780 1.00 86.44 356 VAL A CA 1
ATOM 2872 C C . VAL A 1 356 ? 5.691 5.043 13.343 1.00 86.44 356 VAL A C 1
ATOM 2874 O O . VAL A 1 356 ? 6.125 4.123 12.642 1.00 86.44 356 VAL A O 1
ATOM 2877 N N . ASP A 1 357 ? 5.973 5.110 14.642 1.00 86.50 357 ASP A N 1
ATOM 2878 C CA . ASP A 1 357 ? 6.811 4.152 15.369 1.00 86.50 357 ASP A CA 1
ATOM 2879 C C . ASP A 1 357 ? 6.174 2.759 15.560 1.00 86.50 357 ASP A C 1
ATOM 2881 O O . ASP A 1 357 ? 6.904 1.766 15.640 1.00 86.50 357 ASP A O 1
ATOM 2885 N N . GLN A 1 358 ? 4.841 2.634 15.533 1.00 88.56 358 GLN A N 1
ATOM 2886 C CA . GLN A 1 358 ? 4.165 1.327 15.534 1.00 88.56 358 GLN A CA 1
ATOM 2887 C C . GLN A 1 358 ? 4.278 0.631 14.166 1.00 88.56 358 GLN A C 1
ATOM 2889 O O . GLN A 1 358 ? 4.486 -0.582 14.102 1.00 88.56 358 GLN A O 1
ATOM 2894 N N . HIS A 1 359 ? 4.227 1.378 13.056 1.00 85.75 359 HIS A N 1
ATOM 2895 C CA . HIS A 1 359 ? 4.484 0.810 11.720 1.00 85.75 359 HIS A CA 1
ATOM 2896 C C . HIS A 1 359 ? 5.920 0.309 11.559 1.00 85.75 359 HIS A C 1
ATOM 2898 O O . HIS A 1 359 ? 6.145 -0.683 10.860 1.00 85.75 359 HIS A O 1
ATOM 2904 N N . ALA A 1 360 ? 6.891 0.938 12.228 1.00 83.25 360 ALA A N 1
ATOM 2905 C CA . ALA A 1 360 ? 8.300 0.546 12.160 1.00 83.25 360 ALA A CA 1
ATOM 2906 C C . ALA A 1 360 ? 8.566 -0.891 12.657 1.00 83.25 360 ALA A C 1
ATOM 2908 O O . ALA A 1 360 ? 9.532 -1.513 12.220 1.00 83.25 360 ALA A O 1
ATOM 2909 N N . ILE A 1 361 ? 7.698 -1.440 13.519 1.00 86.00 361 ILE A N 1
ATOM 2910 C CA . ILE A 1 361 ? 7.800 -2.818 14.036 1.00 86.00 361 ILE A CA 1
ATOM 2911 C C . ILE A 1 361 ? 6.910 -3.837 13.294 1.00 86.00 361 ILE A C 1
ATOM 2913 O O . ILE A 1 361 ? 6.866 -5.007 13.673 1.00 86.00 361 ILE A O 1
ATOM 2917 N N . SER A 1 362 ? 6.230 -3.435 12.212 1.00 81.50 362 SER A N 1
ATOM 2918 C CA . SER A 1 362 ? 5.350 -4.315 11.411 1.00 81.50 362 SER A CA 1
ATOM 2919 C C . SER A 1 362 ? 6.072 -5.514 10.777 1.00 81.50 362 SER A C 1
ATOM 2921 O O . SER A 1 362 ? 5.469 -6.571 10.595 1.00 81.50 362 SER A O 1
ATOM 2923 N N . LEU A 1 363 ? 7.370 -5.372 10.483 1.00 80.75 363 LEU A N 1
ATOM 2924 C CA . LEU A 1 363 ? 8.247 -6.424 9.951 1.00 80.75 363 LEU A CA 1
ATOM 2925 C C . LEU A 1 363 ? 8.972 -7.234 11.045 1.00 80.75 363 LEU A C 1
ATOM 2927 O O . LEU A 1 363 ? 9.727 -8.149 10.721 1.00 80.75 363 LEU A O 1
ATOM 2931 N N . GLY A 1 364 ? 8.760 -6.907 12.322 1.00 82.62 364 GLY A N 1
ATOM 2932 C CA . GLY A 1 364 ? 9.421 -7.528 13.468 1.00 82.62 364 GLY A CA 1
ATOM 2933 C C . GLY A 1 364 ? 9.946 -6.507 14.490 1.00 82.62 364 GLY A C 1
ATOM 2934 O O . GLY A 1 364 ? 10.057 -5.317 14.194 1.00 82.62 364 GLY A O 1
ATOM 2935 N N . PRO A 1 365 ? 10.270 -6.949 15.718 1.00 83.25 365 PRO A N 1
ATOM 2936 C CA . PRO A 1 365 ? 10.727 -6.067 16.789 1.00 83.25 365 PRO A CA 1
ATOM 2937 C C . PRO A 1 365 ? 12.139 -5.505 16.548 1.00 83.25 365 PRO A C 1
ATOM 2939 O O . PRO A 1 365 ? 13.104 -6.240 16.317 1.00 83.25 365 PRO A O 1
ATOM 2942 N N . LEU A 1 366 ? 12.268 -4.188 16.711 1.00 82.25 366 LEU A N 1
ATOM 2943 C CA . LEU A 1 366 ? 13.544 -3.469 16.730 1.00 82.25 366 LEU A CA 1
ATOM 2944 C C . LEU A 1 366 ? 14.119 -3.381 18.162 1.00 82.25 366 LEU A C 1
ATOM 2946 O O . LEU A 1 366 ? 13.356 -3.434 19.131 1.00 82.25 366 LEU A O 1
ATOM 2950 N N . PRO A 1 367 ? 15.447 -3.197 18.329 1.00 92.19 367 PRO A N 1
ATOM 2951 C CA . PRO A 1 367 ? 16.036 -2.862 19.627 1.00 92.19 367 PRO A CA 1
ATOM 2952 C C . PRO A 1 367 ? 15.407 -1.599 20.227 1.00 92.19 367 PRO A C 1
ATOM 2954 O O . PRO A 1 367 ? 15.197 -0.617 19.518 1.00 92.19 367 PRO A O 1
ATOM 2957 N N . ALA A 1 368 ? 15.172 -1.583 21.542 1.00 92.19 368 ALA A N 1
ATOM 2958 C CA . ALA A 1 368 ? 14.511 -0.458 22.212 1.00 92.19 368 ALA A CA 1
ATOM 2959 C C . ALA A 1 368 ? 15.248 0.880 22.006 1.00 92.19 368 ALA A C 1
ATOM 2961 O O . ALA A 1 368 ? 14.632 1.852 21.573 1.00 92.19 368 ALA A O 1
ATOM 2962 N N . GLU A 1 369 ? 16.570 0.914 22.221 1.00 91.75 369 GLU A N 1
ATOM 2963 C CA . GLU A 1 369 ? 17.378 2.127 21.997 1.00 91.75 369 GLU A CA 1
ATOM 2964 C C . GLU A 1 369 ? 17.402 2.569 20.533 1.00 91.75 369 GLU A C 1
ATOM 2966 O O . GLU A 1 369 ? 17.482 3.758 20.236 1.00 91.75 369 GLU A O 1
ATOM 2971 N N . GLN A 1 370 ? 17.298 1.613 19.608 1.00 87.00 370 GLN A N 1
ATOM 2972 C CA . GLN A 1 370 ? 17.232 1.903 18.184 1.00 87.00 370 GLN A CA 1
ATOM 2973 C C . GLN A 1 370 ? 15.895 2.538 17.813 1.00 87.00 370 GLN A C 1
ATOM 2975 O O . GLN A 1 370 ? 15.891 3.560 17.139 1.00 87.00 370 GLN A O 1
ATOM 2980 N N . LEU A 1 371 ? 14.770 1.985 18.274 1.00 86.38 371 LEU A N 1
ATOM 2981 C CA . LEU A 1 371 ? 13.461 2.575 18.001 1.00 86.38 371 LEU A CA 1
ATOM 2982 C C . LEU A 1 371 ? 13.361 3.990 18.588 1.00 86.38 371 LEU A C 1
ATOM 2984 O O . LEU A 1 371 ? 13.000 4.908 17.862 1.00 86.38 371 LEU A O 1
ATOM 2988 N N . ARG A 1 372 ? 13.772 4.191 19.851 1.00 89.25 372 ARG A N 1
ATOM 2989 C CA . ARG A 1 372 ? 13.793 5.523 20.490 1.00 89.25 372 ARG A CA 1
ATOM 2990 C C . ARG A 1 372 ? 14.608 6.536 19.688 1.00 89.25 372 ARG A C 1
ATOM 2992 O O . ARG A 1 372 ? 14.092 7.600 19.355 1.00 89.25 372 ARG A O 1
ATOM 2999 N N . ARG A 1 373 ? 15.856 6.189 19.345 1.00 89.19 373 ARG A N 1
ATOM 3000 C CA . ARG A 1 373 ? 16.749 7.059 18.567 1.00 89.19 373 ARG A CA 1
ATOM 3001 C C . ARG A 1 373 ? 16.146 7.399 17.208 1.00 89.19 373 ARG A C 1
ATOM 3003 O O . ARG A 1 373 ? 16.096 8.566 16.850 1.00 89.19 373 ARG A O 1
ATOM 3010 N N . ASN A 1 374 ? 15.630 6.405 16.487 1.00 84.88 374 ASN A N 1
ATOM 3011 C CA . ASN A 1 374 ? 15.044 6.606 15.163 1.00 84.88 374 ASN A CA 1
ATOM 3012 C C . ASN A 1 374 ? 13.790 7.496 15.216 1.00 84.88 374 ASN A C 1
ATOM 3014 O O . ASN A 1 374 ? 13.623 8.358 14.359 1.00 84.88 374 ASN A O 1
ATOM 3018 N N . THR A 1 375 ? 12.928 7.313 16.222 1.00 84.56 375 THR A N 1
ATOM 3019 C CA . THR A 1 375 ? 11.732 8.140 16.450 1.00 84.56 375 THR A CA 1
ATOM 3020 C C . THR A 1 375 ? 12.104 9.597 16.736 1.00 84.56 375 THR A C 1
ATOM 3022 O O . THR A 1 375 ? 11.529 10.504 16.134 1.00 84.56 375 THR A O 1
ATOM 3025 N N . ARG A 1 376 ? 13.106 9.834 17.592 1.00 90.00 376 ARG A N 1
ATOM 3026 C CA . ARG A 1 376 ? 13.596 11.184 17.903 1.00 90.00 376 ARG A CA 1
ATOM 3027 C C . ARG A 1 376 ? 14.267 11.847 16.699 1.00 90.00 376 ARG A C 1
ATOM 3029 O O . ARG A 1 376 ? 13.907 12.963 16.344 1.00 90.00 376 ARG A O 1
ATOM 3036 N N . GLN A 1 377 ? 15.154 11.131 16.008 1.00 86.56 377 GLN A N 1
ATOM 3037 C CA . GLN A 1 377 ? 15.836 11.620 14.805 1.00 86.56 377 GLN A CA 1
ATOM 3038 C C . GLN A 1 377 ? 14.865 11.902 13.653 1.00 86.56 377 GLN A C 1
ATOM 3040 O O . GLN A 1 377 ? 15.071 12.851 12.900 1.00 86.56 377 GLN A O 1
ATOM 3045 N N . MET A 1 378 ? 13.779 11.133 13.530 1.00 82.38 378 MET A N 1
ATOM 3046 C CA . MET A 1 378 ? 12.685 11.431 12.602 1.00 82.38 378 MET A CA 1
ATOM 3047 C C . MET A 1 378 ? 12.042 12.782 12.933 1.00 82.38 378 MET A C 1
ATOM 3049 O O . MET A 1 378 ? 11.972 13.637 12.056 1.00 82.38 378 MET A O 1
ATOM 3053 N N . ALA A 1 379 ? 11.636 13.010 14.185 1.00 84.00 379 ALA A N 1
ATOM 3054 C CA . ALA A 1 379 ? 11.056 14.286 14.609 1.00 84.00 379 ALA A CA 1
ATOM 3055 C C . ALA A 1 379 ? 12.030 15.468 14.438 1.00 84.00 379 ALA A C 1
ATOM 3057 O O . ALA A 1 379 ? 11.659 16.479 13.846 1.00 84.00 379 ALA A O 1
ATOM 3058 N N . ALA A 1 380 ? 13.292 15.315 14.850 1.00 86.62 380 ALA A N 1
ATOM 3059 C CA . ALA A 1 380 ? 14.340 16.316 14.645 1.00 86.62 380 ALA A CA 1
ATOM 3060 C C . ALA A 1 380 ? 14.534 16.652 13.153 1.00 86.62 380 ALA A C 1
ATOM 3062 O O . ALA A 1 380 ? 14.600 17.823 12.787 1.00 86.62 380 ALA A O 1
ATOM 3063 N N . SER A 1 381 ? 14.557 15.637 12.278 1.00 80.75 381 SER A N 1
ATOM 3064 C CA . SER A 1 381 ? 14.677 15.820 10.821 1.00 80.75 381 SER A CA 1
ATOM 3065 C C . SER A 1 381 ? 13.490 16.583 10.235 1.00 80.75 381 SER A C 1
ATOM 3067 O O . SER A 1 381 ? 13.675 17.418 9.353 1.00 80.75 381 SER A O 1
ATOM 3069 N N . LEU A 1 382 ? 12.273 16.312 10.716 1.00 79.81 382 LEU A N 1
ATOM 3070 C CA . LEU A 1 382 ? 11.051 16.985 10.273 1.00 79.81 382 LEU A CA 1
ATOM 3071 C C . LEU A 1 382 ? 11.079 18.476 10.635 1.00 79.81 382 LEU A C 1
ATOM 3073 O O . LEU A 1 382 ? 10.878 19.319 9.760 1.00 79.81 382 LEU A O 1
ATOM 3077 N N . ILE A 1 383 ? 11.407 18.802 11.889 1.00 84.31 383 ILE A N 1
ATOM 3078 C CA . ILE A 1 383 ? 11.529 20.189 12.364 1.00 84.31 383 ILE A CA 1
ATOM 3079 C C . ILE A 1 383 ? 12.645 20.917 11.600 1.00 84.31 383 ILE A C 1
ATOM 3081 O O . ILE A 1 383 ? 12.423 22.007 11.075 1.00 84.31 383 ILE A O 1
ATOM 3085 N N . ALA A 1 384 ? 13.814 20.289 11.439 1.00 81.62 384 ALA A N 1
ATOM 3086 C CA . ALA A 1 384 ? 14.932 20.849 10.677 1.00 81.62 384 ALA A CA 1
ATOM 3087 C C . ALA A 1 384 ? 14.604 21.099 9.190 1.00 81.62 384 ALA A C 1
ATOM 3089 O O . ALA A 1 384 ? 15.145 22.023 8.585 1.00 81.62 384 ALA A O 1
ATOM 3090 N N . CYS A 1 385 ? 13.694 20.318 8.595 1.00 75.94 385 CYS A N 1
ATOM 3091 C CA . CYS A 1 385 ? 13.192 20.542 7.233 1.00 75.94 385 CYS A CA 1
ATOM 3092 C C . CYS A 1 385 ? 12.154 21.678 7.124 1.00 75.94 385 CYS A C 1
ATOM 3094 O O . CYS A 1 385 ? 11.671 21.939 6.021 1.00 75.94 385 CYS A O 1
ATOM 3096 N N . GLY A 1 386 ? 11.805 22.349 8.227 1.00 75.38 386 GLY A N 1
ATOM 3097 C CA . GLY A 1 386 ? 10.849 23.457 8.249 1.00 75.38 386 GLY A CA 1
ATOM 3098 C C . GLY A 1 386 ? 9.404 23.054 8.560 1.00 75.38 386 GLY A C 1
ATOM 3099 O O . GLY A 1 386 ? 8.485 23.752 8.128 1.00 75.38 386 GLY A O 1
ATOM 3100 N N . VAL A 1 387 ? 9.185 21.943 9.279 1.00 78.75 387 VAL A N 1
ATOM 3101 C CA . VAL A 1 387 ? 7.900 21.678 9.950 1.00 78.75 387 VAL A CA 1
ATOM 3102 C C . VAL A 1 387 ? 7.835 22.524 11.219 1.00 78.75 387 VAL A C 1
ATOM 3104 O O . VAL A 1 387 ? 8.562 22.257 12.171 1.00 78.75 387 VAL A O 1
ATOM 3107 N N . ASP A 1 388 ? 6.950 23.520 11.236 1.00 83.00 388 ASP A N 1
ATOM 3108 C CA . ASP A 1 388 ? 6.640 24.314 12.428 1.00 83.00 388 ASP A CA 1
ATOM 3109 C C . ASP A 1 388 ? 5.711 23.527 13.381 1.00 83.00 388 ASP A C 1
ATOM 3111 O O . ASP A 1 388 ? 4.556 23.274 13.010 1.00 83.00 388 ASP A O 1
ATOM 3115 N N . PRO A 1 389 ? 6.162 23.146 14.596 1.00 83.00 389 PRO A N 1
ATOM 3116 C CA . PRO A 1 389 ? 5.345 22.393 15.544 1.00 83.00 389 PRO A CA 1
ATOM 3117 C C . PRO A 1 389 ? 4.249 23.207 16.236 1.00 83.00 389 PRO A C 1
ATOM 3119 O O . PRO A 1 389 ? 3.383 22.599 16.856 1.00 83.00 389 PRO A O 1
ATOM 3122 N N . GLN A 1 390 ? 4.275 24.545 16.153 1.00 85.69 390 GLN A N 1
ATOM 3123 C CA . GLN A 1 390 ? 3.207 25.400 16.691 1.00 85.69 390 GLN A CA 1
ATOM 3124 C C . GLN A 1 390 ? 1.977 25.401 15.776 1.00 85.69 390 GLN A C 1
ATOM 3126 O O . GLN A 1 390 ? 0.854 25.589 16.237 1.00 85.69 390 GLN A O 1
ATOM 3131 N N . ARG A 1 391 ? 2.181 25.159 14.474 1.00 81.12 391 ARG A N 1
ATOM 3132 C CA . ARG A 1 391 ? 1.111 25.067 13.470 1.00 81.12 391 ARG A CA 1
ATOM 3133 C C . ARG A 1 391 ? 0.767 23.635 13.058 1.00 81.12 391 ARG A C 1
ATOM 3135 O O . ARG A 1 391 ? -0.363 23.357 12.668 1.00 81.12 391 ARG A O 1
ATOM 3142 N N . THR A 1 392 ? 1.739 22.727 13.069 1.00 82.81 392 THR A N 1
ATOM 3143 C CA . THR A 1 392 ? 1.526 21.302 12.790 1.00 82.81 392 THR A CA 1
ATOM 3144 C C . THR A 1 392 ? 1.606 20.503 14.075 1.00 82.81 392 THR A C 1
ATOM 3146 O O . THR A 1 392 ? 2.657 20.461 14.709 1.00 82.81 392 THR A O 1
ATOM 3149 N N . LEU A 1 393 ? 0.538 19.769 14.386 1.00 87.31 393 LEU A N 1
ATOM 3150 C CA . LEU A 1 393 ? 0.534 18.808 15.477 1.00 87.31 393 LEU A CA 1
ATOM 3151 C C . LEU A 1 393 ? 1.459 17.634 15.118 1.00 87.31 393 LEU A C 1
ATOM 3153 O O . LEU A 1 393 ? 1.069 16.707 14.404 1.00 87.31 393 LEU A O 1
ATOM 3157 N N . LEU A 1 394 ? 2.713 17.729 15.564 1.00 89.06 394 LEU A N 1
ATOM 3158 C CA . LEU A 1 394 ? 3.786 16.763 15.335 1.00 89.06 394 LEU A CA 1
ATOM 3159 C C . LEU A 1 394 ? 3.911 15.833 16.546 1.00 89.06 394 LEU A C 1
ATOM 3161 O O . LEU A 1 394 ? 4.429 16.251 17.576 1.00 89.06 394 LEU A O 1
ATOM 3165 N N . PHE A 1 395 ? 3.463 14.583 16.425 1.00 90.06 395 PHE A N 1
ATOM 3166 C CA . PHE A 1 395 ? 3.367 13.633 17.546 1.00 90.06 395 PHE A CA 1
ATOM 3167 C C . PHE A 1 395 ? 3.915 12.240 17.193 1.00 90.06 395 PHE A C 1
ATOM 3169 O O . PHE A 1 395 ? 4.038 11.890 16.017 1.00 90.06 395 PHE A O 1
ATOM 3176 N N . ARG A 1 396 ? 4.224 11.404 18.196 1.00 92.81 396 ARG A N 1
ATOM 3177 C CA . ARG A 1 396 ? 4.557 9.980 17.976 1.00 92.81 396 ARG A CA 1
ATOM 3178 C C . ARG A 1 396 ? 3.276 9.151 17.941 1.00 92.81 396 ARG A C 1
ATOM 3180 O O . ARG A 1 396 ? 2.424 9.294 18.812 1.00 92.81 396 ARG A O 1
ATOM 3187 N N . GLN A 1 397 ? 3.157 8.238 16.982 1.00 91.94 397 GLN A N 1
ATOM 3188 C CA . GLN A 1 397 ? 1.990 7.359 16.838 1.00 91.94 397 GLN A CA 1
ATOM 3189 C C . GLN A 1 397 ? 1.699 6.571 18.133 1.00 91.94 397 GLN A C 1
ATOM 3191 O O . GLN A 1 397 ? 0.545 6.418 18.529 1.00 91.94 397 GLN A O 1
ATOM 3196 N N . SER A 1 398 ? 2.742 6.113 18.834 1.00 93.50 398 SER A N 1
ATOM 3197 C CA . SER A 1 398 ? 2.632 5.408 20.118 1.00 93.50 398 SER A CA 1
ATOM 3198 C C . SER A 1 398 ? 2.083 6.227 21.295 1.00 93.50 398 SER A C 1
ATOM 3200 O O . SER A 1 398 ? 1.526 5.618 22.211 1.00 93.50 398 SER A O 1
ATOM 3202 N N . ASP A 1 399 ? 2.128 7.565 21.255 1.00 94.00 399 ASP A N 1
ATOM 3203 C CA . ASP A 1 399 ? 1.540 8.424 22.298 1.00 94.00 399 ASP A CA 1
ATOM 3204 C C . ASP A 1 399 ? 0.004 8.462 22.247 1.00 94.00 399 ASP A C 1
ATOM 3206 O O . ASP A 1 399 ? -0.634 8.850 23.233 1.00 94.00 399 ASP A O 1
ATOM 3210 N N . VAL A 1 400 ? -0.588 8.046 21.119 1.00 96.62 400 VAL A N 1
ATOM 3211 C CA . VAL A 1 400 ? -2.030 8.049 20.849 1.00 96.62 400 VAL A CA 1
ATOM 3212 C C . VAL A 1 400 ? -2.541 6.597 20.779 1.00 96.62 400 VAL A C 1
ATOM 3214 O O . VAL A 1 400 ? -2.698 6.025 19.696 1.00 96.62 400 VAL A O 1
ATOM 3217 N N . PRO A 1 401 ? -2.832 5.947 21.928 1.00 96.50 401 PRO A N 1
ATOM 3218 C CA . PRO A 1 401 ? -3.247 4.537 21.973 1.00 96.50 401 PRO A CA 1
ATOM 3219 C C . PRO A 1 401 ? -4.583 4.265 21.256 1.00 96.50 401 PRO A C 1
ATOM 3221 O O . PRO A 1 401 ? -4.939 3.115 20.992 1.00 96.50 401 PRO A O 1
ATOM 3224 N N . HIS A 1 402 ? -5.339 5.313 20.939 1.00 97.31 402 HIS A N 1
ATOM 3225 C CA . HIS A 1 402 ? -6.596 5.288 20.192 1.00 97.31 402 HIS A CA 1
ATOM 3226 C C . HIS A 1 402 ? -6.435 4.794 18.756 1.00 97.31 402 HIS A C 1
ATOM 3228 O O . HIS A 1 402 ? -7.342 4.145 18.245 1.00 97.31 402 HIS A O 1
ATOM 3234 N N . ILE A 1 403 ? -5.276 5.034 18.138 1.00 95.50 403 ILE A N 1
ATOM 3235 C CA . ILE A 1 403 ? -4.939 4.541 16.795 1.00 95.50 403 ILE A CA 1
ATOM 3236 C C . ILE A 1 403 ? -4.930 3.005 16.788 1.00 95.50 403 ILE A C 1
ATOM 3238 O O . ILE A 1 403 ? -5.571 2.368 15.952 1.00 95.50 403 ILE A O 1
ATOM 3242 N N . ALA A 1 404 ? -4.279 2.387 17.777 1.00 95.25 404 ALA A N 1
ATOM 3243 C CA . ALA A 1 404 ? -4.253 0.932 17.916 1.00 95.25 404 ALA A CA 1
ATOM 3244 C C . ALA A 1 404 ? -5.648 0.353 18.234 1.00 95.25 404 ALA A C 1
ATOM 3246 O O . ALA A 1 404 ? -6.012 -0.697 17.702 1.00 95.25 404 ALA A O 1
ATOM 3247 N N . GLN A 1 405 ? -6.453 1.054 19.045 1.00 96.62 405 GLN A N 1
ATOM 3248 C CA . GLN A 1 405 ? -7.846 0.671 19.319 1.00 96.62 405 GLN A CA 1
ATOM 3249 C C . GLN A 1 405 ? -8.716 0.718 18.051 1.00 96.62 405 GLN A C 1
ATOM 3251 O O . GLN A 1 405 ? -9.455 -0.228 17.787 1.00 96.62 405 GLN A O 1
ATOM 3256 N N . LEU A 1 406 ? -8.608 1.772 17.234 1.00 96.88 406 LEU A N 1
ATOM 3257 C CA . LEU A 1 406 ? -9.354 1.866 15.978 1.00 96.88 406 LEU A CA 1
ATOM 3258 C C . LEU A 1 406 ? -8.870 0.836 14.945 1.00 96.88 406 LEU A C 1
ATOM 3260 O O . LEU A 1 406 ? -9.693 0.234 14.264 1.00 96.88 406 LEU A O 1
ATOM 3264 N N . SER A 1 407 ? -7.567 0.556 14.874 1.00 96.44 407 SER A N 1
ATOM 3265 C CA . SER A 1 407 ? -7.011 -0.489 13.998 1.00 96.44 407 SER A CA 1
ATOM 3266 C C . SER A 1 407 ? -7.633 -1.869 14.261 1.00 96.44 407 SER A C 1
ATOM 3268 O O . SER A 1 407 ? -7.979 -2.584 13.318 1.00 96.44 407 SER A O 1
ATOM 3270 N N . TRP A 1 408 ? -7.872 -2.216 15.533 1.00 96.31 408 TRP A N 1
ATOM 3271 C CA . TRP A 1 408 ? -8.593 -3.437 15.914 1.00 96.31 408 TRP A CA 1
ATOM 3272 C C . TRP A 1 408 ? -10.042 -3.447 15.403 1.00 96.31 408 TRP A C 1
ATOM 3274 O O . TRP A 1 408 ? -10.469 -4.412 14.769 1.00 96.31 408 TRP A O 1
ATOM 3284 N N . ILE A 1 409 ? -10.776 -2.348 15.612 1.00 96.38 409 ILE A N 1
ATOM 3285 C CA . ILE A 1 409 ? -12.166 -2.178 15.152 1.00 96.38 409 ILE A CA 1
ATOM 3286 C C . ILE A 1 409 ? -12.257 -2.290 13.618 1.00 96.38 409 ILE A C 1
ATOM 3288 O O . ILE A 1 409 ? -13.123 -2.990 13.096 1.00 96.38 409 ILE A O 1
ATOM 3292 N N . LEU A 1 410 ? -11.336 -1.658 12.883 1.00 95.88 410 LEU A N 1
ATOM 3293 C CA . LEU A 1 410 ? -11.252 -1.758 11.420 1.00 95.88 410 LEU A CA 1
ATOM 3294 C C . LEU A 1 410 ? -10.880 -3.175 10.950 1.00 95.88 410 LEU A C 1
ATOM 3296 O O . LEU A 1 410 ? -11.313 -3.601 9.878 1.00 95.88 410 LEU A O 1
ATOM 3300 N N . GLY A 1 411 ? -10.120 -3.924 11.753 1.00 94.56 411 GLY A N 1
ATOM 3301 C CA . GLY A 1 411 ? -9.796 -5.328 11.501 1.00 94.56 411 GLY A CA 1
ATOM 3302 C C . GLY A 1 411 ? -11.016 -6.246 11.492 1.00 94.56 411 GLY A C 1
ATOM 3303 O O . GLY A 1 411 ? -11.087 -7.127 10.637 1.00 94.56 411 GLY A O 1
ATOM 3304 N N . ALA A 1 412 ? -12.011 -5.992 12.349 1.00 93.06 412 ALA A N 1
ATOM 3305 C CA . ALA A 1 412 ? -13.268 -6.748 12.373 1.00 93.06 412 ALA A CA 1
ATOM 3306 C C . ALA A 1 412 ? -14.099 -6.603 11.077 1.00 93.06 412 ALA A C 1
ATOM 3308 O O . ALA A 1 412 ? -14.908 -7.470 10.758 1.00 93.06 412 ALA A O 1
ATOM 3309 N N . LEU A 1 413 ? -13.869 -5.544 10.290 1.00 90.25 413 LEU A N 1
ATOM 3310 C CA . LEU A 1 413 ? -14.526 -5.309 8.994 1.00 90.25 413 LEU A CA 1
ATOM 3311 C C . LEU A 1 413 ? -13.814 -6.000 7.813 1.00 90.25 413 LEU A C 1
ATOM 3313 O O . LEU A 1 413 ? -14.249 -5.901 6.658 1.00 90.25 413 LEU A O 1
ATOM 3317 N N . GLN A 1 414 ? -12.690 -6.676 8.067 1.00 90.75 414 GLN A N 1
ATOM 3318 C CA . GLN A 1 414 ? -11.838 -7.277 7.045 1.00 90.75 414 GLN A CA 1
ATOM 3319 C C . GLN A 1 414 ? -11.638 -8.775 7.260 1.00 90.75 414 GLN A C 1
ATOM 3321 O O . GLN A 1 414 ? -11.951 -9.348 8.294 1.00 90.75 414 GLN A O 1
ATOM 3326 N N . THR A 1 415 ? -11.114 -9.433 6.228 1.00 88.94 415 THR A N 1
ATOM 3327 C CA . THR A 1 415 ? -10.740 -10.848 6.293 1.00 88.94 415 THR A CA 1
ATOM 3328 C C . THR A 1 415 ? -9.287 -11.015 5.888 1.00 88.94 415 THR A C 1
ATOM 3330 O O . THR A 1 415 ? -8.770 -10.272 5.046 1.00 88.94 415 THR A O 1
ATOM 3333 N N . THR A 1 416 ? -8.641 -12.049 6.425 1.00 87.19 416 THR A N 1
ATOM 3334 C CA . THR A 1 416 ? -7.293 -12.474 6.021 1.00 87.19 416 THR A CA 1
ATOM 3335 C C . THR A 1 416 ? -7.188 -12.630 4.501 1.00 87.19 416 THR A C 1
ATOM 3337 O O . THR A 1 416 ? -6.233 -12.154 3.899 1.00 87.19 416 THR A O 1
ATOM 3340 N N . SER A 1 417 ? -8.222 -13.185 3.858 1.00 87.94 417 SER A N 1
ATOM 3341 C CA . SER A 1 417 ? -8.318 -13.328 2.398 1.00 87.94 417 SER A CA 1
ATOM 3342 C C . SER A 1 417 ? -8.341 -12.005 1.624 1.00 87.94 417 SER A C 1
ATOM 3344 O O . SER A 1 417 ? -7.821 -11.963 0.509 1.00 87.94 417 SER A O 1
ATOM 3346 N N . LYS A 1 418 ? -8.941 -10.932 2.162 1.00 86.00 418 LYS A N 1
ATOM 3347 C CA . LYS A 1 418 ? -8.905 -9.599 1.532 1.00 86.00 418 LYS A CA 1
ATOM 3348 C C . LYS A 1 418 ? -7.518 -8.969 1.680 1.00 86.00 418 LYS A C 1
ATOM 3350 O O . LYS A 1 418 ? -6.943 -8.535 0.685 1.00 86.00 418 LYS A O 1
ATOM 3355 N N . LEU A 1 419 ? -6.956 -8.989 2.890 1.00 87.75 419 LEU A N 1
ATOM 3356 C CA . LEU A 1 419 ? -5.642 -8.401 3.183 1.00 87.75 419 LEU A CA 1
ATOM 3357 C C . LEU A 1 419 ? -4.504 -9.130 2.445 1.00 87.75 419 LEU A C 1
ATOM 3359 O O . LEU A 1 419 ? -3.644 -8.488 1.847 1.00 87.75 419 LEU A O 1
ATOM 3363 N N . ALA A 1 420 ? -4.549 -10.464 2.365 1.00 87.06 420 ALA A N 1
ATOM 3364 C CA . ALA A 1 420 ? -3.530 -11.269 1.687 1.00 87.06 420 ALA A CA 1
ATOM 3365 C C . ALA A 1 420 ? -3.493 -11.078 0.155 1.00 87.06 420 ALA A C 1
ATOM 3367 O O . ALA A 1 420 ? -2.531 -11.477 -0.506 1.00 87.06 420 ALA A O 1
ATOM 3368 N N . ARG A 1 421 ? -4.528 -10.464 -0.437 1.00 86.62 421 ARG A N 1
ATOM 3369 C CA . ARG A 1 421 ? -4.563 -10.130 -1.871 1.00 86.62 421 ARG A CA 1
ATOM 3370 C C . ARG A 1 421 ? -3.855 -8.817 -2.203 1.00 86.62 421 ARG A C 1
ATOM 3372 O O . ARG A 1 421 ? -3.560 -8.613 -3.381 1.00 86.62 421 ARG A O 1
ATOM 3379 N N . LEU A 1 422 ? -3.573 -7.961 -1.215 1.00 83.31 422 LEU A N 1
ATOM 3380 C CA . LEU A 1 422 ? -2.935 -6.658 -1.426 1.00 83.31 422 LEU A CA 1
ATOM 3381 C C . LEU A 1 422 ? -1.549 -6.831 -2.085 1.00 83.31 422 LEU A C 1
ATOM 3383 O O . LEU A 1 422 ? -0.723 -7.576 -1.551 1.00 83.31 422 LEU A O 1
ATOM 3387 N N . PRO A 1 423 ? -1.246 -6.141 -3.205 1.00 78.75 423 PRO A N 1
ATOM 3388 C CA . PRO A 1 423 ? 0.029 -6.301 -3.912 1.00 78.75 423 PRO A CA 1
ATOM 3389 C C . PRO A 1 423 ? 1.256 -6.069 -3.025 1.00 78.75 423 PRO A C 1
ATOM 3391 O O . PRO A 1 423 ? 2.208 -6.841 -3.079 1.00 78.75 423 PRO A O 1
ATOM 3394 N N . GLN A 1 424 ? 1.201 -5.077 -2.131 1.00 73.81 424 GLN A N 1
ATOM 3395 C CA . GLN A 1 424 ? 2.299 -4.783 -1.206 1.00 73.81 424 GLN A CA 1
ATOM 3396 C C . GLN A 1 424 ? 2.534 -5.888 -0.166 1.00 73.81 424 GLN A C 1
ATOM 3398 O O . GLN A 1 424 ? 3.668 -6.080 0.268 1.00 73.81 424 GLN A O 1
ATOM 3403 N N . PHE A 1 425 ? 1.494 -6.631 0.230 1.00 84.94 425 PHE A N 1
ATOM 3404 C CA . PHE A 1 425 ? 1.659 -7.807 1.087 1.00 84.94 425 PHE A CA 1
ATOM 3405 C C . PHE A 1 425 ? 2.321 -8.956 0.314 1.00 84.94 425 PHE A C 1
ATOM 3407 O O . PHE A 1 425 ? 3.167 -9.656 0.865 1.00 84.94 425 PHE A O 1
ATOM 3414 N N . LYS A 1 426 ? 1.998 -9.129 -0.974 1.00 84.69 426 LYS A N 1
ATOM 3415 C CA . LYS A 1 426 ? 2.659 -10.111 -1.853 1.00 84.69 426 LYS A CA 1
ATOM 3416 C C . LYS A 1 426 ? 4.141 -9.796 -2.066 1.00 84.69 426 LYS A C 1
ATOM 3418 O O . LYS A 1 426 ? 4.977 -10.639 -1.781 1.00 84.69 426 LYS A O 1
ATOM 3423 N N . GLU A 1 427 ? 4.483 -8.564 -2.428 1.00 81.94 427 GLU A N 1
ATOM 3424 C CA . GLU A 1 427 ? 5.886 -8.169 -2.630 1.00 81.94 427 GLU A CA 1
ATOM 3425 C C . GLU A 1 427 ? 6.720 -8.267 -1.333 1.00 81.94 427 GLU A C 1
ATOM 3427 O O . GLU A 1 427 ? 7.867 -8.716 -1.330 1.00 81.94 427 GLU A O 1
ATOM 3432 N N . LYS A 1 428 ? 6.158 -7.853 -0.188 1.00 77.38 428 LYS A N 1
ATOM 3433 C CA . LYS A 1 428 ? 6.900 -7.857 1.082 1.00 77.38 428 LYS A CA 1
ATOM 3434 C C . LYS A 1 428 ? 7.011 -9.256 1.701 1.00 77.38 428 LYS A C 1
ATOM 3436 O O . LYS A 1 428 ? 8.019 -9.513 2.358 1.00 77.38 428 LYS A O 1
ATOM 3441 N N . GLN A 1 429 ? 6.043 -10.159 1.494 1.00 84.19 429 GLN A N 1
ATOM 3442 C CA . GLN A 1 429 ? 6.110 -11.517 2.057 1.00 84.19 429 GLN A CA 1
ATOM 3443 C C . GLN A 1 429 ? 7.192 -12.388 1.399 1.00 84.19 429 GLN A C 1
ATOM 3445 O O . GLN A 1 429 ? 7.783 -13.220 2.079 1.00 84.19 429 GLN A O 1
ATOM 3450 N N . GLU A 1 430 ? 7.533 -12.151 0.125 1.00 83.06 430 GLU A N 1
ATOM 3451 C CA . GLU A 1 430 ? 8.607 -12.867 -0.594 1.00 83.06 430 GLU A CA 1
ATOM 3452 C C . GLU A 1 430 ? 9.982 -12.751 0.093 1.00 83.06 430 GLU A C 1
ATOM 3454 O O . GLU A 1 430 ? 10.856 -13.603 -0.073 1.00 83.06 430 GLU A O 1
ATOM 3459 N N . ARG A 1 431 ? 10.171 -11.725 0.933 1.00 75.50 431 ARG A N 1
ATOM 3460 C CA . ARG A 1 431 ? 11.384 -11.534 1.744 1.00 75.50 431 ARG A CA 1
ATOM 3461 C C . ARG A 1 431 ? 11.519 -12.584 2.862 1.00 75.50 431 ARG A C 1
ATOM 3463 O O . ARG A 1 431 ? 12.627 -12.821 3.344 1.00 75.50 431 ARG A O 1
ATOM 3470 N N . PHE A 1 432 ? 10.425 -13.244 3.248 1.00 79.00 432 PHE A N 1
ATOM 3471 C CA . PHE A 1 432 ? 10.347 -14.225 4.332 1.00 79.00 432 PHE A CA 1
ATOM 3472 C C . PHE A 1 432 ? 10.391 -15.657 3.775 1.00 79.00 432 PHE A C 1
ATOM 3474 O O . PHE A 1 432 ? 9.386 -16.361 3.714 1.00 79.00 432 PHE A O 1
ATOM 3481 N N . LYS A 1 433 ? 11.597 -16.108 3.400 1.00 62.44 433 LYS A N 1
ATOM 3482 C CA . LYS A 1 433 ? 11.881 -17.375 2.682 1.00 62.44 433 LYS A CA 1
ATOM 3483 C C . LYS A 1 433 ? 11.347 -18.684 3.305 1.00 62.44 433 LYS A C 1
ATOM 3485 O O . LYS A 1 433 ? 11.502 -19.733 2.689 1.00 62.44 433 LYS A O 1
ATOM 3490 N N . LYS A 1 434 ? 10.785 -18.653 4.517 1.00 64.75 434 LYS A N 1
ATOM 3491 C CA . LYS A 1 434 ? 10.233 -19.819 5.233 1.00 64.75 434 LYS A CA 1
ATOM 3492 C C . LYS A 1 434 ? 8.712 -19.782 5.427 1.00 64.75 434 LYS A C 1
ATOM 3494 O O . LYS A 1 434 ? 8.163 -20.726 5.973 1.00 64.75 434 LYS A O 1
ATOM 3499 N N . GLY A 1 435 ? 8.033 -18.708 5.015 1.00 64.88 435 GLY A N 1
ATOM 3500 C CA . GLY A 1 435 ? 6.613 -18.497 5.329 1.00 64.88 435 GLY A CA 1
ATOM 3501 C C . GLY A 1 435 ? 6.348 -17.930 6.732 1.00 64.88 435 GLY A C 1
ATOM 3502 O O . GLY A 1 435 ? 5.203 -17.604 7.031 1.00 64.88 435 GLY A O 1
ATOM 3503 N N . ASP A 1 436 ? 7.392 -17.732 7.550 1.00 78.94 436 ASP A N 1
ATOM 3504 C CA . ASP A 1 436 ? 7.359 -17.054 8.858 1.00 78.94 436 ASP A CA 1
ATOM 3505 C C . ASP A 1 436 ? 7.092 -15.539 8.701 1.00 78.94 436 ASP A C 1
ATOM 3507 O O . ASP A 1 436 ? 7.951 -14.692 8.960 1.00 78.94 436 ASP A O 1
ATOM 3511 N N . ILE A 1 437 ? 5.911 -15.189 8.193 1.00 85.19 437 ILE A N 1
ATOM 3512 C CA . ILE A 1 437 ? 5.510 -13.822 7.858 1.00 85.19 437 ILE A CA 1
ATOM 3513 C C . ILE A 1 437 ? 4.914 -13.149 9.108 1.00 85.19 437 ILE A C 1
ATOM 3515 O O . ILE A 1 437 ? 3.931 -13.653 9.657 1.00 85.19 437 ILE A O 1
ATOM 3519 N N . PRO A 1 438 ? 5.436 -11.993 9.561 1.00 87.38 438 PRO A N 1
ATOM 3520 C CA . PRO A 1 438 ? 4.875 -11.271 10.699 1.00 87.38 438 PRO A CA 1
ATOM 3521 C C . PRO A 1 438 ? 3.412 -10.872 10.466 1.00 87.38 438 PRO A C 1
ATOM 3523 O O . PRO A 1 438 ? 3.085 -10.265 9.448 1.00 87.38 438 PRO A O 1
ATOM 3526 N N . VAL A 1 439 ? 2.534 -11.117 11.446 1.00 90.81 439 VAL A N 1
ATOM 3527 C CA . VAL A 1 439 ? 1.113 -10.709 11.376 1.00 90.81 439 VAL A CA 1
ATOM 3528 C C . VAL A 1 439 ? 0.972 -9.197 11.160 1.00 90.81 439 VAL A C 1
ATOM 3530 O O . VAL A 1 439 ? 0.110 -8.763 10.399 1.00 90.81 439 VAL A O 1
ATOM 3533 N N . GLY A 1 440 ? 1.876 -8.398 11.741 1.00 88.62 440 GLY A N 1
ATOM 3534 C CA . GLY A 1 440 ? 1.941 -6.950 11.525 1.00 88.62 440 GLY A CA 1
ATOM 3535 C C . GLY A 1 440 ? 2.111 -6.549 10.055 1.00 88.62 440 GLY A C 1
ATOM 3536 O O . GLY A 1 440 ? 1.599 -5.511 9.651 1.00 88.62 440 GLY A O 1
ATOM 3537 N N . LEU A 1 441 ? 2.743 -7.380 9.220 1.00 87.75 441 LEU A N 1
ATOM 3538 C CA . LEU A 1 441 ? 2.864 -7.124 7.784 1.00 87.75 441 LEU A CA 1
ATOM 3539 C C . LEU A 1 441 ? 1.532 -7.320 7.038 1.00 87.75 441 LEU A C 1
ATOM 3541 O O . LEU A 1 441 ? 1.303 -6.672 6.019 1.00 87.75 441 LEU A O 1
ATOM 3545 N N . LEU A 1 442 ? 0.647 -8.183 7.541 1.00 91.06 442 LEU A N 1
ATOM 3546 C CA . LEU A 1 442 ? -0.701 -8.364 6.997 1.00 91.06 442 LEU A CA 1
ATOM 3547 C C . LEU A 1 442 ? -1.654 -7.251 7.463 1.00 91.06 442 LEU A C 1
ATOM 3549 O O . LEU A 1 442 ? -2.529 -6.839 6.703 1.00 91.06 442 LEU A O 1
ATOM 3553 N N . THR A 1 443 ? -1.494 -6.768 8.700 1.00 92.81 443 THR A N 1
ATOM 3554 C CA . THR A 1 443 ? -2.437 -5.839 9.345 1.00 92.81 443 THR A CA 1
ATOM 3555 C C . THR A 1 443 ? -2.020 -4.367 9.333 1.00 92.81 443 THR A C 1
ATOM 3557 O O . THR A 1 443 ? -2.883 -3.525 9.575 1.00 92.81 443 THR A O 1
ATOM 3560 N N . TYR A 1 444 ? -0.774 -4.004 8.985 1.00 89.69 444 TYR A N 1
ATOM 3561 C CA . TYR A 1 444 ? -0.369 -2.587 8.896 1.00 89.69 444 TYR A CA 1
ATOM 3562 C C . TYR A 1 444 ? -1.300 -1.707 8.033 1.00 89.69 444 TYR A C 1
ATOM 3564 O O . TYR A 1 444 ? -1.482 -0.551 8.404 1.00 89.69 444 TYR A O 1
ATOM 3572 N N . PRO A 1 445 ? -1.956 -2.178 6.946 1.00 91.06 445 PRO A N 1
ATOM 3573 C CA . PRO A 1 445 ? -2.860 -1.320 6.180 1.00 91.06 445 PRO A CA 1
ATOM 3574 C C . PRO A 1 445 ? -4.118 -0.906 6.969 1.00 91.06 445 PRO A C 1
ATOM 3576 O O . PRO A 1 445 ? -4.687 0.148 6.701 1.00 91.06 445 PRO A O 1
ATOM 3579 N N . LEU A 1 446 ? -4.528 -1.698 7.971 1.00 94.44 446 LEU A N 1
ATOM 3580 C CA . LEU A 1 446 ? -5.591 -1.339 8.921 1.00 94.44 446 LEU A CA 1
ATOM 3581 C C . LEU A 1 446 ? -5.116 -0.248 9.884 1.00 94.44 446 LEU A C 1
ATOM 3583 O O . LEU A 1 446 ? -5.840 0.707 10.148 1.00 94.44 446 LEU A O 1
ATOM 3587 N N . LEU A 1 447 ? -3.874 -0.372 10.364 1.00 94.00 447 LEU A N 1
ATOM 3588 C CA . LEU A 1 447 ? -3.239 0.617 11.230 1.00 94.00 447 LEU A CA 1
ATOM 3589 C C . LEU A 1 447 ? -3.057 1.954 10.499 1.00 94.00 447 LEU A C 1
ATOM 3591 O O . LEU A 1 447 ? -3.377 2.995 11.056 1.00 94.00 447 LEU A O 1
ATOM 3595 N N . GLN A 1 448 ? -2.657 1.912 9.225 1.00 88.81 448 GLN A N 1
ATOM 3596 C CA . GLN A 1 448 ? -2.544 3.091 8.362 1.00 88.81 448 GLN A CA 1
ATOM 3597 C C . GLN A 1 448 ? -3.899 3.771 8.126 1.00 88.81 448 GLN A C 1
ATOM 3599 O O . GLN A 1 448 ? -3.972 4.993 8.033 1.00 88.81 448 GLN A O 1
ATOM 3604 N N . ALA A 1 449 ? -4.984 2.997 8.035 1.00 93.56 449 ALA A N 1
ATOM 3605 C CA . ALA A 1 449 ? -6.321 3.572 7.976 1.00 93.56 449 ALA A CA 1
ATOM 3606 C C . ALA A 1 449 ? -6.729 4.195 9.320 1.00 93.56 449 ALA A C 1
ATOM 3608 O O . ALA A 1 449 ? -7.284 5.291 9.338 1.00 93.56 449 ALA A O 1
ATOM 3609 N N . ALA A 1 450 ? -6.400 3.550 10.442 1.00 95.38 450 ALA A N 1
ATOM 3610 C CA . ALA A 1 450 ? -6.653 4.093 11.772 1.00 95.38 450 ALA A CA 1
ATOM 3611 C C . ALA A 1 450 ? -5.911 5.418 12.024 1.00 95.38 450 ALA A C 1
ATOM 3613 O O . ALA A 1 450 ? -6.526 6.343 12.545 1.00 95.38 450 ALA A O 1
ATOM 3614 N N . ASP A 1 451 ? -4.655 5.554 11.578 1.00 91.31 451 ASP A N 1
ATOM 3615 C CA . ASP A 1 451 ? -3.866 6.797 11.691 1.00 91.31 451 ASP A CA 1
ATOM 3616 C C . ASP A 1 451 ? -4.592 8.031 11.135 1.00 91.31 451 ASP A C 1
ATOM 3618 O O . ASP A 1 451 ? -4.433 9.130 11.654 1.00 91.31 451 ASP A O 1
ATOM 3622 N N . VAL A 1 452 ? -5.391 7.859 10.079 1.00 92.12 452 VAL A N 1
ATOM 3623 C CA . VAL A 1 452 ? -6.135 8.939 9.409 1.00 92.12 452 VAL A CA 1
ATOM 3624 C C . VAL A 1 452 ? -7.543 9.080 9.991 1.00 92.12 452 VAL A C 1
ATOM 3626 O O . VAL A 1 452 ? -8.020 10.189 10.244 1.00 92.12 452 VAL A O 1
ATOM 3629 N N . LEU A 1 453 ? -8.218 7.952 10.226 1.00 94.88 453 LEU A N 1
ATOM 3630 C CA . LEU A 1 453 ? -9.612 7.929 10.661 1.00 94.88 453 LEU A CA 1
ATOM 3631 C C . LEU A 1 453 ? -9.787 8.298 12.142 1.00 94.88 453 LEU A C 1
ATOM 3633 O O . LEU A 1 453 ? -10.780 8.942 12.474 1.00 94.88 453 LEU A O 1
ATOM 3637 N N . THR A 1 454 ? -8.812 8.021 13.018 1.00 95.38 454 THR A N 1
ATOM 3638 C CA . THR A 1 454 ? -8.829 8.464 14.429 1.00 95.38 454 THR A CA 1
ATOM 3639 C C . THR A 1 454 ? -8.983 9.985 14.552 1.00 95.38 454 THR A C 1
ATOM 3641 O O . THR A 1 454 ? -9.624 10.461 15.489 1.00 95.38 454 THR A O 1
ATOM 3644 N N . PHE A 1 455 ? -8.471 10.750 13.586 1.00 92.69 455 PHE A N 1
ATOM 3645 C CA . PHE A 1 455 ? -8.570 12.213 13.547 1.00 92.69 455 PHE A CA 1
ATOM 3646 C C . PHE A 1 455 ? -9.639 12.737 12.578 1.00 92.69 455 PHE A C 1
ATOM 3648 O O . PHE A 1 455 ? -9.739 13.945 12.389 1.00 92.69 455 PHE A O 1
ATOM 3655 N N . LYS A 1 456 ? -10.442 11.849 11.968 1.00 91.81 456 LYS A N 1
ATOM 3656 C CA . LYS A 1 456 ? -11.437 12.181 10.930 1.00 91.81 456 LYS A CA 1
ATOM 3657 C C . LYS A 1 456 ? -10.853 13.055 9.801 1.00 91.81 456 LYS A C 1
ATOM 3659 O O . LYS A 1 456 ? -11.521 13.953 9.292 1.00 91.81 456 LYS A O 1
ATOM 3664 N N . ALA A 1 457 ? -9.596 12.819 9.417 1.00 86.12 457 ALA A N 1
ATOM 3665 C CA . ALA A 1 457 ? -8.907 13.672 8.453 1.00 86.12 457 ALA A CA 1
ATOM 3666 C C . ALA A 1 457 ? -9.566 13.603 7.062 1.00 86.12 457 ALA A C 1
ATOM 3668 O O . ALA A 1 457 ? -9.817 12.525 6.528 1.00 86.12 457 ALA A O 1
ATOM 3669 N N . THR A 1 458 ? -9.835 14.762 6.459 1.00 84.50 458 THR A N 1
ATOM 3670 C CA . THR A 1 458 ? -10.546 14.875 5.170 1.00 84.50 458 THR A CA 1
ATOM 3671 C C . THR A 1 458 ? -9.630 14.738 3.957 1.00 84.50 458 THR A C 1
ATOM 3673 O O . THR A 1 458 ? -10.087 14.368 2.874 1.00 84.50 458 THR A O 1
ATOM 3676 N N . THR A 1 459 ? -8.343 15.043 4.129 1.00 81.19 459 THR A N 1
ATOM 3677 C CA . THR A 1 459 ? -7.349 15.153 3.058 1.00 81.19 459 THR A CA 1
ATOM 3678 C C . THR A 1 459 ? -6.034 14.542 3.524 1.00 81.19 459 THR A C 1
ATOM 3680 O O . THR A 1 459 ? -5.590 14.816 4.636 1.00 81.19 459 THR A O 1
ATOM 3683 N N . VAL A 1 460 ? -5.404 13.720 2.681 1.00 78.31 460 VAL A N 1
ATOM 3684 C CA . VAL A 1 460 ? -4.143 13.036 3.002 1.00 78.31 460 VAL A CA 1
ATOM 3685 C C . VAL A 1 460 ? -3.120 13.290 1.886 1.00 78.31 460 VAL A C 1
ATOM 3687 O O . VAL A 1 460 ? -3.348 12.847 0.754 1.00 78.31 460 VAL A O 1
ATOM 3690 N N . PRO A 1 461 ? -1.998 13.983 2.160 1.00 67.75 461 PRO A N 1
ATOM 3691 C CA . PRO A 1 461 ? -0.926 14.168 1.189 1.00 67.75 461 PRO A CA 1
ATOM 3692 C C . PRO A 1 461 ? -0.096 12.890 1.080 1.00 67.75 461 PRO A C 1
ATOM 3694 O O . PRO A 1 461 ? 0.684 12.555 1.969 1.00 67.75 461 PRO A O 1
ATOM 3697 N N . VAL A 1 462 ? -0.272 12.165 -0.024 1.00 63.81 462 VAL A N 1
ATOM 3698 C CA . VAL A 1 462 ? 0.533 10.986 -0.362 1.00 63.81 462 VAL A CA 1
ATOM 3699 C C . VAL A 1 462 ? 0.802 10.926 -1.862 1.00 63.81 462 VAL A C 1
ATOM 3701 O O . VAL A 1 462 ? -0.065 11.236 -2.682 1.00 63.81 462 VAL A O 1
ATOM 3704 N N . GLY A 1 463 ? 2.003 10.476 -2.229 1.00 56.94 463 GLY A N 1
ATOM 3705 C CA . GLY A 1 463 ? 2.376 10.245 -3.624 1.00 56.94 463 GLY A CA 1
ATOM 3706 C C . GLY A 1 463 ? 1.488 9.212 -4.334 1.00 56.94 463 GLY A C 1
ATOM 3707 O O . GLY A 1 463 ? 0.846 8.368 -3.708 1.00 56.94 463 GLY A O 1
ATOM 3708 N N . GLU A 1 464 ? 1.484 9.257 -5.668 1.00 57.97 464 GLU A N 1
ATOM 3709 C CA . GLU A 1 464 ? 0.670 8.400 -6.551 1.00 57.97 464 GLU A CA 1
ATOM 3710 C C . GLU A 1 464 ? 0.842 6.890 -6.260 1.00 57.97 464 GLU A C 1
ATOM 3712 O O . GLU A 1 464 ? -0.135 6.133 -6.252 1.00 57.97 464 GLU A O 1
ATOM 3717 N N . ASP A 1 465 ? 2.061 6.488 -5.872 1.00 54.19 465 ASP A N 1
ATOM 3718 C CA . ASP A 1 465 ? 2.446 5.144 -5.405 1.00 54.19 465 ASP A CA 1
ATOM 3719 C C . ASP A 1 465 ? 1.575 4.598 -4.242 1.00 54.19 465 ASP A C 1
ATOM 3721 O O . ASP A 1 465 ? 1.534 3.389 -4.009 1.00 54.19 465 ASP A O 1
ATOM 3725 N N . GLN A 1 466 ? 0.893 5.465 -3.480 1.00 60.41 466 GLN A N 1
ATOM 3726 C CA . GLN A 1 466 ? 0.074 5.109 -2.307 1.00 60.41 466 GLN A CA 1
ATOM 3727 C C . GLN A 1 466 ? -1.439 5.064 -2.586 1.00 60.41 466 GLN A C 1
ATOM 3729 O O . GLN A 1 466 ? -2.221 4.763 -1.682 1.00 60.41 466 GLN A O 1
ATOM 3734 N N . SER A 1 467 ? -1.869 5.296 -3.829 1.00 71.38 467 SER A N 1
ATOM 3735 C CA . SER A 1 467 ? -3.283 5.262 -4.248 1.00 71.38 467 SER A CA 1
ATOM 3736 C C . SER A 1 467 ? -4.029 3.981 -3.827 1.00 71.38 467 SER A C 1
ATOM 3738 O O . SER A 1 467 ? -5.190 4.034 -3.425 1.00 71.38 467 SER A O 1
ATOM 3740 N N . GLN A 1 468 ? -3.360 2.820 -3.826 1.00 74.12 468 GLN A N 1
ATOM 3741 C CA . GLN A 1 468 ? -3.940 1.558 -3.338 1.00 74.12 468 GLN A CA 1
ATOM 3742 C C . GLN A 1 468 ? -4.286 1.587 -1.840 1.00 74.12 468 GLN A C 1
ATOM 3744 O O . GLN A 1 468 ? -5.315 1.038 -1.444 1.00 74.12 468 GLN A O 1
ATOM 3749 N N . HIS A 1 469 ? -3.461 2.233 -1.010 1.00 74.44 469 HIS A N 1
ATOM 3750 C CA . HIS A 1 469 ? -3.755 2.402 0.412 1.00 74.44 469 HIS A CA 1
ATOM 3751 C C . HIS A 1 469 ? -4.888 3.407 0.627 1.00 74.44 469 HIS A C 1
ATOM 3753 O O . HIS A 1 469 ? -5.768 3.130 1.432 1.00 74.44 469 HIS A O 1
ATOM 3759 N N . MET A 1 470 ? -4.941 4.502 -0.143 1.00 81.56 470 MET A N 1
ATOM 3760 C CA . MET A 1 470 ? -6.067 5.448 -0.093 1.00 81.56 470 MET A CA 1
ATOM 3761 C C . MET A 1 470 ? -7.399 4.787 -0.473 1.00 81.56 470 MET A C 1
ATOM 3763 O O . MET A 1 470 ? -8.404 5.002 0.201 1.00 81.56 470 MET A O 1
ATOM 3767 N N . ASN A 1 471 ? -7.404 3.908 -1.480 1.00 85.44 471 ASN A N 1
ATOM 3768 C CA . ASN A 1 471 ? -8.587 3.122 -1.846 1.00 85.44 471 ASN A CA 1
ATOM 3769 C C . ASN A 1 471 ? -9.029 2.162 -0.728 1.00 85.44 471 ASN A C 1
ATOM 3771 O O . ASN A 1 471 ? -10.223 2.049 -0.454 1.00 85.44 471 ASN A O 1
ATOM 3775 N N . LEU A 1 472 ? -8.087 1.484 -0.058 1.00 87.25 472 LEU A N 1
ATOM 3776 C CA . LEU A 1 472 ? -8.405 0.634 1.095 1.00 87.25 472 LEU A CA 1
ATOM 3777 C C . LEU A 1 472 ? -8.936 1.459 2.275 1.00 87.25 472 LEU A C 1
ATOM 3779 O O . LEU A 1 472 ? -9.897 1.049 2.917 1.00 87.25 472 LEU A O 1
ATOM 3783 N N . LEU A 1 473 ? -8.335 2.617 2.536 1.00 87.94 473 LEU A N 1
ATOM 3784 C CA . LEU A 1 473 ? -8.685 3.531 3.618 1.00 87.94 473 LEU A CA 1
ATOM 3785 C C . LEU A 1 473 ? -10.095 4.103 3.432 1.00 87.94 473 LEU A C 1
ATOM 3787 O O . LEU A 1 473 ? -10.930 3.971 4.324 1.00 87.94 473 LEU A O 1
ATOM 3791 N N . GLY A 1 474 ? -10.399 4.648 2.252 1.00 91.94 474 GLY A N 1
ATOM 3792 C CA . GLY A 1 474 ? -11.749 5.098 1.907 1.00 91.94 474 GLY A CA 1
ATOM 3793 C C . GLY A 1 474 ? -12.764 3.949 1.907 1.00 91.94 474 GLY A C 1
ATOM 3794 O O . GLY A 1 474 ? -13.886 4.114 2.380 1.00 91.94 474 GLY A O 1
ATOM 3795 N N . GLY A 1 475 ? -12.357 2.755 1.462 1.00 92.25 475 GLY A N 1
ATOM 3796 C CA . GLY A 1 475 ? -13.171 1.541 1.549 1.00 92.25 475 GLY A CA 1
ATOM 3797 C C . GLY A 1 475 ? -13.458 1.093 2.987 1.00 92.25 475 GLY A C 1
ATOM 3798 O O . GLY A 1 475 ? -14.556 0.615 3.258 1.00 92.25 475 GLY A O 1
ATOM 3799 N N . LEU A 1 476 ? -12.510 1.272 3.912 1.00 93.75 476 LEU A N 1
ATOM 3800 C CA . LEU A 1 476 ? -12.665 1.002 5.345 1.00 93.75 476 LEU A CA 1
ATOM 3801 C C . LEU A 1 476 ? -13.567 2.032 6.028 1.00 93.75 476 LEU A C 1
ATOM 3803 O O . LEU A 1 476 ? -14.455 1.632 6.775 1.00 93.75 476 LEU A O 1
ATOM 3807 N N . ALA A 1 477 ? -13.394 3.322 5.727 1.00 94.50 477 ALA A N 1
ATOM 3808 C CA . ALA A 1 477 ? -14.274 4.392 6.199 1.00 94.50 477 ALA A CA 1
ATOM 3809 C C . ALA A 1 477 ? -15.728 4.145 5.764 1.00 94.50 477 ALA A C 1
ATOM 3811 O O . ALA A 1 477 ? -16.630 4.087 6.596 1.00 94.50 477 ALA A O 1
ATOM 3812 N N . TYR A 1 478 ? -15.939 3.879 4.469 1.00 95.31 478 TYR A N 1
ATOM 3813 C CA . TYR A 1 478 ? -17.252 3.539 3.920 1.00 95.31 478 TYR A CA 1
ATOM 3814 C C . TYR A 1 478 ? -17.828 2.253 4.530 1.00 95.31 478 TYR A C 1
ATOM 3816 O O . TYR A 1 478 ? -19.008 2.210 4.872 1.00 95.31 478 TYR A O 1
ATOM 3824 N N . ALA A 1 479 ? -17.014 1.202 4.685 1.00 93.50 479 ALA A N 1
ATOM 3825 C CA . ALA A 1 479 ? -17.460 -0.049 5.289 1.00 93.50 479 ALA A CA 1
ATOM 3826 C C . ALA A 1 479 ? -17.866 0.137 6.756 1.00 93.50 479 ALA A C 1
ATOM 3828 O O . ALA A 1 479 ? -18.880 -0.422 7.159 1.00 93.50 479 ALA A O 1
ATOM 3829 N N . PHE A 1 480 ? -17.129 0.934 7.534 1.00 95.69 480 PHE A N 1
ATOM 3830 C CA . PHE A 1 480 ? -17.484 1.255 8.915 1.00 95.69 480 PHE A CA 1
ATOM 3831 C C . PHE A 1 480 ? -18.810 2.019 8.972 1.00 95.69 480 PHE A C 1
ATOM 3833 O O . PHE A 1 480 ? -19.756 1.535 9.593 1.00 95.69 480 PHE A O 1
ATOM 3840 N N . ASN A 1 481 ? -18.907 3.143 8.253 1.00 95.06 481 ASN A N 1
ATOM 3841 C CA . ASN A 1 481 ? -20.115 3.969 8.181 1.00 95.06 481 ASN A CA 1
ATOM 3842 C C . ASN A 1 481 ? -21.344 3.129 7.787 1.00 95.06 481 ASN A C 1
ATOM 3844 O O . ASN A 1 481 ? -22.378 3.183 8.447 1.00 95.06 481 ASN A O 1
ATOM 3848 N N . LYS A 1 482 ? -21.208 2.260 6.777 1.00 94.06 482 LYS A N 1
ATOM 3849 C CA . LYS A 1 482 ? -22.279 1.359 6.330 1.00 94.06 482 LYS A CA 1
ATOM 3850 C C . LYS A 1 482 ? -22.626 0.249 7.328 1.00 94.06 482 LYS A C 1
ATOM 3852 O O . LYS A 1 482 ? -23.789 -0.125 7.409 1.00 94.06 482 LYS A O 1
ATOM 3857 N N . THR A 1 483 ? -21.645 -0.316 8.033 1.00 92.88 483 THR A N 1
ATOM 3858 C CA . THR A 1 483 ? -21.869 -1.452 8.953 1.00 92.88 483 THR A CA 1
ATOM 3859 C C . THR A 1 483 ? -22.590 -1.012 10.223 1.00 92.88 483 THR A C 1
ATOM 3861 O O . THR A 1 483 ? -23.433 -1.751 10.717 1.00 92.88 483 THR A O 1
ATOM 3864 N N . TYR A 1 484 ? -22.293 0.193 10.716 1.00 90.50 484 TYR A N 1
ATOM 3865 C CA . TYR A 1 484 ? -22.892 0.754 11.931 1.00 90.50 484 TYR A CA 1
ATOM 3866 C C . TYR A 1 484 ? -23.924 1.867 11.649 1.00 90.50 484 TYR A C 1
ATOM 3868 O O . TYR A 1 484 ? -24.189 2.688 12.522 1.00 90.50 484 TYR A O 1
ATOM 3876 N N . ASN A 1 485 ? -24.463 1.926 10.422 1.00 93.44 485 ASN A N 1
ATOM 3877 C CA . ASN A 1 485 ? -25.447 2.913 9.943 1.00 93.44 485 ASN A CA 1
ATOM 3878 C C . ASN A 1 485 ? -25.175 4.365 10.407 1.00 93.44 485 ASN A C 1
ATOM 3880 O O . ASN A 1 485 ? -26.018 5.018 11.019 1.00 93.44 485 ASN A O 1
ATOM 3884 N N . THR A 1 486 ? -23.963 4.860 10.153 1.00 92.94 486 THR A N 1
ATOM 3885 C CA . THR A 1 486 ? -23.468 6.149 10.657 1.00 92.94 486 THR A CA 1
ATOM 3886 C C . THR A 1 486 ? -22.710 6.938 9.585 1.00 92.94 486 THR A C 1
ATOM 3888 O O . THR A 1 486 ? -22.361 6.386 8.546 1.00 92.94 486 THR A O 1
ATOM 3891 N N . ASP A 1 487 ? -22.383 8.203 9.862 1.00 92.75 487 ASP A N 1
ATOM 3892 C CA . ASP A 1 487 ? -21.500 9.035 9.025 1.00 92.75 487 ASP A CA 1
ATOM 3893 C C . ASP A 1 487 ? -20.320 9.628 9.826 1.00 92.75 487 ASP A C 1
ATOM 3895 O O . ASP A 1 487 ? -19.917 10.776 9.657 1.00 92.75 487 ASP A O 1
ATOM 3899 N N . ILE A 1 488 ? -19.773 8.842 10.764 1.00 92.31 488 ILE A N 1
ATOM 3900 C CA . ILE A 1 488 ? -18.669 9.266 11.646 1.00 92.31 488 ILE A CA 1
ATOM 3901 C C . ILE A 1 488 ? -17.386 9.586 10.878 1.00 92.31 488 ILE A C 1
ATOM 3903 O O . ILE A 1 488 ? -16.678 10.527 11.254 1.00 92.31 488 ILE A O 1
ATOM 3907 N N . PHE A 1 489 ? -17.047 8.787 9.862 1.00 94.88 489 PHE A N 1
ATOM 3908 C CA . PHE A 1 489 ? -15.801 8.945 9.118 1.00 94.88 489 PHE A CA 1
ATOM 3909 C C . PHE A 1 489 ? -16.027 9.645 7.775 1.00 94.88 489 PHE A C 1
ATOM 3911 O O . PHE A 1 489 ? -16.691 9.069 6.911 1.00 94.88 489 PHE A O 1
ATOM 3918 N N . PRO A 1 490 ? -15.417 10.820 7.526 1.00 92.12 490 PRO A N 1
ATOM 3919 C CA . PRO A 1 490 ? -15.347 11.349 6.173 1.00 92.12 490 PRO A CA 1
ATOM 3920 C C . PRO A 1 490 ? -14.501 10.411 5.305 1.00 92.12 490 PRO A C 1
ATOM 3922 O O . PRO A 1 490 ? -13.531 9.822 5.781 1.00 92.12 490 PRO A O 1
ATOM 3925 N N . ILE A 1 491 ? -14.839 10.289 4.019 1.00 92.81 491 ILE A N 1
ATOM 3926 C CA . ILE A 1 491 ? -14.038 9.524 3.053 1.00 92.81 491 ILE A CA 1
ATOM 3927 C C . ILE A 1 491 ? -12.823 10.375 2.639 1.00 92.81 491 ILE A C 1
ATOM 3929 O O . ILE A 1 491 ? -13.018 11.372 1.934 1.00 92.81 491 ILE A O 1
ATOM 3933 N N . PRO A 1 492 ? -11.581 10.035 3.043 1.00 82.94 492 PRO A N 1
ATOM 3934 C CA . PRO A 1 492 ? -10.468 10.967 2.891 1.00 82.94 492 PRO A CA 1
ATOM 3935 C C . PRO A 1 492 ? -9.978 11.040 1.447 1.00 82.94 492 PRO A C 1
ATOM 3937 O O . PRO A 1 492 ? -9.792 10.019 0.778 1.00 82.94 492 PRO A O 1
ATOM 3940 N N . LYS A 1 493 ? -9.748 12.259 0.961 1.00 84.62 493 LYS A N 1
ATOM 3941 C CA . LYS A 1 493 ? -9.280 12.525 -0.402 1.00 84.62 493 LYS A CA 1
ATOM 3942 C C . LYS A 1 493 ? -7.754 12.515 -0.455 1.00 84.62 493 LYS A C 1
ATOM 3944 O O . LYS A 1 493 ? -7.088 13.035 0.438 1.00 84.62 493 LYS A O 1
ATOM 3949 N N . GLN A 1 494 ? -7.195 11.944 -1.517 1.00 77.50 494 GLN A N 1
ATOM 3950 C CA . GLN A 1 494 ? -5.763 12.042 -1.785 1.00 77.50 494 GLN A CA 1
ATOM 3951 C C . GLN A 1 494 ? -5.434 13.453 -2.289 1.00 77.50 494 GLN A C 1
ATOM 3953 O O . GLN A 1 494 ? -6.001 13.892 -3.289 1.00 77.50 494 GLN A O 1
ATOM 3958 N N . LEU A 1 495 ? -4.503 14.139 -1.625 1.00 69.56 495 LEU A N 1
ATOM 3959 C CA . LEU A 1 495 ? -3.878 15.341 -2.171 1.00 69.56 495 LEU A CA 1
ATOM 3960 C C . LEU A 1 495 ? -2.687 14.905 -3.028 1.00 69.56 495 LEU A C 1
ATOM 3962 O O . LEU A 1 495 ? -1.620 14.569 -2.513 1.00 69.56 495 LEU A O 1
ATOM 3966 N N . THR A 1 496 ? -2.912 14.834 -4.338 1.00 59.66 496 THR A N 1
ATOM 3967 C CA . THR A 1 496 ? -1.890 14.453 -5.319 1.00 59.66 496 THR A CA 1
ATOM 3968 C C . THR A 1 496 ? -1.100 15.683 -5.758 1.00 59.66 496 THR A C 1
ATOM 3970 O O . THR A 1 496 ? -1.665 16.750 -5.986 1.00 59.66 496 THR A O 1
ATOM 3973 N N . ARG A 1 497 ? 0.218 15.525 -5.884 1.00 57.16 497 ARG A N 1
ATOM 3974 C CA . ARG A 1 497 ? 1.150 16.581 -6.303 1.00 57.16 497 ARG A CA 1
ATOM 3975 C C . ARG A 1 497 ? 1.086 16.790 -7.819 1.00 57.16 497 ARG A C 1
ATOM 3977 O O . ARG A 1 497 ? 0.842 15.841 -8.566 1.00 57.16 497 ARG A O 1
ATOM 3984 N N . GLU A 1 498 ? 1.423 17.991 -8.279 1.00 49.28 498 GLU A N 1
ATOM 3985 C CA . GLU A 1 498 ? 1.883 18.171 -9.660 1.00 49.28 498 GLU A CA 1
ATOM 3986 C C . GLU A 1 498 ? 3.209 17.409 -9.876 1.00 49.28 498 GLU A C 1
ATOM 3988 O O . GLU A 1 498 ? 3.928 17.083 -8.923 1.00 49.28 498 GLU A O 1
ATOM 3993 N N . LYS A 1 499 ? 3.511 17.033 -11.125 1.00 46.03 499 LYS A N 1
ATOM 3994 C CA . LYS A 1 499 ? 4.564 16.051 -11.445 1.00 46.03 499 LYS A CA 1
ATOM 3995 C C . LYS A 1 499 ? 5.989 16.585 -11.230 1.00 46.03 499 LYS A C 1
ATOM 3997 O O . LYS A 1 499 ? 6.659 16.972 -12.185 1.00 46.03 499 LYS A O 1
ATOM 4002 N N . ASN A 1 500 ? 6.503 16.475 -10.008 1.00 50.16 500 ASN A N 1
ATOM 4003 C CA . ASN A 1 500 ? 7.945 16.545 -9.759 1.00 50.16 500 ASN A CA 1
ATOM 4004 C C . ASN A 1 500 ? 8.694 15.384 -10.440 1.00 50.16 500 ASN A C 1
ATOM 4006 O O . ASN A 1 500 ? 8.160 14.285 -10.626 1.00 50.16 500 ASN A O 1
ATOM 4010 N N . ALA A 1 501 ? 9.961 15.617 -10.793 1.00 51.50 501 ALA A N 1
ATOM 4011 C CA . ALA A 1 501 ? 10.808 14.615 -11.430 1.00 51.50 501 ALA A CA 1
ATOM 4012 C C . ALA A 1 501 ? 11.038 13.396 -10.514 1.00 51.50 501 ALA A C 1
ATOM 4014 O O . ALA A 1 501 ? 11.420 13.525 -9.354 1.00 51.50 501 ALA A O 1
ATOM 4015 N N . ARG A 1 502 ? 10.842 12.183 -11.048 1.00 62.88 502 ARG A N 1
ATOM 4016 C CA . ARG A 1 502 ? 11.030 10.921 -10.313 1.00 62.88 502 ARG A CA 1
ATOM 4017 C C . ARG A 1 502 ? 12.516 10.687 -10.006 1.00 62.88 502 ARG A C 1
ATOM 4019 O O . ARG A 1 502 ? 13.228 10.120 -10.834 1.00 62.88 502 ARG A O 1
ATOM 4026 N N . ILE A 1 503 ? 12.958 11.068 -8.806 1.00 71.50 503 ILE A N 1
ATOM 4027 C CA . ILE A 1 503 ? 14.346 10.900 -8.344 1.00 71.50 503 ILE A CA 1
ATOM 4028 C C . ILE A 1 503 ? 14.718 9.404 -8.274 1.00 71.50 503 ILE A C 1
ATOM 4030 O O . ILE A 1 503 ? 14.151 8.625 -7.493 1.00 71.50 503 ILE A O 1
ATOM 4034 N N . ARG A 1 504 ? 15.694 8.988 -9.089 1.00 82.56 504 ARG A N 1
ATOM 4035 C CA . ARG A 1 504 ? 16.203 7.606 -9.145 1.00 82.56 504 ARG A CA 1
ATOM 4036 C C . ARG A 1 504 ? 17.490 7.440 -8.347 1.00 82.56 504 ARG A C 1
ATOM 4038 O O . ARG A 1 504 ? 18.117 8.410 -7.921 1.00 82.56 504 ARG A O 1
ATOM 4045 N N . SER A 1 505 ? 17.877 6.187 -8.124 1.00 85.38 505 SER A N 1
ATOM 4046 C CA . SER A 1 505 ? 19.117 5.850 -7.431 1.00 85.38 505 SER A CA 1
ATOM 4047 C C . SER A 1 505 ? 20.352 6.425 -8.135 1.00 85.38 505 SER A C 1
ATOM 4049 O O . SER A 1 505 ? 20.460 6.376 -9.357 1.00 85.38 505 SER A O 1
ATOM 4051 N N . LEU A 1 506 ? 21.340 6.863 -7.345 1.00 87.00 506 LEU A N 1
ATOM 4052 C CA . LEU A 1 506 ? 22.667 7.252 -7.843 1.00 87.00 506 LEU A CA 1
ATOM 4053 C C . LEU A 1 506 ? 23.482 6.074 -8.409 1.00 87.00 506 LEU A C 1
ATOM 4055 O O . LEU A 1 506 ? 24.539 6.293 -8.993 1.00 87.00 506 LEU A O 1
ATOM 4059 N N . ARG A 1 507 ? 23.047 4.826 -8.198 1.00 88.25 507 ARG A N 1
ATOM 4060 C CA . ARG A 1 507 ? 23.765 3.609 -8.621 1.00 88.25 507 ARG A CA 1
ATOM 4061 C C . ARG A 1 507 ? 22.992 2.711 -9.570 1.00 88.25 507 ARG A C 1
ATOM 4063 O O . ARG A 1 507 ? 23.615 1.918 -10.258 1.00 88.25 507 ARG A O 1
ATOM 4070 N N . GLU A 1 508 ? 21.669 2.822 -9.570 1.00 85.81 508 GLU A N 1
ATOM 4071 C CA . GLU A 1 508 ? 20.766 2.008 -10.384 1.00 85.81 508 GLU A CA 1
ATOM 4072 C C . GLU A 1 508 ? 19.661 2.929 -10.952 1.00 85.81 508 GLU A C 1
ATOM 4074 O O . GLU A 1 508 ? 18.551 2.934 -10.419 1.00 85.81 508 GLU A O 1
ATOM 4079 N N . PRO A 1 509 ? 19.944 3.764 -11.977 1.00 82.75 509 PRO A N 1
ATOM 4080 C CA . PRO A 1 509 ? 19.045 4.817 -12.473 1.00 82.75 509 PRO A CA 1
ATOM 4081 C C . PRO A 1 509 ? 17.675 4.336 -12.968 1.00 82.75 509 PRO A C 1
ATOM 4083 O O . PRO A 1 509 ? 16.735 5.120 -13.047 1.00 82.75 509 PRO A O 1
ATOM 4086 N N . GLU A 1 510 ? 17.523 3.050 -13.271 1.00 81.44 510 GLU A N 1
ATOM 4087 C CA . GLU A 1 510 ? 16.227 2.431 -13.578 1.00 81.44 510 GLU A CA 1
ATOM 4088 C C . GLU A 1 510 ? 15.301 2.357 -12.349 1.00 81.44 510 GLU A C 1
ATOM 4090 O O . GLU A 1 510 ? 14.075 2.342 -12.474 1.00 81.44 510 GLU A O 1
ATOM 4095 N N . LYS A 1 511 ? 15.869 2.337 -11.135 1.00 77.75 511 LYS A N 1
ATOM 4096 C CA . LYS A 1 511 ? 15.147 2.144 -9.873 1.00 77.75 511 LYS A CA 1
ATOM 4097 C C . LYS A 1 511 ? 14.943 3.467 -9.135 1.00 77.75 511 LYS A C 1
ATOM 4099 O O . LYS A 1 511 ? 15.852 4.289 -9.009 1.00 77.75 511 LYS A O 1
ATOM 4104 N N . LYS A 1 512 ? 13.744 3.650 -8.564 1.00 73.06 512 LYS A N 1
ATOM 4105 C CA . LYS A 1 512 ? 13.447 4.759 -7.636 1.00 73.06 512 LYS A CA 1
ATOM 4106 C C . LYS A 1 512 ? 14.436 4.710 -6.465 1.00 73.06 512 LYS A C 1
ATOM 4108 O O . LYS A 1 512 ? 14.703 3.633 -5.929 1.00 73.06 512 LYS A O 1
ATOM 4113 N N . MET A 1 513 ? 14.960 5.860 -6.046 1.00 71.62 513 MET A N 1
ATOM 4114 C CA . MET A 1 513 ? 15.798 5.913 -4.848 1.00 71.62 513 MET A CA 1
ATOM 4115 C C . MET A 1 513 ? 14.961 5.518 -3.612 1.00 71.62 513 MET A C 1
ATOM 4117 O O . MET A 1 513 ? 13.811 5.926 -3.454 1.00 71.62 513 MET A O 1
ATOM 4121 N N . SER A 1 514 ? 15.527 4.680 -2.742 1.00 63.47 514 SER A N 1
ATOM 4122 C CA . SER A 1 514 ? 14.796 3.978 -1.677 1.00 63.47 514 SER A CA 1
ATOM 4123 C C . SER A 1 514 ? 15.505 4.088 -0.329 1.00 63.47 514 SER A C 1
ATOM 4125 O O . SER A 1 514 ? 16.727 4.228 -0.266 1.00 63.47 514 SER A O 1
ATOM 4127 N N . LYS A 1 515 ? 14.727 4.033 0.761 1.00 55.28 515 LYS A N 1
ATOM 4128 C CA . LYS A 1 515 ? 15.243 4.012 2.141 1.00 55.28 515 LYS A CA 1
ATOM 4129 C C . LYS A 1 515 ? 15.827 2.644 2.524 1.00 55.28 515 LYS A C 1
ATOM 4131 O O . LYS A 1 515 ? 16.652 2.571 3.427 1.00 55.28 515 LYS A O 1
ATOM 4136 N N . SER A 1 516 ? 15.398 1.564 1.857 1.00 52.97 516 SER A N 1
ATOM 4137 C CA . SER A 1 516 ? 15.698 0.173 2.256 1.00 52.97 516 SER A CA 1
ATOM 4138 C C . SER A 1 516 ? 16.274 -0.726 1.155 1.00 52.97 516 SER A C 1
ATOM 4140 O O . SER A 1 516 ? 16.709 -1.834 1.460 1.00 52.97 516 SER A O 1
ATOM 4142 N N . SER A 1 517 ? 16.310 -0.278 -0.104 1.00 51.69 517 SER A N 1
ATOM 4143 C CA . SER A 1 517 ? 16.935 -1.009 -1.216 1.00 51.69 517 SER A CA 1
ATOM 4144 C C . SER A 1 517 ? 18.094 -0.214 -1.822 1.00 51.69 517 SER A C 1
ATOM 4146 O O . SER A 1 517 ? 18.028 1.010 -1.932 1.00 51.69 517 SER A O 1
ATOM 4148 N N . GLY A 1 518 ? 19.161 -0.929 -2.192 1.00 59.94 518 GLY A N 1
ATOM 4149 C CA . GLY A 1 518 ? 20.450 -0.352 -2.579 1.00 59.94 518 GLY A CA 1
ATOM 4150 C C . GLY A 1 518 ? 21.368 -0.069 -1.379 1.00 59.94 518 GLY A C 1
ATOM 4151 O O . GLY A 1 518 ? 20.919 0.213 -0.265 1.00 59.94 518 GLY A O 1
ATOM 4152 N N . GLY A 1 519 ? 22.686 -0.146 -1.594 1.00 73.50 519 GLY A N 1
ATOM 4153 C CA . GLY A 1 519 ? 23.682 0.191 -0.565 1.00 73.50 519 GLY A CA 1
ATOM 4154 C C . GLY A 1 519 ? 23.692 1.692 -0.216 1.00 73.50 519 GLY A C 1
ATOM 4155 O O . GLY A 1 519 ? 23.105 2.485 -0.950 1.00 73.50 519 GLY A O 1
ATOM 4156 N N . PRO A 1 520 ? 24.390 2.142 0.846 1.00 77.50 520 PRO A N 1
ATOM 4157 C CA . PRO A 1 520 ? 24.382 3.553 1.270 1.00 77.50 520 PRO A CA 1
ATOM 4158 C C . PRO A 1 520 ? 24.789 4.564 0.183 1.00 77.50 520 PRO A C 1
ATOM 4160 O O . PRO A 1 520 ? 24.289 5.681 0.166 1.00 77.50 520 PRO A O 1
ATOM 4163 N N . ARG A 1 521 ? 25.634 4.160 -0.778 1.00 84.50 521 ARG A N 1
ATOM 4164 C CA . ARG A 1 521 ? 26.042 4.977 -1.942 1.00 84.50 521 ARG A CA 1
ATOM 4165 C C . ARG A 1 521 ? 24.968 5.140 -3.031 1.00 84.50 521 ARG A C 1
ATOM 4167 O O . ARG A 1 521 ? 25.212 5.813 -4.022 1.00 84.50 521 ARG A O 1
ATOM 4174 N N . SER A 1 522 ? 23.806 4.506 -2.887 1.00 83.19 522 SER A N 1
ATOM 4175 C CA . SER A 1 522 ? 22.688 4.579 -3.844 1.00 83.19 522 SER A CA 1
ATOM 4176 C C . SER A 1 522 ? 21.786 5.808 -3.645 1.00 83.19 522 SER A C 1
ATOM 4178 O O . SER A 1 522 ? 20.907 6.055 -4.477 1.00 83.19 522 SER A O 1
ATOM 4180 N N . ARG A 1 523 ? 21.985 6.549 -2.543 1.00 82.81 523 ARG A N 1
ATOM 4181 C CA . ARG A 1 523 ? 21.108 7.609 -2.028 1.00 82.81 523 ARG A CA 1
ATOM 4182 C C . ARG A 1 523 ? 21.893 8.670 -1.251 1.00 82.81 523 ARG A C 1
ATOM 4184 O O . ARG A 1 523 ? 22.904 8.351 -0.631 1.00 82.81 523 ARG A O 1
ATOM 4191 N N . ILE A 1 524 ? 21.365 9.889 -1.212 1.00 83.25 524 ILE A N 1
ATOM 4192 C CA . ILE A 1 524 ? 21.830 10.970 -0.329 1.00 83.25 524 ILE A CA 1
ATOM 4193 C C . ILE A 1 524 ? 20.893 11.024 0.882 1.00 83.25 524 ILE A C 1
ATOM 4195 O O . ILE A 1 524 ? 19.674 10.917 0.717 1.00 83.25 524 ILE A O 1
ATOM 4199 N N . GLU A 1 525 ? 21.452 11.149 2.080 1.00 80.25 525 GLU A N 1
ATOM 4200 C CA . GLU A 1 525 ? 20.736 11.295 3.351 1.00 80.25 525 GLU A CA 1
ATOM 4201 C C . GLU A 1 525 ? 20.806 12.761 3.805 1.00 80.25 525 GLU A C 1
ATOM 4203 O O . GLU A 1 525 ? 21.794 13.441 3.545 1.00 80.25 525 GLU A O 1
ATOM 4208 N N . ILE A 1 526 ? 19.755 13.278 4.456 1.00 77.50 526 ILE A N 1
ATOM 4209 C CA . ILE A 1 526 ? 19.696 14.698 4.882 1.00 77.50 526 ILE A CA 1
ATOM 4210 C C . ILE A 1 526 ? 20.851 15.033 5.840 1.00 77.50 526 ILE A C 1
ATOM 4212 O O . ILE A 1 526 ? 21.390 16.134 5.823 1.00 77.50 526 ILE A O 1
ATOM 4216 N N . THR A 1 527 ? 21.238 14.049 6.649 1.00 79.00 527 THR A N 1
ATOM 4217 C CA . THR A 1 527 ? 22.297 14.116 7.657 1.00 79.00 527 THR A CA 1
ATOM 4218 C C . THR A 1 527 ? 23.672 13.700 7.120 1.00 79.00 527 THR A C 1
ATOM 4220 O O . THR A 1 527 ? 24.588 13.507 7.916 1.00 79.00 527 THR A O 1
ATOM 4223 N N . ASP A 1 528 ? 23.844 13.497 5.806 1.00 84.75 528 ASP A N 1
ATOM 4224 C CA . ASP A 1 528 ? 25.177 13.248 5.243 1.00 84.75 528 ASP A CA 1
ATOM 4225 C C . ASP A 1 528 ? 26.070 14.489 5.458 1.00 84.75 528 ASP A C 1
ATOM 4227 O O . ASP A 1 528 ? 25.660 15.630 5.209 1.00 84.75 528 ASP A O 1
ATOM 4231 N N . SER A 1 529 ? 27.320 14.275 5.876 1.00 89.94 529 SER A N 1
ATOM 4232 C CA . SER A 1 529 ? 28.328 15.339 5.873 1.00 89.94 529 SER A CA 1
ATOM 4233 C C . SER A 1 529 ? 28.687 15.742 4.440 1.00 89.94 529 SER A C 1
ATOM 4235 O O . SER A 1 529 ? 28.475 14.977 3.492 1.00 89.94 529 SER A O 1
ATOM 4237 N N . ARG A 1 530 ? 29.287 16.928 4.280 1.00 92.94 530 ARG A N 1
ATOM 4238 C CA . ARG A 1 530 ? 29.776 17.426 2.987 1.00 92.94 530 ARG A CA 1
ATOM 4239 C C . ARG A 1 530 ? 30.621 16.379 2.255 1.00 92.94 530 ARG A C 1
ATOM 4241 O O . ARG A 1 530 ? 30.318 16.044 1.114 1.00 92.94 530 ARG A O 1
ATOM 4248 N N . ASP A 1 531 ? 31.605 15.783 2.923 1.00 93.69 531 ASP A N 1
ATOM 4249 C CA . ASP A 1 531 ? 32.497 14.789 2.308 1.00 93.69 531 ASP A CA 1
ATOM 4250 C C . ASP A 1 531 ? 31.745 13.540 1.824 1.00 93.69 531 ASP A C 1
ATOM 4252 O O . ASP A 1 531 ? 32.047 12.993 0.763 1.00 93.69 531 ASP A O 1
ATOM 4256 N N . VAL A 1 532 ? 30.717 13.107 2.564 1.00 92.62 532 VAL A N 1
ATOM 4257 C CA . VAL A 1 532 ? 29.875 11.963 2.187 1.00 92.62 532 VAL A CA 1
ATOM 4258 C C . VAL A 1 532 ? 28.969 12.304 1.001 1.00 92.62 532 VAL A C 1
ATOM 4260 O O . VAL A 1 532 ? 28.815 11.471 0.105 1.00 92.62 532 VAL A O 1
ATOM 4263 N N . ILE A 1 533 ? 28.411 13.520 0.944 1.00 90.81 533 ILE A N 1
ATOM 4264 C CA . ILE A 1 533 ? 27.660 14.022 -0.220 1.00 90.81 533 ILE A CA 1
ATOM 4265 C C . ILE A 1 533 ? 28.563 14.023 -1.460 1.00 90.81 533 ILE A C 1
ATOM 4267 O O . ILE A 1 533 ? 28.184 13.481 -2.501 1.00 90.81 533 ILE A O 1
ATOM 4271 N N . PHE A 1 534 ? 29.779 14.561 -1.340 1.00 94.56 534 PHE A N 1
ATOM 4272 C CA . PHE A 1 534 ? 30.752 14.610 -2.431 1.00 94.56 534 PHE A CA 1
ATOM 4273 C C . PHE A 1 534 ? 31.181 13.199 -2.883 1.00 94.56 534 PHE A C 1
ATOM 4275 O O . PHE A 1 534 ? 31.127 12.927 -4.084 1.00 94.56 534 PHE A O 1
ATOM 4282 N N . ASP A 1 535 ? 31.495 12.264 -1.970 1.00 93.88 535 ASP A N 1
ATOM 4283 C CA . ASP A 1 535 ? 31.809 10.857 -2.306 1.00 93.88 535 ASP A CA 1
ATOM 4284 C C . ASP A 1 535 ? 30.672 10.191 -3.093 1.00 93.88 535 ASP A C 1
ATOM 4286 O O . ASP A 1 535 ? 30.899 9.522 -4.107 1.00 93.88 535 ASP A O 1
ATOM 4290 N N . LYS A 1 536 ? 29.429 10.386 -2.635 1.00 93.06 536 LYS A N 1
ATOM 4291 C CA . LYS A 1 536 ? 28.229 9.802 -3.243 1.00 93.06 536 LYS A CA 1
ATOM 4292 C C . LYS A 1 536 ? 27.957 10.373 -4.634 1.00 93.06 536 LYS A C 1
ATOM 4294 O O . LYS A 1 536 ? 27.690 9.591 -5.546 1.00 93.06 536 LYS A O 1
ATOM 4299 N N . CYS A 1 537 ? 28.059 11.690 -4.811 1.00 92.56 537 CYS A N 1
ATOM 4300 C CA . CYS A 1 537 ? 27.849 12.355 -6.098 1.00 92.56 537 CYS A CA 1
ATOM 4301 C C . CYS A 1 537 ? 28.952 12.016 -7.110 1.00 92.56 537 CYS A C 1
ATOM 4303 O O . CYS A 1 537 ? 28.640 11.607 -8.227 1.00 92.56 537 CYS A O 1
ATOM 4305 N N . GLN A 1 538 ? 30.233 12.086 -6.725 1.00 91.00 538 GLN A N 1
ATOM 4306 C CA . GLN A 1 538 ? 31.355 11.711 -7.601 1.00 91.00 538 GLN A CA 1
ATOM 4307 C C . GLN A 1 538 ? 31.258 10.248 -8.058 1.00 91.00 538 GLN A C 1
ATOM 4309 O O . GLN A 1 538 ? 31.471 9.932 -9.232 1.00 91.00 538 GLN A O 1
ATOM 4314 N N . LYS A 1 539 ? 30.873 9.349 -7.144 1.00 91.19 539 LYS A N 1
ATOM 4315 C CA . LYS A 1 539 ? 30.719 7.916 -7.418 1.00 91.19 539 LYS A CA 1
ATOM 4316 C C . LYS A 1 539 ? 29.324 7.525 -7.921 1.00 91.19 539 LYS A C 1
ATOM 4318 O O . LYS A 1 539 ? 29.026 6.327 -7.956 1.00 91.19 539 LYS A O 1
ATOM 4323 N N . ALA A 1 540 ? 28.476 8.482 -8.301 1.00 91.06 540 ALA A N 1
ATOM 4324 C CA . ALA A 1 540 ? 27.221 8.195 -8.987 1.00 91.06 540 ALA A CA 1
ATOM 4325 C C . ALA A 1 540 ? 27.491 7.607 -10.382 1.00 91.06 540 ALA A C 1
ATOM 4327 O O . ALA A 1 540 ? 28.504 7.925 -11.016 1.00 91.06 540 ALA A O 1
ATOM 4328 N N . GLN A 1 541 ? 26.591 6.749 -10.866 1.00 90.00 541 GLN A N 1
ATOM 4329 C CA . GLN A 1 541 ? 26.682 6.187 -12.210 1.00 90.00 541 GLN A CA 1
ATOM 4330 C C . GLN A 1 541 ? 26.539 7.302 -13.255 1.00 90.00 541 GLN A C 1
ATOM 4332 O O . GLN A 1 541 ? 25.663 8.157 -13.162 1.00 90.00 541 GLN A O 1
ATOM 4337 N N . SER A 1 542 ? 27.413 7.275 -14.253 1.00 86.81 542 SER A N 1
ATOM 4338 C CA . SER A 1 542 ? 27.364 8.101 -15.457 1.00 86.81 542 SER A CA 1
ATOM 4339 C C . SER A 1 542 ? 27.998 7.318 -16.602 1.00 86.81 542 SER A C 1
ATOM 4341 O O . SER A 1 542 ? 28.658 6.304 -16.370 1.00 86.81 542 SER A O 1
ATOM 4343 N N . ASP A 1 543 ? 27.828 7.806 -17.822 1.00 83.94 543 ASP A N 1
ATOM 4344 C CA . ASP A 1 543 ? 28.671 7.413 -18.948 1.00 83.94 543 ASP A CA 1
ATOM 4345 C C . ASP A 1 543 ? 30.003 8.197 -18.961 1.00 83.94 543 ASP A C 1
ATOM 4347 O O . ASP A 1 543 ? 30.240 9.086 -18.130 1.00 83.94 543 ASP A O 1
ATOM 4351 N N . ASN A 1 544 ? 30.857 7.849 -19.929 1.00 75.38 544 ASN A N 1
ATOM 4352 C CA . ASN A 1 544 ? 32.137 8.498 -20.218 1.00 75.38 544 ASN A CA 1
ATOM 4353 C C . ASN A 1 544 ? 32.062 9.409 -21.465 1.00 75.38 544 ASN A C 1
ATOM 4355 O O . ASN A 1 544 ? 33.092 9.701 -22.066 1.00 75.38 544 ASN A O 1
ATOM 4359 N N . ALA A 1 545 ? 30.875 9.862 -21.893 1.00 69.06 545 ALA A N 1
ATOM 4360 C CA . ALA A 1 545 ? 30.690 10.562 -23.175 1.00 69.06 545 ALA A CA 1
ATOM 4361 C C . ALA A 1 545 ? 31.149 12.043 -23.178 1.00 69.06 545 ALA A C 1
ATOM 4363 O O . ALA A 1 545 ? 30.751 12.827 -24.040 1.00 69.06 545 ALA A O 1
ATOM 4364 N N . GLY A 1 546 ? 31.981 12.445 -22.212 1.00 76.88 546 GLY A N 1
ATOM 4365 C CA . GLY A 1 546 ? 32.536 13.793 -22.089 1.00 76.88 546 GLY A CA 1
ATOM 4366 C C . GLY A 1 546 ? 31.489 14.834 -21.697 1.00 76.88 546 GLY A C 1
ATOM 4367 O O . GLY A 1 546 ? 31.362 15.160 -20.518 1.00 76.88 546 GLY A O 1
ATOM 4368 N N . LYS A 1 547 ? 30.747 15.351 -22.682 1.00 87.06 547 LYS A N 1
ATOM 4369 C CA . LYS A 1 547 ? 29.748 16.417 -22.506 1.00 87.06 547 LYS A CA 1
ATOM 4370 C C . LYS A 1 547 ? 28.438 15.898 -21.922 1.00 87.06 547 LYS A C 1
ATOM 4372 O O . LYS A 1 547 ? 28.017 14.764 -22.174 1.00 87.06 547 LYS A O 1
ATOM 4377 N N . VAL A 1 548 ? 27.754 16.756 -21.179 1.00 89.69 548 VAL A N 1
ATOM 4378 C CA . VAL A 1 548 ? 26.445 16.476 -20.587 1.00 89.69 548 VAL A CA 1
ATOM 4379 C C . VAL A 1 548 ? 25.328 16.799 -21.583 1.00 89.69 548 VAL A C 1
ATOM 4381 O O . VAL A 1 548 ? 25.252 17.897 -22.126 1.00 89.69 548 VAL A O 1
ATOM 4384 N N . THR A 1 549 ? 24.437 15.834 -21.820 1.00 88.94 549 THR A N 1
ATOM 4385 C CA . THR A 1 549 ? 23.198 16.022 -22.590 1.00 88.94 549 THR A CA 1
ATOM 4386 C C . THR A 1 549 ? 22.029 15.399 -21.839 1.00 88.94 549 THR A C 1
ATOM 4388 O O . THR A 1 549 ? 22.216 14.470 -21.049 1.00 88.94 549 THR A O 1
ATOM 4391 N N . TYR A 1 550 ? 20.826 15.918 -22.077 1.00 89.00 550 TYR A N 1
ATOM 4392 C CA . TYR A 1 550 ? 19.602 15.392 -21.488 1.00 89.00 550 TYR A CA 1
ATOM 4393 C C . TYR A 1 550 ? 18.932 14.412 -22.452 1.00 89.00 550 TYR A C 1
ATOM 4395 O O . TYR A 1 550 ? 18.377 14.808 -23.472 1.00 89.00 550 TYR A O 1
ATOM 4403 N N . ASP A 1 551 ? 19.001 13.129 -22.118 1.00 87.62 551 ASP A N 1
ATOM 4404 C CA . ASP A 1 551 ? 18.376 12.032 -22.852 1.00 87.62 551 ASP A CA 1
ATOM 4405 C C . ASP A 1 551 ? 17.898 10.971 -21.845 1.00 87.62 551 ASP A C 1
ATOM 4407 O O . ASP A 1 551 ? 18.692 10.374 -21.108 1.00 87.62 551 ASP A O 1
ATOM 4411 N N . LYS A 1 552 ? 16.579 10.780 -21.753 1.00 84.75 552 LYS A N 1
ATOM 4412 C CA . LYS A 1 552 ? 15.951 9.846 -20.804 1.00 84.75 552 LYS A CA 1
ATOM 4413 C C . LYS A 1 552 ? 15.935 8.395 -21.291 1.00 84.75 552 LYS A C 1
ATOM 4415 O O . LYS A 1 552 ? 15.676 7.520 -20.468 1.00 84.75 552 LYS A O 1
ATOM 4420 N N . GLU A 1 553 ? 16.217 8.153 -22.567 1.00 85.06 553 GLU A N 1
ATOM 4421 C CA . GLU A 1 553 ? 16.237 6.827 -23.183 1.00 85.06 553 GLU A CA 1
ATOM 4422 C C . GLU A 1 553 ? 17.668 6.281 -23.197 1.00 85.06 553 GLU A C 1
ATOM 4424 O O . GLU A 1 553 ? 17.934 5.243 -22.596 1.00 85.06 553 GLU A O 1
ATOM 4429 N N . ASN A 1 554 ? 18.619 7.027 -23.772 1.00 86.94 554 ASN A N 1
ATOM 4430 C CA . ASN A 1 554 ? 19.993 6.552 -23.973 1.00 86.94 554 ASN A CA 1
ATOM 4431 C C . ASN A 1 554 ? 20.970 6.975 -22.859 1.00 86.94 554 ASN A C 1
ATOM 4433 O O . ASN A 1 554 ? 21.985 6.311 -22.652 1.00 86.94 554 ASN A O 1
ATOM 4437 N N . ARG A 1 555 ? 20.693 8.061 -22.115 1.00 89.75 555 ARG A N 1
ATOM 4438 C CA . ARG A 1 555 ? 21.581 8.589 -21.046 1.00 89.75 555 ARG A CA 1
ATOM 4439 C C . ARG A 1 555 ? 20.870 8.778 -19.704 1.00 89.75 555 ARG A C 1
ATOM 4441 O O . ARG A 1 555 ? 21.133 9.733 -18.969 1.00 89.75 555 ARG A O 1
ATOM 4448 N N . LEU A 1 556 ? 20.001 7.829 -19.346 1.00 89.19 556 LEU A N 1
ATOM 4449 C CA . LEU A 1 556 ? 19.170 7.850 -18.131 1.00 89.19 556 LEU A CA 1
ATOM 4450 C C . LEU A 1 556 ? 19.935 8.237 -16.847 1.00 89.19 556 LEU A C 1
ATOM 4452 O O . LEU A 1 556 ? 19.397 8.952 -16.002 1.00 89.19 556 LEU A O 1
ATOM 4456 N N . ALA A 1 557 ? 21.187 7.791 -16.704 1.00 89.50 557 ALA A N 1
ATOM 4457 C CA . ALA A 1 557 ? 22.043 8.102 -15.560 1.00 89.50 557 ALA A CA 1
ATOM 4458 C C . ALA A 1 557 ? 22.377 9.603 -15.452 1.00 89.50 557 ALA A C 1
ATOM 4460 O O . ALA A 1 557 ? 22.159 10.210 -14.405 1.00 89.50 557 ALA A O 1
ATOM 4461 N N . VAL A 1 558 ? 22.852 10.214 -16.544 1.00 91.12 558 VAL A N 1
ATOM 4462 C CA . VAL A 1 558 ? 23.210 11.642 -16.608 1.00 91.12 558 VAL A CA 1
ATOM 4463 C C . VAL A 1 558 ? 21.957 12.511 -16.496 1.00 91.12 558 VAL A C 1
ATOM 4465 O O . VAL A 1 558 ? 21.930 13.460 -15.714 1.00 91.12 558 VAL A O 1
ATOM 4468 N N . SER A 1 559 ? 20.878 12.117 -17.173 1.00 90.06 559 SER A N 1
ATOM 4469 C CA . SER A 1 559 ? 19.575 12.783 -17.087 1.00 90.06 559 SER A CA 1
ATOM 4470 C C . SER A 1 559 ? 18.978 12.754 -15.678 1.00 90.06 559 SER A C 1
ATOM 4472 O O . SER A 1 559 ? 18.351 13.725 -15.274 1.00 90.06 559 SER A O 1
ATOM 4474 N N . ASN A 1 560 ? 19.211 11.697 -14.889 1.00 89.56 560 ASN A N 1
ATOM 4475 C CA . ASN A 1 560 ? 18.802 11.651 -13.480 1.00 89.56 560 ASN A CA 1
ATOM 4476 C C . ASN A 1 560 ? 19.612 12.614 -12.591 1.00 89.56 560 ASN A C 1
ATOM 4478 O O . ASN A 1 560 ? 19.057 13.188 -11.657 1.00 89.56 560 ASN A O 1
ATOM 4482 N N . LEU A 1 561 ? 20.907 12.812 -12.868 1.00 90.50 561 LEU A N 1
ATOM 4483 C CA . LEU A 1 561 ? 21.724 13.799 -12.148 1.00 90.50 561 LEU A CA 1
ATOM 4484 C C . LEU A 1 561 ? 21.299 15.235 -12.493 1.00 90.50 561 LEU A C 1
ATOM 4486 O O . LEU A 1 561 ? 21.261 16.082 -11.605 1.00 90.50 561 LEU A O 1
ATOM 4490 N N . LEU A 1 562 ? 20.910 15.488 -13.748 1.00 89.38 562 LEU A N 1
ATOM 4491 C CA . LEU A 1 562 ? 20.310 16.754 -14.184 1.00 89.38 562 LEU A CA 1
ATOM 4492 C C . LEU A 1 562 ? 18.915 16.992 -13.580 1.00 89.38 562 LEU A C 1
ATOM 4494 O O . LEU A 1 562 ? 18.681 18.071 -13.039 1.00 89.38 562 LEU A O 1
ATOM 4498 N N . ASP A 1 563 ? 18.022 15.991 -13.616 1.00 86.19 563 ASP A N 1
ATOM 4499 C CA . ASP A 1 563 ? 16.707 16.015 -12.945 1.00 86.19 563 ASP A CA 1
ATOM 4500 C C . ASP A 1 563 ? 16.881 16.386 -11.452 1.00 86.19 563 ASP A C 1
ATOM 4502 O O . ASP A 1 563 ? 16.154 17.231 -10.929 1.00 86.19 563 ASP A O 1
ATOM 4506 N N . LEU A 1 564 ? 17.881 15.806 -10.771 1.00 85.62 564 LEU A N 1
ATOM 4507 C CA . LEU A 1 564 ? 18.177 16.089 -9.363 1.00 85.62 564 LEU A CA 1
ATOM 4508 C C . LEU A 1 564 ? 18.792 17.482 -9.137 1.00 85.62 564 LEU A C 1
ATOM 4510 O O . LEU A 1 564 ? 18.413 18.152 -8.179 1.00 85.62 564 LEU A O 1
ATOM 4514 N N . TYR A 1 565 ? 19.707 17.931 -10.003 1.00 88.56 565 TYR A N 1
ATOM 4515 C CA . TYR A 1 565 ? 20.301 19.271 -9.923 1.00 88.56 565 TYR A CA 1
ATOM 4516 C C . TYR A 1 565 ? 19.220 20.353 -10.048 1.00 88.56 565 TYR A C 1
ATOM 4518 O O . TYR A 1 565 ? 19.070 21.174 -9.144 1.00 88.56 565 TYR A O 1
ATOM 4526 N N . SER A 1 566 ? 18.409 20.284 -11.111 1.00 84.94 566 SER A N 1
ATOM 4527 C CA . SER A 1 566 ? 17.296 21.207 -11.372 1.00 84.94 566 SER A CA 1
ATOM 4528 C C . SER A 1 566 ? 16.298 21.251 -10.208 1.00 84.94 566 SER A C 1
ATOM 4530 O O . SER A 1 566 ? 15.913 22.333 -9.762 1.00 84.94 566 SER A O 1
ATOM 4532 N N . ALA A 1 567 ? 15.940 20.093 -9.640 1.00 80.19 567 ALA A N 1
ATOM 4533 C CA . ALA A 1 567 ? 15.039 20.018 -8.490 1.00 80.19 567 ALA A CA 1
ATOM 4534 C C . ALA A 1 567 ? 15.618 20.655 -7.209 1.00 80.19 567 ALA A C 1
ATOM 4536 O O . ALA A 1 567 ? 14.869 21.228 -6.415 1.00 80.19 567 ALA A O 1
ATOM 4537 N N . ILE A 1 568 ? 16.935 20.565 -6.992 1.00 80.75 568 ILE A N 1
ATOM 4538 C CA . ILE A 1 568 ? 17.605 21.105 -5.798 1.00 80.75 568 ILE A CA 1
ATOM 4539 C C . ILE A 1 568 ? 17.834 22.614 -5.906 1.00 80.75 568 ILE A C 1
ATOM 4541 O O . ILE A 1 568 ? 17.599 23.327 -4.928 1.00 80.75 568 ILE A O 1
ATOM 4545 N N . THR A 1 569 ? 18.250 23.113 -7.073 1.00 81.94 569 THR A N 1
ATOM 4546 C CA . THR A 1 569 ? 18.437 24.556 -7.301 1.00 81.94 569 THR A CA 1
ATOM 4547 C C . THR A 1 569 ? 17.128 25.293 -7.591 1.00 81.94 569 THR A C 1
ATOM 4549 O O . THR A 1 569 ? 17.099 26.518 -7.517 1.00 81.94 569 THR A O 1
ATOM 4552 N N . LYS A 1 570 ? 16.046 24.558 -7.900 1.00 80.12 570 LYS A N 1
ATOM 4553 C CA . LYS A 1 570 ? 14.772 25.069 -8.441 1.00 80.12 570 LYS A CA 1
ATOM 4554 C C . LYS A 1 570 ? 14.930 25.834 -9.764 1.00 80.12 570 LYS A C 1
ATOM 4556 O O . LYS A 1 570 ? 14.115 26.694 -10.081 1.00 80.12 570 LYS A O 1
ATOM 4561 N N . THR A 1 571 ? 15.966 25.516 -10.538 1.00 81.19 571 THR A N 1
ATOM 4562 C CA . THR A 1 571 ? 16.271 26.165 -11.822 1.00 81.19 571 THR A CA 1
ATOM 4563 C C . THR A 1 571 ? 15.738 25.305 -12.973 1.00 81.19 571 THR A C 1
ATOM 4565 O O . THR A 1 571 ? 16.057 24.112 -13.011 1.00 81.19 571 THR A O 1
ATOM 4568 N N . PRO A 1 572 ? 14.946 25.841 -13.919 1.00 81.75 572 PRO A N 1
ATOM 4569 C CA . PRO A 1 572 ? 14.479 25.078 -15.075 1.00 81.75 572 PRO A CA 1
ATOM 4570 C C . PRO A 1 572 ? 15.634 24.755 -16.036 1.00 81.75 572 PRO A C 1
ATOM 4572 O O . PRO A 1 572 ? 16.613 25.494 -16.130 1.00 81.75 572 PRO A O 1
ATOM 4575 N N . PHE A 1 573 ? 15.514 23.666 -16.803 1.00 82.81 573 PHE A N 1
ATOM 4576 C CA . PHE A 1 573 ? 16.570 23.226 -17.729 1.00 82.81 573 PHE A CA 1
ATOM 4577 C C . PHE A 1 573 ? 16.986 24.272 -18.771 1.00 82.81 573 PHE A C 1
ATOM 4579 O O . PHE A 1 573 ? 18.132 24.251 -19.204 1.00 82.81 573 PHE A O 1
ATOM 4586 N N . SER A 1 574 ? 16.093 25.191 -19.145 1.00 82.12 574 SER A N 1
ATOM 4587 C CA . SER A 1 574 ? 16.370 26.304 -20.064 1.00 82.12 574 SER A CA 1
ATOM 4588 C C . SER A 1 574 ? 17.412 27.300 -19.545 1.00 82.12 574 SER A C 1
ATOM 4590 O O . SER A 1 574 ? 18.060 27.969 -20.343 1.00 82.12 574 SER A O 1
ATOM 4592 N N . GLU A 1 575 ? 17.572 27.412 -18.226 1.00 85.06 575 GLU A N 1
ATOM 4593 C CA . GLU A 1 575 ? 18.502 28.347 -17.576 1.00 85.06 575 GLU A CA 1
ATOM 4594 C C . GLU A 1 575 ? 19.821 27.672 -17.164 1.00 85.06 575 GLU A C 1
ATOM 4596 O O . GLU A 1 575 ? 20.817 28.342 -16.890 1.00 85.06 575 GLU A O 1
ATOM 4601 N N . ILE A 1 576 ? 19.859 26.336 -17.139 1.00 85.94 576 ILE A N 1
ATOM 4602 C CA . ILE A 1 576 ? 21.047 25.566 -16.769 1.00 85.94 576 ILE A CA 1
ATOM 4603 C C . ILE A 1 576 ? 21.912 25.358 -18.020 1.00 85.94 576 ILE A C 1
ATOM 4605 O O . ILE A 1 576 ? 21.553 24.591 -18.909 1.00 85.94 576 ILE A O 1
ATOM 4609 N N . ARG A 1 577 ? 23.109 25.956 -18.058 1.00 87.56 577 ARG A N 1
ATOM 4610 C CA . ARG A 1 577 ? 24.112 25.775 -19.134 1.00 87.56 577 ARG A CA 1
ATOM 4611 C C . ARG A 1 577 ? 24.814 24.405 -19.103 1.00 87.56 577 ARG A C 1
ATOM 4613 O O . ARG A 1 577 ? 26.020 24.302 -19.301 1.00 87.56 577 ARG A O 1
ATOM 4620 N N . PHE A 1 578 ? 24.074 23.322 -18.865 1.00 85.94 578 PHE A N 1
ATOM 4621 C CA . PHE A 1 578 ? 24.652 21.985 -18.696 1.00 85.94 578 PHE A CA 1
ATOM 4622 C C . PHE A 1 578 ? 25.389 21.474 -19.941 1.00 85.94 578 PHE A C 1
ATOM 4624 O O . PHE A 1 578 ? 26.293 20.660 -19.807 1.00 85.94 578 PHE A O 1
ATOM 4631 N N . SER A 1 579 ? 25.055 21.958 -21.140 1.00 84.62 579 SER A N 1
ATOM 4632 C CA . SER A 1 579 ? 25.745 21.606 -22.391 1.00 84.62 579 SER A CA 1
ATOM 4633 C C . SER A 1 579 ? 27.211 22.055 -22.445 1.00 84.62 579 SER A C 1
ATOM 4635 O O . SER A 1 579 ? 27.980 21.541 -23.261 1.00 84.62 579 SER A O 1
ATOM 4637 N N . GLU A 1 580 ? 27.591 23.021 -21.605 1.00 88.31 580 GLU A N 1
ATOM 4638 C CA . GLU A 1 580 ? 28.971 23.487 -21.436 1.00 88.31 580 GLU A CA 1
ATOM 4639 C C . GLU A 1 580 ? 29.754 22.594 -20.451 1.00 88.31 580 GLU A C 1
ATOM 4641 O O . GLU A 1 580 ? 30.981 22.609 -20.470 1.00 88.31 580 GLU A O 1
ATOM 4646 N N . TRP A 1 581 ? 29.071 21.777 -19.635 1.00 91.38 581 TRP A N 1
ATOM 4647 C CA . TRP A 1 581 ? 29.684 20.949 -18.592 1.00 91.38 581 TRP A CA 1
ATOM 4648 C C . TRP A 1 581 ? 30.086 19.551 -19.072 1.00 91.38 581 TRP A C 1
ATOM 4650 O O . TRP A 1 581 ? 29.409 18.885 -19.866 1.00 91.38 581 TRP A O 1
ATOM 4660 N N . THR A 1 582 ? 31.166 19.055 -18.479 1.00 91.81 582 THR A N 1
ATOM 4661 C CA . THR A 1 582 ? 31.544 17.643 -18.475 1.00 91.81 582 THR A CA 1
ATOM 4662 C C . THR A 1 582 ? 30.734 16.838 -17.454 1.00 91.81 582 THR A C 1
ATOM 4664 O O . THR A 1 582 ? 30.161 17.371 -16.499 1.00 91.81 582 THR A O 1
ATOM 4667 N N . THR A 1 583 ? 30.707 15.510 -17.604 1.00 89.62 583 THR A N 1
ATOM 4668 C CA . THR A 1 583 ? 30.056 14.617 -16.623 1.00 89.62 583 THR A CA 1
ATOM 4669 C C . THR A 1 583 ? 30.710 14.656 -15.235 1.00 89.62 583 THR A C 1
ATOM 4671 O O . THR A 1 583 ? 30.059 14.287 -14.255 1.00 89.62 583 THR A O 1
ATOM 4674 N N . LEU A 1 584 ? 31.962 15.119 -15.125 1.00 90.81 584 LEU A N 1
ATOM 4675 C CA . LEU A 1 584 ? 32.650 15.349 -13.853 1.00 90.81 584 LEU A CA 1
ATOM 4676 C C . LEU A 1 584 ? 32.176 16.647 -13.185 1.00 90.81 584 LEU A C 1
ATOM 4678 O O . LEU A 1 584 ? 31.773 16.613 -12.022 1.00 90.81 584 LEU A O 1
ATOM 4682 N N . GLU A 1 585 ? 32.148 17.755 -13.930 1.00 92.25 585 GLU A N 1
ATOM 4683 C CA . GLU A 1 585 ? 31.662 19.054 -13.441 1.00 92.25 585 GLU A CA 1
ATOM 4684 C C . GLU A 1 585 ? 30.194 18.973 -13.014 1.00 92.25 585 GLU A C 1
ATOM 4686 O O . G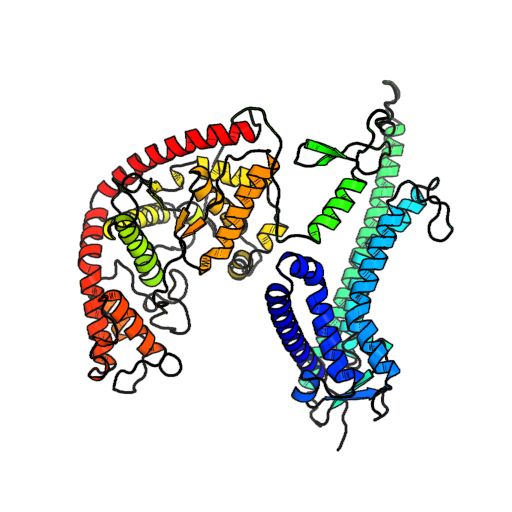LU A 1 585 ? 29.842 19.475 -11.952 1.00 92.25 585 GLU A O 1
ATOM 4691 N N . LEU A 1 586 ? 29.341 18.242 -13.745 1.00 92.31 586 LEU A N 1
ATOM 4692 C CA . LEU A 1 586 ? 27.961 17.978 -13.315 1.00 92.31 586 LEU A CA 1
ATOM 4693 C C . LEU A 1 586 ? 27.894 17.329 -11.923 1.00 92.31 586 LEU A C 1
ATOM 4695 O O . LEU A 1 586 ? 27.055 17.710 -11.109 1.00 92.31 586 LEU A O 1
ATOM 4699 N N . LYS A 1 587 ? 28.769 16.360 -11.625 1.00 93.38 587 LYS A N 1
ATOM 4700 C CA . LYS A 1 587 ? 28.799 15.689 -10.313 1.00 93.38 587 LYS A CA 1
ATOM 4701 C C . LYS A 1 587 ? 29.329 16.602 -9.207 1.00 93.38 587 LYS A C 1
ATOM 4703 O O . LYS A 1 587 ? 28.851 16.497 -8.079 1.00 93.38 587 LYS A O 1
ATOM 4708 N N . GLN A 1 588 ? 30.281 17.482 -9.519 1.00 93.81 588 GLN A N 1
ATOM 4709 C CA . GLN A 1 588 ? 30.810 18.487 -8.590 1.00 93.81 588 GLN A CA 1
ATOM 4710 C C . GLN A 1 588 ? 29.760 19.569 -8.294 1.00 93.81 588 GLN A C 1
ATOM 4712 O O . GLN A 1 588 ? 29.387 19.751 -7.137 1.00 93.81 588 GLN A O 1
ATOM 4717 N N . ASN A 1 589 ? 29.184 20.178 -9.333 1.00 93.38 589 ASN A N 1
ATOM 4718 C CA . ASN A 1 589 ? 28.109 21.169 -9.237 1.00 93.38 589 ASN A CA 1
ATOM 4719 C C . ASN A 1 589 ? 26.889 20.612 -8.486 1.00 93.38 589 ASN A C 1
ATOM 4721 O O . ASN A 1 589 ? 26.289 21.308 -7.668 1.00 93.38 589 ASN A O 1
ATOM 4725 N N . LEU A 1 590 ? 26.534 19.341 -8.717 1.00 92.25 590 LEU A N 1
ATOM 4726 C CA . LEU A 1 590 ? 25.491 18.651 -7.959 1.00 92.25 590 LEU A CA 1
ATOM 4727 C C . LEU A 1 590 ? 25.866 18.472 -6.485 1.00 92.25 590 LEU A C 1
ATOM 4729 O O . LEU A 1 590 ? 25.030 18.738 -5.628 1.00 92.25 590 LEU A O 1
ATOM 4733 N N . ALA A 1 591 ? 27.092 18.046 -6.167 1.00 93.88 591 ALA A N 1
ATOM 4734 C CA . ALA A 1 591 ? 27.536 17.902 -4.781 1.00 93.88 591 ALA A CA 1
ATOM 4735 C C . ALA A 1 591 ? 27.486 19.236 -4.016 1.00 93.88 591 ALA A C 1
ATOM 4737 O O . ALA A 1 591 ? 26.993 19.276 -2.890 1.00 93.88 591 ALA A O 1
ATOM 4738 N N . GLU A 1 592 ? 27.913 20.331 -4.650 1.00 94.50 592 GLU A N 1
ATOM 4739 C CA . GLU A 1 592 ? 27.822 21.680 -4.087 1.00 94.50 592 GLU A CA 1
ATOM 4740 C C . GLU A 1 592 ? 26.381 22.163 -3.914 1.00 94.50 592 GLU A C 1
ATOM 4742 O O . GLU A 1 592 ? 26.044 22.706 -2.864 1.00 94.50 592 GLU A O 1
ATOM 4747 N N . ALA A 1 593 ? 25.516 21.962 -4.914 1.00 89.69 593 ALA A N 1
ATOM 4748 C CA . ALA A 1 593 ? 24.108 22.344 -4.830 1.00 89.69 593 ALA A CA 1
ATOM 4749 C C . ALA A 1 593 ? 23.377 21.567 -3.721 1.00 89.69 593 ALA A C 1
ATOM 4751 O O . ALA A 1 593 ? 22.611 22.155 -2.954 1.00 89.69 593 ALA A O 1
ATOM 4752 N N . VAL A 1 594 ? 23.649 20.261 -3.601 1.00 88.50 594 VAL A N 1
ATOM 4753 C CA . VAL A 1 594 ? 23.131 19.404 -2.525 1.00 88.50 594 VAL A CA 1
ATOM 4754 C C . VAL A 1 594 ? 23.619 19.903 -1.164 1.00 88.50 594 VAL A C 1
ATOM 4756 O O . VAL A 1 594 ? 22.791 20.155 -0.293 1.00 88.50 594 VAL A O 1
ATOM 4759 N N . ASP A 1 595 ? 24.932 20.067 -0.966 1.00 91.69 595 ASP A N 1
ATOM 4760 C CA . ASP A 1 595 ? 25.480 20.469 0.335 1.00 91.69 595 ASP A CA 1
ATOM 4761 C C . ASP A 1 595 ? 25.002 21.868 0.738 1.00 91.69 595 ASP A C 1
ATOM 4763 O O . ASP A 1 595 ? 24.518 22.044 1.850 1.00 91.69 595 ASP A O 1
ATOM 4767 N N . ARG A 1 596 ? 24.989 22.839 -0.187 1.00 89.38 596 ARG A N 1
ATOM 4768 C CA . ARG A 1 596 ? 24.446 24.188 0.055 1.00 89.38 596 ARG A CA 1
ATOM 4769 C C . ARG A 1 596 ? 22.970 24.162 0.461 1.00 89.38 596 ARG A C 1
ATOM 4771 O O . ARG A 1 596 ? 22.547 24.976 1.278 1.00 89.38 596 ARG A O 1
ATOM 4778 N N . ARG A 1 597 ? 22.173 23.241 -0.097 1.00 84.56 597 ARG A N 1
ATOM 4779 C CA . ARG A 1 597 ? 20.748 23.098 0.242 1.00 84.56 597 ARG A CA 1
ATOM 4780 C C . ARG A 1 597 ? 20.523 22.367 1.568 1.00 84.56 597 ARG A C 1
ATOM 4782 O O . ARG A 1 597 ? 19.548 22.679 2.249 1.00 84.56 597 ARG A O 1
ATOM 4789 N N . LEU A 1 598 ? 21.380 21.405 1.914 1.00 85.25 598 LEU A N 1
ATOM 4790 C CA . LEU A 1 598 ? 21.248 20.577 3.117 1.00 85.25 598 LEU A CA 1
ATOM 4791 C C . LEU A 1 598 ? 21.981 21.141 4.342 1.00 85.25 598 LEU A C 1
ATOM 4793 O O . LEU A 1 598 ? 21.552 20.847 5.450 1.00 85.25 598 LEU A O 1
ATOM 4797 N N . ALA A 1 599 ? 23.018 21.968 4.182 1.00 88.12 599 ALA A N 1
ATOM 4798 C CA . ALA A 1 599 ? 23.803 22.542 5.279 1.00 88.12 599 ALA A CA 1
ATOM 4799 C C . ALA A 1 599 ? 22.958 23.180 6.403 1.00 88.12 599 ALA A C 1
ATOM 4801 O O . ALA A 1 599 ? 23.065 22.694 7.528 1.00 88.12 599 ALA A O 1
ATOM 4802 N N . PRO A 1 600 ? 22.040 24.139 6.146 1.00 86.00 600 PRO A N 1
ATOM 4803 C CA . PRO A 1 600 ? 21.226 24.728 7.217 1.00 86.00 600 PRO A CA 1
ATOM 4804 C C . PRO A 1 600 ? 20.265 23.719 7.872 1.00 86.00 600 PRO A C 1
ATOM 4806 O O . PRO A 1 600 ? 19.937 23.842 9.050 1.00 86.00 600 PRO A O 1
ATOM 4809 N N . ILE A 1 601 ? 19.829 22.690 7.133 1.00 84.88 601 ILE A N 1
ATOM 4810 C CA . ILE A 1 601 ? 18.982 21.610 7.664 1.00 84.88 601 ILE A CA 1
ATOM 4811 C C . ILE A 1 601 ? 19.814 20.699 8.580 1.00 84.88 601 ILE A C 1
ATOM 4813 O O . ILE A 1 601 ? 19.361 20.321 9.656 1.00 84.88 601 ILE A O 1
ATOM 4817 N N . ARG A 1 602 ? 21.046 20.369 8.181 1.00 86.06 602 ARG A N 1
ATOM 4818 C CA . ARG A 1 602 ? 21.999 19.561 8.951 1.00 86.06 602 ARG A CA 1
ATOM 4819 C C . ARG A 1 602 ? 22.428 20.277 10.233 1.00 86.06 602 ARG A C 1
ATOM 4821 O O . ARG A 1 602 ? 22.370 19.674 11.297 1.00 86.06 602 ARG A O 1
ATOM 4828 N N . GLU A 1 603 ? 22.751 21.565 10.153 1.00 89.62 603 GLU A N 1
ATOM 4829 C CA . GLU A 1 603 ? 23.062 22.413 11.313 1.00 89.62 603 GLU A CA 1
ATOM 4830 C C . GLU A 1 603 ? 21.892 22.456 12.307 1.00 89.62 603 GLU A C 1
ATOM 4832 O O . GLU A 1 603 ? 22.077 22.166 13.492 1.00 89.62 603 GLU A O 1
ATOM 4837 N N . LYS A 1 604 ? 20.663 22.709 11.828 1.00 87.12 604 LYS A N 1
ATOM 4838 C CA . LYS A 1 604 ? 19.469 22.706 12.687 1.00 87.12 604 LYS A CA 1
ATOM 4839 C C . LYS A 1 604 ? 19.182 21.324 13.280 1.00 87.12 604 LYS A C 1
ATOM 4841 O O . LYS A 1 604 ? 18.793 21.228 14.441 1.00 87.12 604 LYS A O 1
ATOM 4846 N N . PHE A 1 605 ? 19.392 20.251 12.520 1.00 87.81 605 PHE A N 1
ATOM 4847 C CA . PHE A 1 605 ? 19.262 18.879 13.013 1.00 87.81 605 PHE A CA 1
ATOM 4848 C C . PHE A 1 605 ? 20.274 18.572 14.129 1.00 87.81 605 PHE A C 1
ATOM 4850 O O . PHE A 1 605 ? 19.899 17.992 15.144 1.00 87.81 605 PHE A O 1
ATOM 4857 N N . GLU A 1 606 ? 21.533 18.990 13.985 1.00 90.81 606 GLU A N 1
ATOM 4858 C CA . GLU A 1 606 ? 22.566 18.798 15.010 1.00 90.81 606 GLU A CA 1
ATOM 4859 C C . GLU A 1 606 ? 22.315 19.621 16.283 1.00 90.81 606 GLU A C 1
ATOM 4861 O O . GLU A 1 606 ? 22.632 19.157 17.378 1.00 90.81 606 GLU A O 1
ATOM 4866 N N . GLU A 1 607 ? 21.745 20.822 16.163 1.00 93.50 607 GLU A N 1
ATOM 4867 C CA . GLU A 1 607 ? 21.276 21.633 17.297 1.00 93.50 607 GLU A CA 1
ATOM 4868 C C . GLU A 1 607 ? 20.113 20.942 18.036 1.00 93.50 607 GLU A C 1
ATOM 4870 O O . GLU A 1 607 ? 20.120 20.812 19.264 1.00 93.50 607 GLU A O 1
ATOM 4875 N N . LEU A 1 608 ? 19.129 20.439 17.283 1.00 90.69 608 LEU A N 1
ATOM 4876 C CA . LEU A 1 608 ? 17.975 19.715 17.821 1.00 90.69 608 LEU A CA 1
ATOM 4877 C C . LEU A 1 608 ? 18.377 18.391 18.483 1.00 90.69 608 LEU A C 1
ATOM 4879 O O . LEU A 1 608 ? 17.869 18.067 19.550 1.00 90.69 608 LEU A O 1
ATOM 4883 N N . GLU A 1 609 ? 19.323 17.642 17.914 1.00 88.38 609 GLU A N 1
ATOM 4884 C CA . GLU A 1 609 ? 19.800 16.397 18.525 1.00 88.38 609 GLU A CA 1
ATOM 4885 C C . GLU A 1 609 ? 20.500 16.636 19.875 1.00 88.38 609 GLU A C 1
ATOM 4887 O O . GLU A 1 609 ? 20.406 15.782 20.757 1.00 88.38 609 GLU A O 1
ATOM 4892 N N . LYS A 1 610 ? 21.145 17.797 20.064 1.00 91.94 610 LYS A N 1
ATOM 4893 C CA . LYS A 1 610 ? 21.843 18.193 21.304 1.00 91.94 610 LYS A CA 1
ATOM 4894 C C . LYS A 1 610 ? 20.930 18.826 22.368 1.00 91.94 610 LYS A C 1
ATOM 4896 O O . LYS A 1 610 ? 21.419 19.127 23.453 1.00 91.94 610 LYS A O 1
ATOM 4901 N N . SER A 1 611 ? 19.644 19.045 22.084 1.00 93.19 611 SER A N 1
ATOM 4902 C CA . SER A 1 611 ? 18.705 19.734 22.985 1.00 93.19 611 SER A CA 1
ATOM 4903 C C . SER A 1 611 ? 17.436 18.923 23.255 1.00 93.19 611 SER A C 1
ATOM 4905 O O . SER A 1 611 ? 16.996 18.136 22.423 1.00 93.19 611 SER A O 1
ATOM 4907 N N . ASP A 1 612 ? 16.782 19.161 24.393 1.00 93.25 612 ASP A N 1
ATOM 4908 C CA . ASP A 1 612 ? 15.516 18.491 24.750 1.00 93.25 612 ASP A CA 1
ATOM 4909 C C . ASP A 1 612 ? 14.287 19.079 24.023 1.00 93.25 612 ASP A C 1
ATOM 4911 O O . ASP A 1 612 ? 13.145 18.728 24.323 1.00 93.25 612 ASP A O 1
ATOM 4915 N N . ALA A 1 613 ? 14.488 20.005 23.076 1.00 92.19 613 ALA A N 1
ATOM 4916 C CA . ALA A 1 613 ? 13.408 20.715 22.390 1.00 92.19 613 ALA A CA 1
ATOM 4917 C C . ALA A 1 613 ? 12.476 19.761 21.623 1.00 92.19 613 ALA A C 1
ATOM 4919 O O . ALA A 1 613 ? 11.257 19.915 21.666 1.00 92.19 613 ALA A O 1
ATOM 4920 N N . VAL A 1 614 ? 13.045 18.742 20.970 1.00 91.50 614 VAL A N 1
ATOM 4921 C CA . VAL A 1 614 ? 12.284 17.720 20.233 1.00 91.50 614 VAL A CA 1
ATOM 4922 C C . VAL A 1 614 ? 11.401 16.905 21.180 1.00 91.50 614 VAL A C 1
ATOM 4924 O O . VAL A 1 614 ? 10.244 16.636 20.869 1.00 91.50 614 VAL A O 1
ATOM 4927 N N . ASP A 1 615 ? 11.926 16.529 22.345 1.00 93.38 615 ASP A N 1
ATOM 4928 C CA . ASP A 1 615 ? 11.215 15.683 23.303 1.00 93.38 615 ASP A CA 1
ATOM 4929 C C . ASP A 1 615 ? 10.071 16.436 24.002 1.00 93.38 615 ASP A C 1
ATOM 4931 O O . ASP A 1 615 ? 9.010 15.848 24.212 1.00 93.38 615 ASP A O 1
ATOM 4935 N N . LYS A 1 616 ? 10.241 17.743 24.268 1.00 94.94 616 LYS A N 1
ATOM 4936 C CA . LYS A 1 616 ? 9.164 18.635 24.741 1.00 94.94 616 LYS A CA 1
ATOM 4937 C C . LYS A 1 616 ? 8.043 18.770 23.711 1.00 94.94 616 LYS A C 1
ATOM 4939 O O . LYS A 1 616 ? 6.896 18.472 24.024 1.00 94.94 616 LYS A O 1
ATOM 4944 N N . VAL A 1 617 ? 8.390 19.101 22.462 1.00 93.69 617 VAL A N 1
ATOM 4945 C CA . VAL A 1 617 ? 7.426 19.214 21.353 1.00 93.69 617 VAL A CA 1
ATOM 4946 C C . VAL A 1 617 ? 6.617 17.928 21.175 1.00 93.69 617 VAL A C 1
ATOM 4948 O O . VAL A 1 617 ? 5.398 17.984 21.042 1.00 93.69 617 VAL A O 1
ATOM 4951 N N . LEU A 1 618 ? 7.270 16.760 21.188 1.00 91.25 618 LEU A N 1
ATOM 4952 C CA . LEU A 1 618 ? 6.581 15.474 21.034 1.00 91.25 618 LEU A CA 1
ATOM 4953 C C . LEU A 1 618 ? 5.685 15.122 22.230 1.00 91.25 618 LEU A C 1
ATOM 4955 O O . LEU A 1 618 ? 4.700 14.410 22.040 1.00 91.25 618 LEU A O 1
ATOM 4959 N N . LEU A 1 619 ? 6.014 15.588 23.439 1.00 94.38 619 LEU A N 1
ATOM 4960 C CA . LEU A 1 619 ? 5.176 15.411 24.624 1.00 94.38 619 LEU A CA 1
ATOM 4961 C C . LEU A 1 619 ? 3.912 16.279 24.529 1.00 94.38 619 LEU A C 1
ATOM 4963 O O . LEU A 1 619 ? 2.810 15.738 24.550 1.00 94.38 619 LEU A O 1
ATOM 4967 N N . GLU A 1 620 ? 4.082 17.589 24.339 1.00 95.25 620 GLU A N 1
ATOM 4968 C CA . GLU A 1 620 ? 3.001 18.584 24.272 1.00 95.25 620 GLU A CA 1
ATOM 4969 C C . GLU A 1 620 ? 2.025 18.279 23.120 1.00 95.25 620 GLU A C 1
ATOM 4971 O O . GLU A 1 620 ? 0.821 18.105 23.327 1.00 95.25 620 GLU A O 1
ATOM 4976 N N . ASN A 1 621 ? 2.543 18.090 21.901 1.00 94.25 621 ASN A N 1
ATOM 4977 C CA . ASN A 1 621 ? 1.716 17.724 20.748 1.00 94.25 621 ASN A CA 1
ATOM 4978 C C . ASN A 1 621 ? 1.144 16.302 20.860 1.00 94.25 621 ASN A C 1
ATOM 4980 O O . ASN A 1 621 ? 0.078 16.021 20.309 1.00 94.25 621 ASN A O 1
ATOM 4984 N N . GLY A 1 622 ? 1.829 15.394 21.563 1.00 93.50 622 GLY A N 1
ATOM 4985 C CA . GLY A 1 622 ? 1.338 14.045 21.847 1.00 93.50 622 GLY A CA 1
ATOM 4986 C C . GLY A 1 622 ? 0.135 14.039 22.790 1.00 93.50 622 GLY A C 1
ATOM 4987 O O . GLY A 1 622 ? -0.781 13.236 22.606 1.00 93.50 622 GLY A O 1
ATOM 4988 N N . GLU A 1 623 ? 0.098 14.950 23.763 1.00 96.12 623 GLU A N 1
ATOM 4989 C CA . GLU A 1 623 ? -1.041 15.161 24.661 1.00 96.12 623 GLU A CA 1
ATOM 4990 C C . GLU A 1 623 ? -2.234 15.766 23.916 1.00 96.12 623 GLU A C 1
ATOM 4992 O O . GLU A 1 623 ? -3.305 15.157 23.905 1.00 96.12 623 GLU A O 1
ATOM 4997 N N . ALA A 1 624 ? -2.039 16.860 23.176 1.00 94.19 624 ALA A N 1
ATOM 4998 C CA . ALA A 1 624 ? -3.104 17.459 22.368 1.00 94.19 624 ALA A CA 1
ATOM 4999 C C . ALA A 1 624 ? -3.653 16.496 21.287 1.00 94.19 624 ALA A C 1
ATOM 5001 O O . ALA A 1 624 ? -4.866 16.405 21.081 1.00 94.19 624 ALA A O 1
ATOM 5002 N N . ALA A 1 625 ? -2.798 15.688 20.642 1.00 92.88 625 ALA A N 1
ATOM 5003 C CA . ALA A 1 625 ? -3.252 14.643 19.717 1.00 92.88 625 ALA A CA 1
ATOM 5004 C C . ALA A 1 625 ? -4.087 13.569 20.434 1.00 92.88 625 ALA A C 1
ATOM 5006 O O . ALA A 1 625 ? -5.105 13.109 19.909 1.00 92.88 625 ALA A O 1
ATOM 5007 N N . ARG A 1 626 ? -3.695 13.184 21.654 1.00 96.81 626 ARG A N 1
ATOM 5008 C CA . ARG A 1 626 ? -4.427 12.216 22.478 1.00 96.81 626 ARG A CA 1
ATOM 5009 C C . ARG A 1 626 ? -5.804 12.735 22.886 1.00 96.81 626 ARG A C 1
ATOM 5011 O O . ARG A 1 626 ? -6.742 11.945 22.882 1.00 96.81 626 ARG A O 1
ATOM 5018 N N . GLU A 1 627 ? -5.959 14.022 23.188 1.00 97.06 627 GLU A N 1
ATOM 5019 C CA . GLU A 1 627 ? -7.260 14.622 23.525 1.00 97.06 627 GLU A CA 1
ATOM 5020 C C . GLU A 1 627 ? -8.247 14.593 22.349 1.00 97.06 627 GLU A C 1
ATOM 5022 O O . GLU A 1 627 ? -9.392 14.152 22.504 1.00 97.06 627 GLU A O 1
ATOM 5027 N N . ILE A 1 628 ? -7.793 14.983 21.151 1.00 95.19 628 ILE A N 1
ATOM 5028 C CA . ILE A 1 628 ? -8.598 14.913 19.917 1.00 95.19 628 ILE A CA 1
ATOM 5029 C C . ILE A 1 628 ? -9.009 13.458 19.642 1.00 95.19 628 ILE A C 1
ATOM 5031 O O . ILE A 1 628 ? -10.181 13.163 19.386 1.00 95.19 628 ILE A O 1
ATOM 5035 N N . ALA A 1 629 ? -8.052 12.534 19.738 1.00 96.12 629 ALA A N 1
ATOM 5036 C CA . ALA A 1 629 ? -8.280 11.115 19.505 1.00 96.12 629 ALA A CA 1
ATOM 5037 C C . ALA A 1 629 ? -9.205 10.473 20.555 1.00 96.12 629 ALA A C 1
ATOM 5039 O O . ALA A 1 629 ? -10.036 9.639 20.203 1.00 96.12 629 ALA A O 1
ATOM 5040 N N . GLU A 1 630 ? -9.113 10.873 21.824 1.00 97.25 630 GLU A N 1
ATOM 5041 C CA . GLU A 1 630 ? -9.996 10.436 22.911 1.00 97.25 630 GLU A CA 1
ATOM 5042 C C . GLU A 1 630 ? -11.439 10.892 22.667 1.00 97.25 630 GLU A C 1
ATOM 5044 O O . GLU A 1 630 ? -12.363 10.083 22.775 1.00 97.25 630 GLU A O 1
ATOM 5049 N N . LYS A 1 631 ? -11.646 12.154 22.266 1.00 96.69 631 LYS A N 1
ATOM 5050 C CA . LYS A 1 631 ? -12.970 12.678 21.897 1.00 96.69 631 LYS A CA 1
ATOM 5051 C C . LYS A 1 631 ? -13.590 11.873 20.750 1.00 96.69 631 LYS A C 1
ATOM 5053 O O . LYS A 1 631 ? -14.718 11.395 20.883 1.00 96.69 631 LYS A O 1
ATOM 5058 N N . ASN A 1 632 ? -12.840 11.666 19.667 1.00 95.38 632 ASN A N 1
ATOM 5059 C CA . ASN A 1 632 ? -13.311 10.917 18.500 1.00 95.38 632 ASN A CA 1
ATOM 5060 C C . ASN A 1 632 ? -13.534 9.429 18.821 1.00 95.38 632 ASN A C 1
ATOM 5062 O O . ASN A 1 632 ? -14.533 8.844 18.407 1.00 95.38 632 ASN A O 1
ATOM 5066 N N . LEU A 1 633 ? -12.648 8.791 19.593 1.00 95.62 633 LEU A N 1
ATOM 5067 C CA . LEU A 1 633 ? -12.791 7.373 19.922 1.00 95.62 633 LEU A CA 1
ATOM 5068 C C . LEU A 1 633 ? -13.941 7.112 20.904 1.00 95.62 633 LEU A C 1
ATOM 5070 O O . LEU A 1 633 ? -14.564 6.056 20.823 1.00 95.62 633 LEU A O 1
ATOM 5074 N N . LYS A 1 634 ? -14.280 8.056 21.791 1.00 96.06 634 LYS A N 1
ATOM 5075 C CA . LYS A 1 634 ? -15.502 7.975 22.611 1.00 96.06 634 LYS A CA 1
ATOM 5076 C C . LYS A 1 634 ? -16.763 7.898 21.745 1.00 96.06 634 LYS A C 1
ATOM 5078 O O . LYS A 1 634 ? -17.652 7.110 22.055 1.00 96.06 634 LYS A O 1
ATOM 5083 N N . GLU A 1 635 ? -16.826 8.671 20.664 1.00 95.75 635 GLU A N 1
ATOM 5084 C CA . GLU A 1 635 ? -17.912 8.643 19.675 1.00 95.75 635 GLU A CA 1
ATOM 5085 C C . GLU A 1 635 ? -17.934 7.306 18.909 1.00 95.75 635 GLU A C 1
ATOM 5087 O O . GLU A 1 635 ? -18.942 6.601 18.927 1.00 95.75 635 GLU A O 1
ATOM 5092 N N . ILE A 1 636 ? -16.791 6.891 18.349 1.00 95.31 636 ILE A N 1
ATOM 5093 C CA . ILE A 1 636 ? -16.627 5.614 17.630 1.00 95.31 636 ILE A CA 1
ATOM 5094 C C . ILE A 1 636 ? -17.039 4.423 18.509 1.00 95.31 636 ILE A C 1
ATOM 5096 O O . ILE A 1 636 ? -17.818 3.577 18.083 1.00 95.31 636 ILE A O 1
ATOM 5100 N N . ARG A 1 637 ? -16.564 4.360 19.760 1.00 94.94 637 ARG A N 1
ATOM 5101 C CA . ARG A 1 637 ? -16.861 3.267 20.706 1.00 94.94 637 ARG A CA 1
ATOM 5102 C C . ARG A 1 637 ? -18.328 3.224 21.142 1.00 94.94 637 ARG A C 1
ATOM 5104 O O . ARG A 1 637 ? -18.793 2.160 21.529 1.00 94.94 637 ARG A O 1
ATOM 5111 N N . ARG A 1 638 ? -19.058 4.347 21.081 1.00 94.88 638 ARG A N 1
ATOM 5112 C CA . ARG A 1 638 ? -20.521 4.362 21.268 1.00 94.88 638 ARG A CA 1
ATOM 5113 C C . ARG A 1 638 ? -21.249 3.761 20.072 1.00 94.88 638 ARG A C 1
ATOM 5115 O O . ARG A 1 638 ? -22.233 3.073 20.274 1.00 94.88 638 ARG A O 1
ATOM 5122 N N . VAL A 1 639 ? -20.773 4.008 18.855 1.00 94.81 639 VAL A N 1
ATOM 5123 C CA . VAL A 1 639 ? -21.387 3.459 17.637 1.00 94.81 639 VAL A CA 1
ATOM 5124 C C . VAL A 1 639 ? -21.061 1.976 17.426 1.00 94.81 639 VAL A C 1
ATOM 5126 O O . VAL A 1 639 ? -21.894 1.240 16.913 1.00 94.81 639 VAL A O 1
ATOM 5129 N N . VAL A 1 640 ? -19.888 1.514 17.869 1.00 94.06 640 VAL A N 1
ATOM 5130 C CA . VAL A 1 640 ? -19.508 0.089 17.807 1.00 94.06 640 VAL A CA 1
ATOM 5131 C C . VAL A 1 640 ? -20.253 -0.780 18.835 1.00 94.06 640 VAL A C 1
ATOM 5133 O O . VAL A 1 640 ? -20.330 -1.990 18.645 1.00 94.06 640 VAL A O 1
ATOM 5136 N N . GLY A 1 641 ? -20.824 -0.192 19.893 1.00 92.12 641 GLY A N 1
ATOM 5137 C CA . GLY A 1 641 ? -21.634 -0.936 20.865 1.00 92.12 641 GLY A CA 1
ATOM 5138 C C . GLY A 1 641 ? -20.834 -1.756 21.885 1.00 92.12 641 GLY A C 1
ATOM 5139 O O . GLY A 1 641 ? -21.194 -2.895 22.170 1.00 92.12 641 GLY A O 1
ATOM 5140 N N . PHE A 1 642 ? -19.727 -1.221 22.409 1.00 88.31 642 PHE A N 1
ATOM 5141 C CA . PHE A 1 642 ? -19.049 -1.822 23.574 1.00 88.31 642 PHE A CA 1
ATOM 5142 C C . PHE A 1 642 ? -19.822 -1.480 24.900 1.00 88.31 642 PHE A C 1
ATOM 5144 O O . PHE A 1 642 ? -20.968 -1.028 24.780 1.00 88.31 642 PHE A O 1
ATOM 5151 N N . LEU A 1 643 ? -19.259 -1.622 26.130 1.00 77.81 643 LEU A N 1
ATOM 5152 C CA . LEU A 1 643 ? -19.845 -1.050 27.389 1.00 77.81 643 LEU A CA 1
ATOM 5153 C C . LEU A 1 643 ? -18.918 -0.203 28.308 1.00 77.81 643 LEU A C 1
ATOM 5155 O O . LEU A 1 643 ? -17.822 -0.665 28.703 1.00 77.81 643 LEU A O 1
#

Foldseek 3Di:
DDWAADDLVLVVQLVVVLVVQLVVQLVVCLVVCCVPVNPQRSLLCNVCSSLVSLLVQLCVDQLVQHHHPSCVVQVKHKDQAPDPDRADSVLSVLLSCVPRPVVVVVVVVLVVLLLLLPDQPNQDDPRDGCNVPVVVSVVVNVVSVCCVPPVPVLVLLLVQLVCLQPVFDNDPSCVVSRMGIIHPDPDDPVVVSVVSNVVSVVSVVVSVVVVVVVVVVVVVVVVVVVVVVVVVVVVVVPDDDDDDDPPPPPPQPPPDQAPVPRDRGDWDDDLVRDTGHPSVVVVVVVVVVSDDDDDDDDDDDDDDWDFDDDDDDDDDDDADDDQQFAFCQVCVVLLVVVVVCVVVPDQPDAAEDELELVLVCLQHDHDPVRSVVSSLLVLLLSVLSPDDLVRYLYAYPVLACLLVVQLVVLVVLDDLVVLCPDVQLVVVQVVVVPSPGRPSSSSVLSSVLSVCFLLLHAEDEDEPVCVSSLVVSLVSQVSLCSNLVHNLHHSHYYPYDDDQDQQFFLACLVHGQDSPDDDPLRGDGLQDDLVRLLVSLQPGDFDQPFAQDQDCPPTSNSNSLVSQLCSLVVPDPVPDPRRVDTSNVSSVSSSVSSCVSSVSSNVSSVVSVVDCPSVVSNVVSSVVSNVSSVVSSRVSNTSVHDD

pLDDT: mean 76.51, std 19.95, range [18.67, 97.31]

Radius of gyration: 32.57 Å; chains: 1; bounding box: 78×74×80 Å

Sequence (643 aa):
MNAYVAEIGEIVRAQRRDEEFIDEIAQRLSKVSKELLGQRTWIRWFPYLKTVASTLYYTSTVVVGNQTLGEEYVHLFESDGLRRVVPSVPSRVSFVLLHSIFPLLSNYLVQKAESKLTHPSTDRFFGIPIRENRKARQSFLDLFFWLRTTLFPQLQRAHIALFYITGAYYSISRRITGIRFISASANTDIPALKVYRFLGYITLIQLVISAGLAVFSFLEQEKEKAKANKEEQKNKTNSERSEEDLDVHSLSHSWFQCSICLEHKDPSALFCGHLFCWACIQEHAVSATATHVTSPLSSICDRNHALYNSSSLKKRVKNTKSTSSFNCSHSSDDLFHWHSTHGTVDRETPMMLSVVDQHAISLGPLPAEQLRRNTRQMAASLIACGVDPQRTLLFRQSDVPHIAQLSWILGALQTTSKLARLPQFKEKQERFKKGDIPVGLLTYPLLQAADVLTFKATTVPVGEDQSQHMNLLGGLAYAFNKTYNTDIFPIPKQLTREKNARIRSLREPEKKMSKSSGGPRSRIEITDSRDVIFDKCQKAQSDNAGKVTYDKENRLAVSNLLDLYSAITKTPFSEIRFSEWTTLELKQNLAEAVDRRLAPIREKFEELEKSDAVDKVLLENGEAAREIAEKNLKEIRRVVGFL